Protein AF-A0A7J6YBK5-F1 (afdb_monomer_lite)

Structure (mmCIF, N/CA/C/O backbone):
data_AF-A0A7J6YBK5-F1
#
_entry.id   AF-A0A7J6YBK5-F1
#
loop_
_atom_site.group_PDB
_atom_site.id
_atom_site.type_symbol
_atom_site.label_atom_id
_atom_site.label_alt_id
_atom_site.label_comp_id
_atom_site.label_asym_id
_atom_site.label_entity_id
_atom_site.label_seq_id
_atom_site.pdbx_PDB_ins_code
_atom_site.Cartn_x
_atom_site.Cartn_y
_atom_site.Cartn_z
_atom_site.occupancy
_atom_site.B_iso_or_equiv
_atom_site.auth_seq_id
_atom_site.auth_comp_id
_atom_site.auth_asym_id
_atom_site.auth_atom_id
_atom_site.pdbx_PDB_model_num
ATOM 1 N N . MET A 1 1 ? 58.101 20.716 -105.550 1.00 54.75 1 MET A N 1
ATOM 2 C CA . MET A 1 1 ? 57.692 20.684 -104.127 1.00 54.75 1 MET A CA 1
ATOM 3 C C . MET A 1 1 ? 58.708 21.474 -103.319 1.00 54.75 1 MET A C 1
ATOM 5 O O . MET A 1 1 ? 59.896 21.310 -103.562 1.00 54.75 1 MET A O 1
ATOM 9 N N . ASN A 1 2 ? 58.259 22.388 -102.458 1.00 71.75 2 ASN A N 1
ATOM 10 C CA . ASN A 1 2 ? 59.123 23.361 -101.785 1.00 71.75 2 ASN A CA 1
ATOM 11 C C . ASN A 1 2 ? 59.472 22.876 -100.367 1.00 71.75 2 ASN A C 1
ATOM 13 O O . ASN A 1 2 ? 58.676 23.033 -99.447 1.00 71.75 2 ASN A O 1
ATOM 17 N N . LEU A 1 3 ? 60.653 22.271 -100.210 1.00 74.94 3 LEU A N 1
ATOM 18 C CA . LEU A 1 3 ? 61.148 21.676 -98.957 1.00 74.94 3 LEU A CA 1
ATOM 19 C C . LEU A 1 3 ? 61.189 22.655 -97.768 1.00 74.94 3 LEU A C 1
ATOM 21 O O . LEU A 1 3 ? 61.097 22.219 -96.626 1.00 74.94 3 LEU A O 1
ATOM 25 N N . ARG A 1 4 ? 61.292 23.969 -98.017 1.00 80.25 4 ARG A N 1
ATOM 26 C CA . ARG A 1 4 ? 61.248 24.988 -96.954 1.00 80.25 4 ARG A CA 1
ATOM 27 C C . ARG A 1 4 ? 59.876 25.094 -96.296 1.00 80.25 4 ARG A C 1
ATOM 29 O O . ARG A 1 4 ? 59.804 25.091 -95.080 1.00 80.25 4 ARG A O 1
ATOM 36 N N . ALA A 1 5 ? 58.804 25.086 -97.088 1.00 80.56 5 ALA A N 1
ATOM 37 C CA . ALA A 1 5 ? 57.444 25.184 -96.558 1.00 80.56 5 ALA A CA 1
ATOM 38 C C . ALA A 1 5 ? 57.084 23.982 -95.664 1.00 80.56 5 ALA A C 1
ATOM 40 O O . ALA A 1 5 ? 56.450 24.155 -94.633 1.00 80.56 5 ALA A O 1
ATOM 41 N N . GLN A 1 6 ? 57.552 22.779 -96.020 1.00 83.81 6 GLN A N 1
ATOM 42 C CA . GLN A 1 6 ? 57.358 21.572 -95.206 1.00 83.81 6 GLN A CA 1
ATOM 43 C C . GLN A 1 6 ? 58.169 21.597 -93.903 1.00 83.81 6 GLN A C 1
ATOM 45 O O . GLN A 1 6 ? 57.709 21.090 -92.884 1.00 83.81 6 GLN A O 1
ATOM 50 N N . LEU A 1 7 ? 59.374 22.179 -93.923 1.00 85.50 7 LEU A N 1
ATOM 51 C CA . LEU A 1 7 ? 60.187 22.343 -92.719 1.00 85.50 7 LEU A CA 1
ATOM 52 C C . LEU A 1 7 ? 59.566 23.375 -91.767 1.00 85.50 7 LEU A C 1
ATOM 54 O O . LEU A 1 7 ? 59.499 23.115 -90.569 1.00 85.50 7 LEU A O 1
ATOM 58 N N . ASP A 1 8 ? 59.080 24.499 -92.294 1.00 86.56 8 ASP A N 1
ATOM 59 C CA . ASP A 1 8 ? 58.424 25.548 -91.504 1.00 86.56 8 ASP A CA 1
ATOM 60 C C . ASP A 1 8 ? 57.122 25.034 -90.864 1.00 86.56 8 ASP A C 1
ATOM 62 O O . ASP A 1 8 ? 56.871 25.276 -89.683 1.00 86.56 8 ASP A O 1
ATOM 66 N N . GLU A 1 9 ? 56.336 24.245 -91.603 1.00 86.88 9 GLU A N 1
ATOM 67 C CA . GLU A 1 9 ? 55.127 23.590 -91.093 1.00 86.88 9 GLU A CA 1
ATOM 68 C C . GLU A 1 9 ? 55.452 22.557 -89.998 1.00 86.88 9 GLU A C 1
ATOM 70 O O . GLU A 1 9 ? 54.814 22.544 -88.945 1.00 86.88 9 GLU A O 1
ATOM 75 N N . ALA A 1 10 ? 56.497 21.743 -90.180 1.00 85.94 10 ALA A N 1
ATOM 76 C CA . ALA A 1 10 ? 56.941 20.786 -89.164 1.00 85.94 10 ALA A CA 1
ATOM 77 C C . ALA A 1 10 ? 57.484 21.471 -87.894 1.00 85.94 10 ALA A C 1
ATOM 79 O O . ALA A 1 10 ? 57.291 20.967 -86.784 1.00 85.94 10 ALA A O 1
ATOM 80 N N . VAL A 1 11 ? 58.151 22.624 -88.029 1.00 89.44 11 VAL A N 1
ATOM 81 C CA . VAL A 1 11 ? 58.607 23.435 -86.889 1.00 89.44 11 VAL A CA 1
ATOM 82 C C . VAL A 1 11 ? 57.414 24.038 -86.150 1.00 89.44 11 VAL A C 1
ATOM 84 O O . VAL A 1 11 ? 57.355 23.910 -84.928 1.00 89.44 11 VAL A O 1
ATOM 87 N N . GLN A 1 12 ? 56.430 24.596 -86.861 1.00 90.44 12 GLN A N 1
ATOM 88 C CA . GLN A 1 12 ? 55.197 25.100 -86.243 1.00 90.44 12 GLN A CA 1
ATOM 89 C C . GLN A 1 12 ? 54.432 24.004 -85.495 1.00 90.44 12 GLN A C 1
ATOM 91 O O . GLN A 1 12 ? 54.058 24.206 -84.341 1.00 90.44 12 GLN A O 1
ATOM 96 N N . GLN A 1 13 ? 54.255 22.826 -86.102 1.00 90.88 13 GLN A N 1
ATOM 97 C CA . GLN A 1 13 ? 53.596 21.685 -85.456 1.00 90.88 13 GLN A CA 1
ATOM 98 C C . GLN A 1 13 ? 54.355 21.221 -84.208 1.00 90.88 13 GLN A C 1
ATOM 100 O O . GLN A 1 13 ? 53.752 20.929 -83.177 1.00 90.88 13 GLN A O 1
ATOM 105 N N . ARG A 1 14 ? 55.691 21.193 -84.255 1.00 91.94 14 ARG A N 1
ATOM 106 C CA . ARG A 1 14 ? 56.510 20.864 -83.083 1.00 91.94 14 ARG A CA 1
ATOM 107 C C . ARG A 1 14 ? 56.352 21.900 -81.970 1.00 91.94 14 ARG A C 1
ATOM 109 O O . ARG A 1 14 ? 56.273 21.515 -80.805 1.00 91.94 14 ARG A O 1
ATOM 116 N N . GLU A 1 15 ? 56.332 23.188 -82.296 1.00 92.69 15 GLU A N 1
ATOM 117 C CA . GLU A 1 15 ? 56.127 24.263 -81.317 1.00 92.69 15 GLU A CA 1
ATOM 118 C C . GLU A 1 15 ? 54.720 24.226 -80.706 1.00 92.69 15 GLU A C 1
ATOM 120 O O . GLU A 1 15 ? 54.566 24.462 -79.507 1.00 92.69 15 GLU A O 1
ATOM 125 N N . GLU A 1 16 ? 53.704 23.883 -81.499 1.00 92.12 16 GLU A N 1
ATOM 126 C CA . GLU A 1 16 ? 52.327 23.645 -81.054 1.00 92.12 16 GLU A CA 1
ATOM 127 C C . GLU A 1 16 ? 52.249 22.502 -80.044 1.00 92.12 16 GLU A C 1
ATOM 129 O O . GLU A 1 16 ? 51.829 22.712 -78.905 1.00 92.12 16 GLU A O 1
ATOM 134 N N . VAL A 1 17 ? 52.775 21.332 -80.413 1.00 92.94 17 VAL A N 1
ATOM 135 C CA . VAL A 1 17 ? 52.824 20.155 -79.537 1.00 92.94 17 VAL A CA 1
ATOM 136 C C . VAL A 1 17 ? 53.634 20.446 -78.273 1.00 92.94 17 VAL A C 1
ATOM 138 O O . VAL A 1 17 ? 53.260 20.020 -77.184 1.00 92.94 17 VAL A O 1
ATOM 141 N N . GLN A 1 18 ? 54.727 21.210 -78.365 1.00 91.50 18 GLN A N 1
ATOM 142 C CA . GLN A 1 18 ? 55.491 21.616 -77.183 1.00 91.50 18 GLN A CA 1
ATOM 143 C C . GLN A 1 18 ? 54.711 22.563 -76.264 1.00 91.50 18 GLN A C 1
ATOM 145 O O . GLN A 1 18 ? 54.858 22.466 -75.044 1.00 91.50 18 GLN A O 1
ATOM 150 N N . ARG A 1 19 ? 53.893 23.469 -76.810 1.00 92.94 19 ARG A N 1
ATOM 151 C CA . ARG A 1 19 ? 53.012 24.339 -76.015 1.00 92.94 19 ARG A CA 1
ATOM 152 C C . ARG A 1 19 ? 51.918 23.534 -75.317 1.00 92.94 19 ARG A C 1
ATOM 154 O O . ARG A 1 19 ? 51.688 23.747 -74.129 1.00 92.94 19 ARG A O 1
ATOM 161 N N . GLU A 1 20 ? 51.284 22.598 -76.015 1.00 93.69 20 GLU A N 1
ATOM 162 C CA . GLU A 1 20 ? 50.262 21.712 -75.439 1.00 93.69 20 GLU A CA 1
ATOM 163 C C . GLU A 1 20 ? 50.844 20.772 -74.379 1.00 93.69 20 GLU A C 1
ATOM 165 O O . GLU A 1 20 ? 50.270 20.611 -73.301 1.00 93.69 20 GLU A O 1
ATOM 170 N N . LEU A 1 21 ? 52.037 20.224 -74.620 1.00 92.31 21 LEU A N 1
ATOM 171 C CA . LEU A 1 21 ? 52.736 19.403 -73.636 1.00 92.31 21 LEU A CA 1
ATOM 172 C C . LEU A 1 21 ? 53.047 20.196 -72.358 1.00 92.31 21 LEU A C 1
ATOM 174 O O . LEU A 1 21 ? 52.888 19.672 -71.262 1.00 92.31 21 LEU A O 1
ATOM 178 N N . ARG A 1 22 ? 53.442 21.473 -72.464 1.00 93.38 22 ARG A N 1
ATOM 179 C CA . ARG A 1 22 ? 53.644 22.321 -71.275 1.00 93.38 22 ARG A CA 1
ATOM 180 C C . ARG A 1 22 ? 52.343 22.554 -70.506 1.00 93.38 22 ARG A C 1
ATOM 182 O O . ARG A 1 22 ? 52.346 22.380 -69.293 1.00 93.38 22 ARG A O 1
ATOM 189 N N . ARG A 1 23 ? 51.240 22.861 -71.198 1.00 94.06 23 ARG A N 1
ATOM 190 C CA . ARG A 1 23 ? 49.922 23.052 -70.562 1.00 94.06 23 ARG A CA 1
ATOM 191 C C . ARG A 1 23 ? 49.454 21.799 -69.828 1.00 94.06 23 ARG A C 1
ATOM 193 O O . ARG A 1 23 ? 49.086 21.878 -68.666 1.00 94.06 23 ARG A O 1
ATOM 200 N N . THR A 1 24 ? 49.547 20.635 -70.469 1.00 93.38 24 THR A N 1
ATOM 201 C CA . THR A 1 24 ? 49.163 19.363 -69.834 1.00 93.38 24 THR A CA 1
ATOM 202 C C . THR A 1 24 ? 50.045 19.024 -68.630 1.00 93.38 24 THR A C 1
ATOM 204 O O . THR A 1 24 ? 49.544 18.505 -67.638 1.00 93.38 24 THR A O 1
ATOM 207 N N . ILE A 1 25 ? 51.344 19.349 -68.661 1.00 92.06 25 ILE A N 1
ATOM 208 C CA . ILE A 1 25 ? 52.233 19.188 -67.498 1.00 92.06 25 ILE A CA 1
ATOM 209 C C . ILE A 1 25 ? 51.806 20.104 -66.342 1.00 92.06 25 ILE A C 1
ATOM 211 O O . ILE A 1 25 ? 51.769 19.645 -65.201 1.00 92.06 25 ILE A O 1
ATOM 215 N N . GLU A 1 26 ? 51.475 21.366 -66.619 1.00 93.69 26 GLU A N 1
ATOM 216 C CA . GLU A 1 26 ? 51.007 22.331 -65.614 1.00 93.69 26 GLU A CA 1
ATOM 217 C C . GLU A 1 26 ? 49.652 21.919 -65.015 1.00 93.69 26 GLU A C 1
ATOM 219 O O . GLU A 1 26 ? 49.495 21.923 -63.795 1.00 93.69 26 GLU A O 1
ATOM 224 N N . GLU A 1 27 ? 48.705 21.471 -65.841 1.00 94.12 27 GLU A N 1
ATOM 225 C CA . GLU A 1 27 ? 47.408 20.945 -65.396 1.00 94.12 27 GLU A CA 1
ATOM 226 C C . GLU A 1 27 ? 47.570 19.682 -64.540 1.00 94.12 27 GLU A C 1
ATOM 228 O O . GLU A 1 27 ? 46.966 19.567 -63.473 1.00 94.12 27 GLU A O 1
ATOM 233 N N . LEU A 1 28 ? 48.435 18.747 -64.951 1.00 91.94 28 LEU A N 1
ATOM 234 C CA . LEU A 1 28 ? 48.741 17.554 -64.160 1.00 91.94 28 LEU A CA 1
ATOM 235 C C . LEU A 1 28 ? 49.438 17.900 -62.839 1.00 91.94 28 LEU A C 1
ATOM 237 O O . LEU A 1 28 ? 49.204 17.220 -61.839 1.00 91.94 28 LEU A O 1
ATOM 241 N N . ALA A 1 29 ? 50.289 18.927 -62.814 1.00 92.00 29 ALA A N 1
ATOM 242 C CA . ALA A 1 29 ? 50.911 19.409 -61.585 1.00 92.00 29 ALA A CA 1
ATOM 243 C C . ALA A 1 29 ? 49.864 20.012 -60.635 1.00 92.00 29 ALA A C 1
ATOM 245 O O . ALA A 1 29 ? 49.822 19.620 -59.469 1.00 92.00 29 ALA A O 1
ATOM 246 N N . ALA A 1 30 ? 48.968 20.862 -61.146 1.00 92.56 30 ALA A N 1
ATOM 247 C CA . ALA A 1 30 ? 47.884 21.462 -60.371 1.00 92.56 30 ALA A CA 1
ATOM 248 C C . ALA A 1 30 ? 46.912 20.407 -59.813 1.00 92.56 30 ALA A C 1
ATOM 250 O O . ALA A 1 30 ? 46.569 20.446 -58.633 1.00 92.56 30 ALA A O 1
ATOM 251 N N . LEU A 1 31 ? 46.526 19.410 -60.618 1.00 92.75 31 LEU A N 1
ATOM 252 C CA . LEU A 1 31 ? 45.661 18.310 -60.172 1.00 92.75 31 LEU A CA 1
ATOM 253 C C . LEU A 1 31 ? 46.322 17.448 -59.087 1.00 92.75 31 LEU A C 1
ATOM 255 O O . LEU A 1 31 ? 45.650 17.001 -58.158 1.00 92.75 31 LEU A O 1
ATOM 259 N N . ARG A 1 32 ? 47.637 17.212 -59.178 1.00 92.00 32 ARG A N 1
ATOM 260 C CA . ARG A 1 32 ? 48.389 16.484 -58.142 1.00 92.00 32 ARG A CA 1
ATOM 261 C C . ARG A 1 32 ? 48.481 17.275 -56.845 1.00 92.00 32 ARG A C 1
ATOM 263 O O . ARG A 1 32 ? 48.326 16.685 -55.780 1.00 92.00 32 ARG A O 1
ATOM 270 N N . GLU A 1 33 ? 48.721 18.580 -56.929 1.00 93.00 33 GLU A N 1
ATOM 271 C CA . GLU A 1 33 ? 48.757 19.460 -55.761 1.00 93.00 33 GLU A CA 1
ATOM 272 C C . GLU A 1 33 ? 47.384 19.525 -55.084 1.00 93.00 33 GLU A C 1
ATOM 274 O O . GLU A 1 33 ? 47.285 19.285 -53.881 1.00 93.00 33 GLU A O 1
ATOM 279 N N . GLN A 1 34 ? 46.315 19.716 -55.862 1.00 93.00 34 GLN A N 1
ATOM 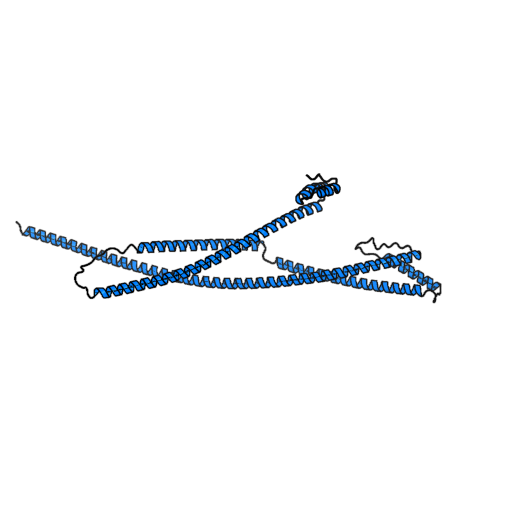280 C CA . GLN A 1 34 ? 44.942 19.718 -55.360 1.00 93.00 34 GLN A CA 1
ATOM 281 C C . GLN A 1 34 ? 44.569 18.379 -54.711 1.00 93.00 34 GLN A C 1
ATOM 283 O O . GLN A 1 34 ? 44.099 18.356 -53.578 1.00 93.00 34 GLN A O 1
ATOM 288 N N . SER A 1 35 ? 44.868 17.252 -55.367 1.00 90.75 35 SER A N 1
ATOM 289 C CA . SER A 1 35 ? 44.652 15.920 -54.789 1.00 90.75 35 SER A CA 1
ATOM 290 C C . SER A 1 35 ? 45.463 15.706 -53.500 1.00 90.75 35 SER A C 1
ATOM 292 O O . SER A 1 35 ? 44.974 15.091 -52.548 1.00 90.75 35 SER A O 1
ATOM 294 N N . GLY A 1 36 ? 46.682 16.245 -53.424 1.00 92.94 36 GLY A N 1
ATOM 295 C CA . GLY A 1 36 ? 47.496 16.245 -52.208 1.00 92.94 36 GLY A CA 1
ATOM 296 C C . GLY A 1 36 ? 46.841 17.019 -51.059 1.00 92.94 36 GLY A C 1
ATOM 297 O O . GLY A 1 36 ? 46.740 16.501 -49.948 1.00 92.94 36 GLY A O 1
ATOM 298 N N . VAL A 1 37 ? 46.334 18.222 -51.330 1.00 93.31 37 VAL A N 1
ATOM 299 C CA . VAL A 1 37 ? 45.633 19.055 -50.337 1.00 93.31 37 VAL A CA 1
ATOM 300 C C . VAL A 1 37 ? 44.322 18.403 -49.888 1.00 93.31 37 VAL A C 1
ATOM 302 O O . VAL A 1 37 ? 44.059 18.323 -48.687 1.00 93.31 37 VAL A O 1
ATOM 305 N N . ASP A 1 38 ? 43.533 17.864 -50.816 1.00 93.69 38 ASP A N 1
ATOM 306 C CA . ASP A 1 38 ? 42.263 17.198 -50.509 1.00 93.69 38 ASP A CA 1
ATOM 307 C C . ASP A 1 38 ? 42.476 15.946 -49.650 1.00 93.69 38 ASP A C 1
ATOM 309 O O . ASP A 1 38 ? 41.764 15.723 -48.668 1.00 93.69 38 ASP A O 1
ATOM 313 N N . THR A 1 39 ? 43.500 15.145 -49.962 1.00 92.62 39 THR A N 1
ATOM 314 C CA . THR A 1 39 ? 43.845 13.964 -49.155 1.00 92.62 39 THR A CA 1
ATOM 315 C C . THR A 1 39 ? 44.363 14.336 -47.766 1.00 92.62 39 THR A C 1
ATOM 317 O O . THR A 1 39 ? 44.050 13.634 -46.802 1.00 92.62 39 THR A O 1
ATOM 320 N N . MET A 1 40 ? 45.107 15.438 -47.622 1.00 93.88 40 MET A N 1
ATOM 321 C CA . MET A 1 40 ? 45.518 15.957 -46.312 1.00 93.88 40 MET A CA 1
ATOM 322 C C . MET A 1 40 ? 44.325 16.463 -45.491 1.00 93.88 40 MET A C 1
ATOM 324 O O . MET A 1 40 ? 44.214 16.114 -44.316 1.00 93.88 40 MET A O 1
ATOM 328 N N . ASN A 1 41 ? 43.399 17.202 -46.107 1.00 94.62 41 ASN A N 1
ATOM 329 C CA . ASN A 1 41 ? 42.184 17.684 -45.446 1.00 94.62 41 ASN A CA 1
ATOM 330 C C . ASN A 1 41 ? 41.285 16.530 -44.983 1.00 94.62 41 ASN A C 1
ATOM 332 O O . ASN A 1 41 ? 40.814 16.535 -43.847 1.00 94.62 41 ASN A O 1
ATOM 336 N N . LEU A 1 42 ? 41.089 15.509 -45.824 1.00 94.50 42 LEU A N 1
ATOM 337 C CA . LEU A 1 42 ? 40.321 14.314 -45.460 1.00 94.50 42 LEU A CA 1
ATOM 338 C C . LEU A 1 42 ? 40.961 13.542 -44.299 1.00 94.50 42 LEU A C 1
ATOM 340 O O . LEU A 1 42 ? 40.245 13.045 -43.432 1.00 94.50 42 LEU A O 1
ATOM 344 N N . ARG A 1 43 ? 42.298 13.456 -44.250 1.00 94.75 43 ARG A N 1
ATOM 345 C CA . ARG A 1 43 ? 43.011 12.844 -43.115 1.00 94.75 43 ARG A CA 1
ATOM 346 C C . ARG A 1 43 ? 42.803 13.634 -41.827 1.00 94.75 43 ARG A C 1
ATOM 348 O O . ARG A 1 43 ? 42.456 13.029 -40.822 1.00 94.75 43 ARG A O 1
ATOM 355 N N . ALA A 1 44 ? 42.928 14.960 -41.874 1.00 95.56 44 ALA A N 1
ATOM 356 C CA . ALA A 1 44 ? 42.689 15.810 -40.710 1.00 95.56 44 ALA A CA 1
ATOM 357 C C . ALA A 1 44 ? 41.250 15.670 -40.178 1.00 95.56 44 ALA A C 1
ATOM 359 O O . ALA A 1 44 ? 41.052 15.507 -38.977 1.00 95.56 44 ALA A O 1
ATOM 360 N N . GLN A 1 45 ? 40.251 15.644 -41.070 1.00 95.44 45 GLN A N 1
ATOM 361 C CA . GLN A 1 45 ? 38.851 15.414 -40.689 1.00 95.44 45 GLN A CA 1
ATOM 362 C C . GLN A 1 45 ? 38.627 14.021 -40.087 1.00 95.44 45 GLN A C 1
ATOM 364 O O . GLN A 1 45 ? 37.858 13.874 -39.137 1.00 95.44 45 GLN A O 1
ATOM 369 N N . LEU A 1 46 ? 39.289 12.989 -40.622 1.00 94.38 46 LEU A N 1
ATOM 370 C CA . LEU A 1 46 ? 39.208 11.635 -40.079 1.00 94.38 46 LEU A CA 1
ATOM 371 C C . LEU A 1 46 ? 39.814 11.558 -38.672 1.00 94.38 46 LEU A C 1
ATOM 373 O O . LEU A 1 46 ? 39.208 10.950 -37.790 1.00 94.38 46 LEU A O 1
ATOM 377 N N . ASP A 1 47 ? 40.973 12.180 -38.458 1.00 96.06 47 ASP A N 1
ATOM 378 C CA . ASP A 1 47 ? 41.642 12.211 -37.156 1.00 96.06 47 ASP A CA 1
ATOM 379 C C . ASP A 1 47 ? 40.788 12.947 -36.112 1.00 96.06 47 ASP A C 1
ATOM 381 O O . ASP A 1 47 ? 40.583 12.431 -35.009 1.00 96.06 47 ASP A O 1
ATOM 385 N N . GLU A 1 48 ? 40.196 14.088 -36.478 1.00 96.50 48 GLU A N 1
ATOM 386 C CA . GLU A 1 48 ? 39.274 14.829 -35.610 1.00 96.50 48 GLU A CA 1
ATOM 387 C C . GLU A 1 48 ? 38.022 14.002 -35.269 1.00 96.50 48 GLU A C 1
ATOM 389 O O . GLU A 1 48 ? 37.647 13.879 -34.100 1.00 96.50 48 GLU A O 1
ATOM 394 N N . ALA A 1 49 ? 37.405 13.353 -36.261 1.00 94.31 49 ALA A N 1
ATOM 395 C CA . ALA A 1 49 ? 36.242 12.495 -36.038 1.00 94.31 49 ALA A CA 1
ATOM 396 C C . ALA A 1 49 ? 36.571 11.282 -35.146 1.00 94.31 49 ALA A C 1
ATOM 398 O O . ALA A 1 49 ? 35.751 10.865 -34.319 1.00 94.31 49 ALA A O 1
ATOM 399 N N . LEU A 1 50 ? 37.769 10.704 -35.282 1.00 94.44 50 LEU A N 1
ATOM 400 C CA . LEU A 1 50 ? 38.237 9.615 -34.422 1.00 94.44 50 LEU A CA 1
ATOM 401 C C . LEU A 1 50 ? 38.462 10.085 -32.985 1.00 94.44 50 LEU A C 1
ATOM 403 O O . LEU A 1 50 ? 38.070 9.367 -32.059 1.00 94.44 50 LEU A O 1
ATOM 407 N N . GLN A 1 51 ? 39.032 11.276 -32.802 1.00 96.19 51 GLN A N 1
ATOM 408 C CA . GLN A 1 51 ? 39.214 11.881 -31.487 1.00 96.19 51 GLN A CA 1
ATOM 409 C C . GLN A 1 51 ? 37.862 12.135 -30.807 1.00 96.19 51 GLN A C 1
ATOM 411 O O . GLN A 1 51 ? 37.636 11.638 -29.702 1.00 96.19 51 GLN A O 1
ATOM 416 N N . GLN A 1 52 ? 36.923 12.796 -31.492 1.00 93.94 52 GLN A N 1
ATOM 417 C CA . GLN A 1 52 ? 35.572 13.046 -30.972 1.00 93.94 52 GLN A CA 1
ATOM 418 C C . GLN A 1 52 ? 34.852 11.741 -30.600 1.00 93.94 52 GLN A C 1
ATOM 420 O O . GLN A 1 52 ? 34.176 11.653 -29.571 1.00 93.94 52 GLN A O 1
ATOM 425 N N . ARG A 1 53 ? 35.022 10.682 -31.405 1.00 93.19 53 ARG A N 1
ATOM 426 C CA . ARG A 1 53 ? 34.447 9.363 -31.111 1.00 93.19 53 ARG A CA 1
ATOM 427 C C . ARG A 1 53 ? 35.032 8.746 -29.841 1.00 93.19 53 ARG A C 1
ATOM 429 O O . ARG A 1 53 ? 34.288 8.111 -29.091 1.00 93.19 53 ARG A O 1
ATOM 436 N N . GLU A 1 54 ? 36.335 8.874 -29.606 1.00 95.56 54 GLU A N 1
ATOM 437 C CA . GLU A 1 54 ? 36.964 8.332 -28.396 1.00 95.56 54 GLU A CA 1
ATOM 438 C C . GLU A 1 54 ? 36.580 9.140 -27.150 1.00 95.56 54 GLU A C 1
ATOM 440 O O . GLU A 1 54 ? 36.254 8.548 -26.121 1.00 95.56 54 GLU A O 1
ATOM 445 N N . GLU A 1 55 ? 36.497 10.467 -27.256 1.00 95.44 55 GLU A N 1
ATOM 446 C CA . GLU A 1 55 ? 35.992 11.337 -26.186 1.00 95.44 55 GLU A CA 1
ATOM 447 C C . GLU A 1 55 ? 34.543 10.986 -25.814 1.00 95.44 55 GLU A C 1
ATOM 449 O O . GLU A 1 55 ? 34.225 10.796 -24.636 1.00 95.44 55 GLU A O 1
ATOM 454 N N . ALA A 1 56 ? 33.672 10.792 -26.810 1.00 91.25 56 ALA A N 1
ATOM 455 C CA . ALA A 1 56 ? 32.293 10.359 -26.592 1.00 91.25 56 ALA A CA 1
ATOM 456 C C . ALA A 1 56 ? 32.219 8.967 -25.939 1.00 91.25 56 ALA A C 1
ATOM 458 O O . ALA A 1 56 ? 31.430 8.754 -25.014 1.00 91.25 56 ALA A O 1
ATOM 459 N N . ARG A 1 57 ? 33.068 8.020 -26.362 1.00 92.62 57 ARG A N 1
ATOM 460 C CA . ARG A 1 57 ? 33.174 6.694 -25.725 1.00 92.62 57 ARG A CA 1
ATOM 461 C C . ARG A 1 57 ? 33.630 6.793 -24.278 1.00 92.62 57 ARG A C 1
ATOM 463 O O . ARG A 1 57 ? 33.080 6.095 -23.426 1.00 92.62 57 ARG A O 1
ATOM 470 N N . GLN A 1 58 ? 34.607 7.645 -23.983 1.00 94.75 58 GLN A N 1
ATOM 471 C CA . GLN A 1 58 ? 35.080 7.848 -22.620 1.00 94.75 58 GLN A CA 1
ATOM 472 C C . GLN A 1 58 ? 34.003 8.488 -21.741 1.00 94.75 58 GLN A C 1
ATOM 474 O O . GLN A 1 58 ? 33.775 8.023 -20.625 1.00 94.75 58 GLN A O 1
ATOM 479 N N . SER A 1 59 ? 33.296 9.492 -22.260 1.00 94.19 59 SER A N 1
ATOM 480 C CA . SER A 1 59 ? 32.151 10.107 -21.584 1.00 94.19 59 SER A CA 1
ATOM 481 C C . SER A 1 59 ? 31.066 9.073 -21.271 1.00 94.19 59 SER A C 1
ATOM 483 O O . SER A 1 59 ? 30.629 8.964 -20.126 1.00 94.19 59 SER A O 1
ATOM 485 N N . PHE A 1 60 ? 30.712 8.223 -22.241 1.00 89.81 60 PHE A N 1
ATOM 486 C CA . PHE A 1 60 ? 29.743 7.145 -22.036 1.00 89.81 60 PHE A CA 1
ATOM 487 C C . PHE A 1 60 ? 30.199 6.144 -20.965 1.00 89.81 60 PHE A C 1
ATOM 489 O O . PHE A 1 60 ? 29.410 5.784 -20.093 1.00 89.81 60 PHE A O 1
ATOM 496 N N . ARG A 1 61 ? 31.479 5.737 -20.973 1.00 95.75 61 ARG A N 1
ATOM 497 C CA . ARG A 1 61 ? 32.054 4.876 -19.921 1.00 95.75 61 ARG A CA 1
ATOM 498 C C . ARG A 1 61 ? 31.927 5.519 -18.538 1.00 95.75 61 ARG A C 1
ATOM 500 O O . ARG A 1 61 ? 31.485 4.858 -17.603 1.00 95.75 61 ARG A O 1
ATOM 507 N N . ASN A 1 62 ? 32.259 6.802 -18.416 1.00 94.00 62 ASN A N 1
ATOM 508 C CA . ASN A 1 62 ? 32.166 7.531 -17.151 1.00 94.00 62 ASN A CA 1
ATOM 509 C C . ASN A 1 62 ? 30.713 7.645 -16.660 1.00 94.00 62 ASN A C 1
ATOM 511 O O . ASN A 1 62 ? 30.447 7.437 -15.477 1.00 94.00 62 ASN A O 1
ATOM 515 N N . ILE A 1 63 ? 29.768 7.941 -17.558 1.00 91.81 63 ILE A N 1
ATOM 516 C CA . ILE A 1 63 ? 28.337 7.997 -17.231 1.00 91.81 63 ILE A CA 1
ATOM 517 C C . ILE A 1 63 ? 27.840 6.624 -16.775 1.00 91.81 63 ILE A C 1
ATOM 519 O O . ILE A 1 63 ? 27.152 6.545 -15.763 1.00 91.81 63 ILE A O 1
ATOM 523 N N . GLN A 1 64 ? 28.228 5.544 -17.457 1.00 90.62 64 GLN A N 1
ATOM 524 C CA . GLN A 1 64 ? 27.839 4.187 -17.072 1.00 90.62 64 GLN A CA 1
ATOM 525 C C . GLN A 1 64 ? 28.337 3.821 -15.668 1.00 90.62 64 GLN A C 1
ATOM 527 O O . GLN A 1 64 ? 27.584 3.249 -14.887 1.00 90.62 64 GLN A O 1
ATOM 532 N N . ILE A 1 65 ? 29.581 4.177 -15.325 1.00 94.38 65 ILE A N 1
ATOM 533 C CA . ILE A 1 65 ? 30.125 3.953 -13.976 1.00 94.38 65 ILE A CA 1
ATOM 534 C C . ILE A 1 65 ? 29.304 4.724 -12.936 1.00 94.38 65 ILE A C 1
ATOM 536 O O . ILE A 1 65 ? 28.905 4.148 -11.930 1.00 94.38 65 ILE A O 1
ATOM 540 N N . ARG A 1 66 ? 28.996 6.002 -13.196 1.00 94.50 66 ARG A N 1
ATOM 541 C CA . ARG A 1 66 ? 28.182 6.822 -12.284 1.00 94.50 66 ARG A CA 1
ATOM 542 C C . ARG A 1 66 ? 26.763 6.285 -12.117 1.00 94.50 66 ARG A C 1
ATOM 544 O O . ARG A 1 66 ? 26.246 6.319 -11.010 1.00 94.50 66 ARG A O 1
ATOM 551 N N . LEU A 1 67 ? 26.141 5.800 -13.191 1.00 87.94 67 LEU A N 1
ATOM 552 C CA . LEU A 1 67 ? 24.814 5.187 -13.125 1.00 87.94 67 LEU A CA 1
ATOM 553 C C . LEU A 1 67 ? 24.828 3.923 -12.266 1.00 87.94 67 LEU A C 1
ATOM 555 O O . LEU A 1 67 ? 23.963 3.779 -11.412 1.00 87.94 67 LEU A O 1
ATOM 559 N N . ASN A 1 68 ? 25.832 3.062 -12.443 1.00 91.38 68 ASN A N 1
ATOM 560 C CA . ASN A 1 68 ? 25.974 1.851 -11.636 1.00 91.38 68 ASN A CA 1
ATOM 561 C C . ASN A 1 68 ? 26.208 2.170 -10.146 1.00 91.38 68 ASN A C 1
ATOM 563 O O . ASN A 1 68 ? 25.730 1.436 -9.285 1.00 91.38 68 ASN A O 1
ATOM 567 N N . GLU A 1 69 ? 26.942 3.244 -9.835 1.00 94.69 69 GLU A N 1
ATOM 568 C CA . GLU A 1 69 ? 27.164 3.674 -8.448 1.00 94.69 69 GLU A CA 1
ATOM 569 C C . GLU A 1 69 ? 25.873 4.196 -7.813 1.00 94.69 69 GLU A C 1
ATOM 571 O O . GLU A 1 69 ? 25.485 3.737 -6.743 1.00 94.69 69 GLU A O 1
ATOM 576 N N . ILE A 1 70 ? 25.149 5.075 -8.515 1.00 90.81 70 ILE A N 1
ATOM 577 C CA . ILE A 1 70 ? 23.855 5.595 -8.050 1.00 90.81 70 ILE A CA 1
ATOM 578 C C . ILE A 1 70 ? 22.850 4.452 -7.864 1.00 90.81 70 ILE A C 1
ATOM 580 O O . ILE A 1 70 ? 22.119 4.431 -6.880 1.00 90.81 70 ILE A O 1
ATOM 584 N N . GLU A 1 71 ? 22.819 3.477 -8.776 1.00 90.00 71 GLU A N 1
ATOM 585 C CA . GLU A 1 71 ? 21.956 2.299 -8.653 1.00 90.00 71 GLU A CA 1
ATOM 586 C C . GLU A 1 71 ? 22.270 1.498 -7.380 1.00 90.00 71 GLU A C 1
ATOM 588 O O . GLU A 1 71 ? 21.348 1.137 -6.647 1.00 90.00 71 GLU A O 1
ATOM 593 N N . ARG A 1 72 ? 23.557 1.296 -7.057 1.00 94.00 72 ARG A N 1
ATOM 594 C CA . ARG A 1 72 ? 23.969 0.659 -5.795 1.00 94.00 72 ARG A CA 1
ATOM 595 C C . ARG A 1 72 ? 23.570 1.473 -4.570 1.00 94.00 72 ARG A C 1
ATOM 597 O O . ARG A 1 72 ? 23.055 0.897 -3.615 1.00 94.00 72 ARG A O 1
ATOM 604 N N . GLU A 1 73 ? 23.808 2.782 -4.578 1.00 92.38 73 GLU A N 1
ATOM 605 C CA . GLU A 1 73 ? 23.430 3.673 -3.473 1.00 92.38 73 GLU A CA 1
ATOM 606 C C . GLU A 1 73 ? 21.915 3.634 -3.228 1.00 92.38 73 GLU A C 1
ATOM 608 O O . GLU A 1 73 ? 21.471 3.490 -2.086 1.00 92.38 73 GLU A O 1
ATOM 613 N N . CYS A 1 74 ? 21.114 3.678 -4.297 1.00 87.00 74 CYS A N 1
ATOM 614 C CA . CYS A 1 74 ? 19.664 3.533 -4.221 1.00 87.00 74 CYS A CA 1
ATOM 615 C C . CYS A 1 74 ? 19.252 2.163 -3.671 1.00 87.00 74 CYS A C 1
ATOM 617 O O . CYS A 1 74 ? 18.382 2.101 -2.805 1.00 87.00 74 CYS A O 1
ATOM 619 N N . GLU A 1 75 ? 19.876 1.072 -4.122 1.00 92.31 75 GLU A N 1
ATOM 620 C CA . GLU A 1 75 ? 19.572 -0.278 -3.634 1.00 92.31 75 GLU A CA 1
ATOM 621 C C . GLU A 1 75 ? 19.848 -0.413 -2.126 1.00 92.31 75 GLU A C 1
ATOM 623 O O . GLU A 1 75 ? 19.044 -0.991 -1.390 1.00 92.31 75 GLU A O 1
ATOM 628 N N . VAL A 1 76 ? 20.961 0.151 -1.644 1.00 94.50 76 VAL A N 1
ATOM 629 C CA . VAL A 1 76 ? 21.295 0.176 -0.211 1.00 94.50 76 VAL A CA 1
ATOM 630 C C . VAL A 1 76 ? 20.276 1.008 0.566 1.00 94.50 76 VAL A C 1
ATOM 632 O O . VAL A 1 76 ? 19.720 0.517 1.549 1.00 94.50 76 VAL A O 1
ATOM 635 N N . ALA A 1 77 ? 19.966 2.222 0.103 1.00 89.75 77 ALA A N 1
ATOM 636 C CA . ALA A 1 77 ? 19.002 3.099 0.763 1.00 89.75 77 ALA A CA 1
ATOM 637 C C . ALA A 1 77 ? 17.600 2.467 0.841 1.00 89.75 77 ALA A C 1
ATOM 639 O O . ALA A 1 77 ? 16.941 2.550 1.879 1.00 89.75 77 ALA A O 1
ATOM 640 N N . VAL A 1 78 ? 17.151 1.792 -0.222 1.00 88.12 78 VAL A N 1
ATOM 641 C CA . VAL A 1 78 ? 15.876 1.059 -0.233 1.00 88.12 78 VAL A CA 1
ATOM 642 C C . VAL A 1 78 ? 15.893 -0.058 0.809 1.00 88.12 78 VAL A C 1
ATOM 644 O O . VAL A 1 78 ? 14.991 -0.110 1.644 1.00 88.12 78 VAL A O 1
ATOM 647 N N . LYS A 1 79 ? 16.944 -0.889 0.853 1.00 93.25 79 LYS A N 1
ATOM 648 C CA . LYS A 1 79 ? 17.066 -1.971 1.849 1.00 93.25 79 LYS A CA 1
ATOM 649 C C . LYS A 1 79 ? 17.069 -1.453 3.288 1.00 93.25 79 LYS A C 1
ATOM 651 O O . LYS A 1 79 ? 16.447 -2.061 4.163 1.00 93.25 79 LYS A O 1
ATOM 656 N N . GLU A 1 80 ? 17.737 -0.330 3.547 1.00 92.19 80 GLU A N 1
ATOM 657 C CA . GLU A 1 80 ? 17.719 0.322 4.859 1.00 92.19 80 GLU A CA 1
ATOM 658 C C . GLU A 1 80 ? 16.303 0.767 5.236 1.00 92.19 80 GLU A C 1
ATOM 660 O O . GLU A 1 80 ? 15.828 0.447 6.330 1.00 92.19 80 GLU A O 1
ATOM 665 N N . LYS A 1 81 ? 15.582 1.433 4.325 1.00 89.44 81 LYS A N 1
ATOM 666 C CA . LYS A 1 81 ? 14.195 1.855 4.569 1.00 89.44 81 LYS A CA 1
ATOM 667 C C . LYS A 1 81 ? 13.256 0.667 4.772 1.00 89.44 81 LYS A C 1
ATOM 669 O O . LYS A 1 81 ? 12.479 0.685 5.723 1.00 89.44 81 LYS A O 1
ATOM 674 N N . GLU A 1 82 ? 13.375 -0.388 3.971 1.00 89.38 82 GLU A N 1
ATOM 675 C CA . GLU A 1 82 ? 12.611 -1.632 4.136 1.00 89.38 82 GLU A CA 1
ATOM 676 C C . GLU A 1 82 ? 12.885 -2.309 5.485 1.00 89.38 82 GLU A C 1
ATOM 678 O O . GLU A 1 82 ? 11.971 -2.821 6.133 1.00 89.38 82 GLU A O 1
ATOM 683 N N . SER A 1 83 ? 14.141 -2.321 5.943 1.00 91.25 83 SER A N 1
ATOM 684 C CA . SER A 1 83 ? 14.481 -2.837 7.273 1.00 91.25 83 SER A CA 1
ATOM 685 C C . SER A 1 83 ? 13.863 -1.993 8.396 1.00 91.25 83 SER A C 1
ATOM 687 O O . SER A 1 83 ? 13.338 -2.550 9.362 1.00 91.25 83 SER A O 1
ATOM 689 N N . GLY A 1 84 ? 13.840 -0.665 8.237 1.00 90.69 84 GLY A N 1
ATOM 690 C CA . GLY A 1 84 ? 13.202 0.257 9.175 1.00 90.69 84 GLY A CA 1
ATOM 691 C C . GLY A 1 84 ? 11.684 0.081 9.240 1.00 90.69 84 GLY A C 1
ATOM 692 O O . GLY A 1 84 ? 11.127 0.043 10.335 1.00 90.69 84 GLY A O 1
ATOM 693 N N . ILE A 1 85 ? 11.026 -0.088 8.088 1.00 88.56 85 ILE A N 1
ATOM 694 C CA . ILE A 1 85 ? 9.583 -0.362 8.008 1.00 88.56 85 ILE A CA 1
ATOM 695 C C . ILE A 1 85 ? 9.257 -1.673 8.727 1.00 88.56 85 ILE A C 1
ATOM 697 O O . ILE A 1 85 ? 8.422 -1.665 9.629 1.00 88.56 85 ILE A O 1
ATOM 701 N N . ARG A 1 86 ? 9.980 -2.762 8.428 1.00 93.69 86 ARG A N 1
ATOM 702 C CA . ARG A 1 86 ? 9.776 -4.061 9.096 1.00 93.69 86 ARG A CA 1
ATOM 703 C C . ARG A 1 86 ? 9.907 -3.972 10.617 1.00 93.69 86 ARG A C 1
ATOM 705 O O . ARG A 1 86 ? 9.090 -4.538 11.337 1.00 93.69 86 ARG A O 1
ATOM 712 N N . LEU A 1 87 ? 10.891 -3.222 11.115 1.00 94.38 87 LEU A N 1
ATOM 713 C CA . LEU A 1 87 ? 11.069 -3.011 12.555 1.00 94.38 87 LEU A CA 1
ATOM 714 C C . LEU A 1 87 ? 9.884 -2.259 13.186 1.00 94.38 87 LEU A C 1
ATOM 716 O O . LEU A 1 87 ? 9.489 -2.549 14.317 1.00 94.38 87 LEU A O 1
ATOM 720 N N . VAL A 1 88 ? 9.330 -1.264 12.489 1.00 91.25 88 VAL A N 1
ATOM 721 C CA . VAL A 1 88 ? 8.154 -0.519 12.965 1.00 91.25 88 VAL A CA 1
ATOM 722 C C . VAL A 1 88 ? 6.907 -1.401 12.943 1.00 91.25 88 VAL A C 1
ATOM 724 O O . VAL A 1 88 ? 6.144 -1.377 13.907 1.00 91.25 88 VAL A O 1
ATOM 727 N N . GLU A 1 89 ? 6.719 -2.211 11.902 1.00 92.00 89 GLU A N 1
ATOM 728 C CA . GLU A 1 89 ? 5.618 -3.175 11.809 1.00 92.00 89 GLU A CA 1
ATOM 729 C C . GLU A 1 89 ? 5.664 -4.198 12.951 1.00 92.00 89 GLU A C 1
ATOM 731 O O . GLU A 1 89 ? 4.649 -4.427 13.609 1.00 92.00 89 GLU A O 1
ATOM 736 N N . GLU A 1 90 ? 6.843 -4.742 13.262 1.00 94.38 90 GLU A N 1
ATOM 737 C CA . GLU A 1 90 ? 7.036 -5.657 14.392 1.00 94.38 90 GLU A CA 1
ATOM 738 C C . GLU A 1 90 ? 6.677 -4.986 15.728 1.00 94.38 90 GLU A C 1
ATOM 740 O O . GLU A 1 90 ? 5.899 -5.523 16.524 1.00 94.38 90 GLU A O 1
ATOM 745 N N . LYS A 1 91 ? 7.167 -3.761 15.961 1.00 94.12 91 LYS A N 1
ATOM 746 C CA . LYS A 1 91 ? 6.821 -2.983 17.162 1.00 94.12 91 LYS A CA 1
ATOM 747 C C . LYS A 1 91 ? 5.327 -2.677 17.246 1.00 94.12 91 LYS A C 1
ATOM 749 O O . LYS A 1 91 ? 4.774 -2.685 18.347 1.00 94.12 91 LYS A O 1
ATOM 754 N N . LEU A 1 92 ? 4.674 -2.415 16.116 1.00 92.00 92 LEU A N 1
ATOM 755 C CA . LEU A 1 92 ? 3.239 -2.154 16.054 1.00 92.00 92 LEU A CA 1
ATOM 756 C C . LEU A 1 92 ? 2.431 -3.399 16.432 1.00 92.00 92 LEU A C 1
ATOM 758 O O . LEU A 1 92 ? 1.452 -3.277 17.167 1.00 92.00 92 LEU A O 1
ATOM 762 N N . VAL A 1 93 ? 2.835 -4.584 15.967 1.00 94.31 93 VAL A N 1
ATOM 763 C CA . VAL A 1 93 ? 2.203 -5.857 16.353 1.00 94.31 93 VAL A CA 1
ATOM 764 C C . VAL A 1 93 ? 2.350 -6.089 17.855 1.00 94.31 93 VAL A C 1
ATOM 766 O O . VAL A 1 93 ? 1.342 -6.268 18.537 1.00 94.31 93 VAL A O 1
ATOM 769 N N . LEU A 1 94 ? 3.566 -5.959 18.395 1.00 94.94 94 LEU A N 1
ATOM 770 C CA . LEU A 1 94 ? 3.810 -6.093 19.837 1.00 94.94 94 LEU A CA 1
ATOM 771 C C . LEU A 1 94 ? 2.997 -5.088 20.663 1.00 94.94 94 LEU A C 1
ATOM 773 O O . LEU A 1 94 ? 2.513 -5.404 21.750 1.00 94.94 94 LEU A O 1
ATOM 777 N N . TRP A 1 95 ? 2.845 -3.857 20.173 1.00 96.31 95 TRP A N 1
ATOM 778 C CA . TRP A 1 95 ? 2.023 -2.854 20.842 1.00 96.31 95 TRP A CA 1
ATOM 779 C C . TRP A 1 95 ? 0.535 -3.215 20.803 1.00 96.31 95 TRP A C 1
ATOM 781 O O . TRP A 1 95 ? -0.122 -3.147 21.840 1.00 96.31 95 TRP A O 1
ATOM 791 N N . LYS A 1 96 ? 0.013 -3.674 19.658 1.00 94.12 96 LYS A N 1
ATOM 792 C CA . LYS A 1 96 ? -1.371 -4.164 19.543 1.00 94.12 96 LYS A CA 1
ATOM 793 C C . LYS A 1 96 ? -1.644 -5.307 20.518 1.00 94.12 96 LYS A C 1
ATOM 795 O O . LYS A 1 96 ? -2.652 -5.271 21.216 1.00 94.12 96 LYS A O 1
ATOM 800 N N . GLU A 1 97 ? -0.736 -6.274 20.619 1.00 95.94 97 GLU A N 1
ATOM 801 C CA . GLU A 1 97 ? -0.848 -7.382 21.576 1.00 95.94 97 GLU A CA 1
ATOM 802 C C . GLU A 1 97 ? -0.874 -6.882 23.026 1.00 95.94 97 GLU A C 1
ATOM 804 O O . GLU A 1 97 ? -1.733 -7.294 23.806 1.00 95.94 97 GLU A O 1
ATOM 809 N N . LYS A 1 98 ? 0.004 -5.933 23.381 1.00 95.19 98 LYS A N 1
ATOM 810 C CA . LYS A 1 98 ? 0.009 -5.306 24.715 1.00 95.19 98 LYS A CA 1
ATOM 811 C C . LYS A 1 98 ? -1.294 -4.571 25.020 1.00 95.19 98 LYS A C 1
ATOM 813 O O . LYS A 1 98 ? -1.786 -4.678 26.140 1.00 95.19 98 LYS A O 1
ATOM 818 N N . VAL A 1 99 ? -1.851 -3.844 24.052 1.00 93.75 99 VAL A N 1
ATOM 819 C CA . VAL A 1 99 ? -3.123 -3.121 24.210 1.00 93.75 99 VAL A CA 1
ATOM 820 C C . VAL A 1 99 ? -4.282 -4.098 24.389 1.00 93.75 99 VAL A C 1
ATOM 822 O O . VAL A 1 99 ? -5.086 -3.915 25.298 1.00 93.75 99 VAL A O 1
ATOM 825 N N . VAL A 1 100 ? -4.347 -5.167 23.591 1.00 95.06 100 VAL A N 1
ATOM 826 C CA . VAL A 1 100 ? -5.375 -6.211 23.737 1.00 95.06 100 VAL A CA 1
ATOM 827 C C . VAL A 1 100 ? -5.276 -6.884 25.108 1.00 95.06 100 VAL A C 1
ATOM 829 O O . VAL A 1 100 ? -6.291 -7.054 25.780 1.00 95.06 100 VAL A O 1
ATOM 832 N N . ALA A 1 101 ? -4.064 -7.212 25.561 1.00 94.62 101 ALA A N 1
ATOM 833 C CA . ALA A 1 101 ? -3.845 -7.807 26.877 1.00 94.62 101 ALA A CA 1
ATOM 834 C C . ALA A 1 101 ? -4.172 -6.843 28.033 1.00 94.62 101 ALA A C 1
ATOM 836 O O . ALA A 1 101 ? -4.669 -7.274 29.072 1.00 94.62 101 ALA A O 1
ATOM 837 N N . ALA A 1 102 ? -3.893 -5.545 27.884 1.00 91.56 102 ALA A N 1
ATOM 838 C CA . ALA A 1 102 ? -4.296 -4.532 28.857 1.00 91.56 102 ALA A CA 1
ATOM 839 C C . ALA A 1 102 ? -5.822 -4.419 28.924 1.00 91.56 102 ALA A C 1
ATOM 841 O O . ALA A 1 102 ? -6.383 -4.616 29.994 1.00 91.56 102 ALA A O 1
ATOM 842 N N . LYS A 1 103 ? -6.483 -4.264 27.773 1.00 94.62 103 LYS A N 1
ATOM 843 C CA . LYS A 1 103 ? -7.942 -4.195 27.686 1.00 94.62 103 LYS A CA 1
ATOM 844 C C . LYS A 1 103 ? -8.617 -5.416 28.311 1.00 94.62 103 LYS A C 1
ATOM 846 O O . LYS A 1 103 ? -9.525 -5.255 29.108 1.00 94.62 103 LYS A O 1
ATOM 851 N N . ALA A 1 104 ? -8.142 -6.627 28.020 1.00 94.44 104 ALA A N 1
ATOM 852 C CA . ALA A 1 104 ? -8.708 -7.841 28.609 1.00 94.44 104 ALA A CA 1
ATOM 853 C C . ALA A 1 104 ? -8.581 -7.878 30.146 1.00 94.44 104 ALA A C 1
ATOM 855 O O . ALA A 1 104 ? -9.467 -8.393 30.825 1.00 94.44 104 ALA A O 1
ATOM 856 N N . ARG A 1 105 ? -7.490 -7.332 30.705 1.00 94.75 105 ARG A N 1
ATOM 857 C CA . ARG A 1 105 ? -7.325 -7.196 32.162 1.00 94.75 105 ARG A CA 1
ATOM 858 C C . ARG A 1 105 ? -8.268 -6.147 32.740 1.00 94.75 105 ARG A C 1
ATOM 860 O O . ARG A 1 105 ? -8.842 -6.392 33.798 1.00 94.75 105 ARG A O 1
ATOM 867 N N . ASP A 1 106 ? -8.432 -5.022 32.055 1.00 93.25 106 ASP A N 1
ATOM 868 C CA . ASP A 1 106 ? -9.321 -3.946 32.489 1.00 93.25 106 ASP A CA 1
ATOM 869 C C . ASP A 1 106 ? -10.789 -4.389 32.423 1.00 93.25 106 ASP A C 1
ATOM 871 O O . ASP A 1 106 ? -11.503 -4.239 33.410 1.00 93.25 106 ASP A O 1
ATOM 875 N N . ASP A 1 107 ? -11.209 -5.054 31.343 1.00 93.62 107 ASP A N 1
ATOM 876 C CA . ASP A 1 107 ? -12.546 -5.644 31.196 1.00 93.62 107 ASP A CA 1
ATOM 877 C C . ASP A 1 107 ? -12.825 -6.666 32.319 1.00 93.62 107 ASP A C 1
ATOM 879 O O . ASP A 1 107 ? -13.898 -6.664 32.925 1.00 93.62 107 ASP A O 1
ATOM 883 N N . ALA A 1 108 ? -11.842 -7.508 32.665 1.00 94.31 108 ALA A N 1
ATOM 884 C CA . ALA A 1 108 ? -11.966 -8.452 33.779 1.00 94.31 108 ALA A CA 1
ATOM 885 C C . ALA A 1 108 ? -12.068 -7.748 35.145 1.00 94.31 108 ALA A C 1
ATOM 887 O O . ALA A 1 108 ? -12.843 -8.172 36.007 1.00 94.31 108 ALA A O 1
ATOM 888 N N . ARG A 1 109 ? -11.304 -6.666 35.352 1.00 94.88 109 ARG A N 1
ATOM 889 C CA . ARG A 1 109 ? -11.368 -5.849 36.573 1.00 94.88 109 ARG A CA 1
ATOM 890 C C . ARG A 1 109 ? -12.726 -5.161 36.700 1.00 94.88 109 ARG A C 1
ATOM 892 O O . ARG A 1 109 ? -13.307 -5.207 37.781 1.00 94.88 109 ARG A O 1
ATOM 899 N N . ILE A 1 110 ? -13.233 -4.575 35.616 1.00 90.06 110 ILE A N 1
ATOM 900 C CA . ILE A 1 110 ? -14.555 -3.939 35.562 1.00 90.06 110 ILE A CA 1
ATOM 901 C C . ILE A 1 110 ? -15.633 -4.964 35.912 1.00 90.06 110 ILE A C 1
ATOM 903 O O . ILE A 1 110 ? -16.377 -4.736 36.860 1.00 90.06 110 ILE A O 1
ATOM 907 N N . GLY A 1 111 ? -15.638 -6.136 35.269 1.00 91.81 111 GLY A N 1
ATOM 908 C CA . GLY A 1 111 ? -16.612 -7.187 35.582 1.00 91.81 111 GLY A CA 1
ATOM 909 C C . GLY A 1 111 ? -16.568 -7.637 37.051 1.00 91.81 111 GLY A C 1
ATOM 910 O O . GLY A 1 111 ? -17.607 -7.832 37.678 1.00 91.81 111 GLY A O 1
ATOM 911 N N . SER A 1 112 ? -15.377 -7.744 37.652 1.00 93.50 112 SER A N 1
ATOM 912 C CA . SER A 1 112 ? -15.247 -8.046 39.088 1.00 93.50 112 SER A CA 1
ATOM 913 C C . SER A 1 112 ? -15.823 -6.941 39.980 1.00 93.50 112 SER A C 1
ATOM 915 O O . SER A 1 112 ? -16.423 -7.235 41.019 1.00 93.50 112 SER A O 1
ATOM 917 N N . LEU A 1 113 ? -15.618 -5.675 39.612 1.00 89.25 113 LEU A N 1
ATOM 918 C CA . LEU A 1 113 ? -16.147 -4.529 40.350 1.00 89.25 113 LEU A CA 1
ATOM 919 C C . LEU A 1 113 ? -17.668 -4.440 40.215 1.00 89.25 113 LEU A C 1
ATOM 921 O O . LEU A 1 113 ? -18.339 -4.258 41.224 1.00 89.25 113 LEU A O 1
ATOM 925 N N . GLU A 1 114 ? -18.220 -4.663 39.023 1.00 90.31 114 GLU A N 1
ATOM 926 C CA . GLU A 1 114 ? -19.667 -4.699 38.778 1.00 90.31 114 GLU A CA 1
ATOM 927 C C . GLU A 1 114 ? -20.362 -5.771 39.627 1.00 90.31 114 GLU A C 1
ATOM 929 O O . GLU A 1 114 ? -21.368 -5.488 40.278 1.00 90.31 114 GLU A O 1
ATOM 934 N N . ILE A 1 115 ? -19.788 -6.980 39.709 1.00 90.69 115 ILE A N 1
ATOM 935 C CA . ILE A 1 115 ? -20.296 -8.051 40.585 1.00 90.69 115 ILE A CA 1
ATOM 936 C C . ILE A 1 115 ? -20.273 -7.609 42.056 1.00 90.69 115 ILE A C 1
ATOM 938 O O . ILE A 1 115 ? -21.233 -7.837 42.796 1.00 90.69 115 ILE A O 1
ATOM 942 N N . THR A 1 116 ? -19.185 -6.966 42.488 1.00 89.88 116 THR A N 1
ATOM 943 C CA . THR A 1 116 ? -19.021 -6.510 43.877 1.00 89.88 116 THR A CA 1
ATOM 944 C C . THR A 1 116 ? -20.024 -5.410 44.223 1.00 89.88 116 THR A C 1
ATOM 946 O O . THR A 1 116 ? -20.685 -5.486 45.259 1.00 89.88 116 THR A O 1
ATOM 949 N N . VAL A 1 117 ? -20.192 -4.422 43.341 1.00 83.44 117 VAL A N 1
ATOM 950 C CA . VAL A 1 117 ? -21.173 -3.338 43.487 1.00 83.44 117 VAL A CA 1
ATOM 951 C C . VAL A 1 117 ? -22.593 -3.897 43.503 1.00 83.44 117 VAL A C 1
ATOM 953 O O . VAL A 1 117 ? -23.370 -3.529 44.383 1.00 83.44 117 VAL A O 1
ATOM 956 N N . GLY A 1 118 ? -22.918 -4.837 42.611 1.00 81.06 118 GLY A N 1
ATOM 957 C CA . GLY A 1 118 ? -24.209 -5.528 42.610 1.00 81.06 118 GLY A CA 1
ATOM 958 C C . GLY A 1 118 ? -24.489 -6.223 43.945 1.00 81.06 118 GLY A C 1
ATOM 959 O O . GLY A 1 118 ? -25.532 -5.998 44.557 1.00 81.06 118 GLY A O 1
ATOM 960 N N . SER A 1 119 ? -23.520 -6.982 44.469 1.00 84.31 119 SER A N 1
ATOM 961 C CA . SER A 1 119 ? -23.658 -7.631 45.778 1.00 84.31 119 SER A CA 1
ATOM 962 C C . SER A 1 119 ? -23.805 -6.630 46.928 1.00 84.31 119 SER A C 1
ATOM 964 O O . SER A 1 119 ? -24.564 -6.893 47.863 1.00 84.31 119 SER A O 1
ATOM 966 N N . LEU A 1 120 ? -23.070 -5.515 46.907 1.00 83.31 120 LEU A N 1
ATOM 967 C CA . LEU A 1 120 ? -23.177 -4.474 47.930 1.00 83.31 120 LEU A CA 1
ATOM 968 C C . LEU A 1 120 ? -24.543 -3.787 47.878 1.00 83.31 120 LEU A C 1
ATOM 970 O O . LEU A 1 120 ? -25.147 -3.584 48.930 1.00 83.31 120 LEU A O 1
ATOM 974 N N . ARG A 1 121 ? -25.062 -3.505 46.678 1.00 82.31 121 ARG A N 1
ATOM 975 C CA . ARG A 1 121 ? -26.396 -2.926 46.476 1.00 82.31 121 ARG A CA 1
ATOM 976 C C . ARG A 1 121 ? -27.496 -3.853 46.993 1.00 82.31 121 ARG A C 1
ATOM 978 O O . ARG A 1 121 ? -28.380 -3.396 47.714 1.00 82.31 121 ARG A O 1
ATOM 985 N N . ASP A 1 122 ? -27.403 -5.152 46.715 1.00 81.81 122 ASP A N 1
ATOM 986 C CA . ASP A 1 122 ? -28.338 -6.155 47.241 1.00 81.81 122 ASP A CA 1
ATOM 987 C C . ASP A 1 122 ? -28.299 -6.233 48.772 1.00 81.81 122 ASP A C 1
ATOM 989 O O . ASP A 1 122 ? -29.338 -6.309 49.433 1.00 81.81 122 ASP A O 1
ATOM 993 N N . ASN A 1 123 ? -27.099 -6.214 49.357 1.00 82.75 123 ASN A N 1
ATOM 994 C CA . ASN A 1 123 ? -26.927 -6.228 50.808 1.00 82.75 123 ASN A CA 1
ATOM 995 C C . ASN A 1 123 ? -27.471 -4.950 51.457 1.00 82.75 123 ASN A C 1
ATOM 997 O O . ASN A 1 123 ? -28.136 -5.032 52.492 1.00 82.75 123 ASN A O 1
ATOM 1001 N N . LEU A 1 124 ? -27.236 -3.790 50.840 1.00 81.06 124 LEU A N 1
ATOM 1002 C CA . LEU A 1 124 ? -27.770 -2.510 51.292 1.00 81.06 124 LEU A CA 1
ATOM 1003 C C . LEU A 1 124 ? -29.300 -2.501 51.227 1.00 81.06 124 LEU A C 1
ATOM 1005 O O . LEU A 1 124 ? -29.941 -2.149 52.211 1.00 81.06 124 LEU A O 1
ATOM 1009 N N . SER A 1 125 ? -29.890 -2.966 50.124 1.00 80.75 125 SER A N 1
ATOM 1010 C CA . SER A 1 125 ? -31.345 -3.082 49.982 1.00 80.75 125 SER A CA 1
ATOM 1011 C C . SER A 1 125 ? -31.953 -3.978 51.069 1.00 80.75 125 SER A C 1
ATOM 1013 O O . SER A 1 125 ? -32.916 -3.590 51.732 1.00 80.75 125 SER A O 1
ATOM 1015 N N . LYS A 1 126 ? -31.341 -5.140 51.348 1.00 82.50 126 LYS A N 1
ATOM 1016 C CA . LYS A 1 126 ? -31.756 -6.018 52.459 1.00 82.50 126 LYS A CA 1
ATOM 1017 C C . LYS A 1 126 ? -31.661 -5.317 53.816 1.00 82.50 126 LYS A C 1
ATOM 1019 O O . LYS A 1 126 ? -32.582 -5.442 54.620 1.00 82.50 126 LYS A O 1
ATOM 1024 N N . LEU A 1 127 ? -30.574 -4.587 54.077 1.00 80.00 127 LEU A N 1
ATOM 1025 C CA . LEU A 1 127 ? -30.379 -3.853 55.329 1.00 80.00 127 LEU A CA 1
ATOM 1026 C C . LEU A 1 127 ? -31.426 -2.746 55.507 1.00 80.00 127 LEU A C 1
ATOM 1028 O O . LEU A 1 127 ? -32.036 -2.663 56.572 1.00 80.00 127 LEU A O 1
ATOM 1032 N N . VAL A 1 128 ? -31.661 -1.938 54.470 1.00 79.69 128 VAL A N 1
ATOM 1033 C CA . VAL A 1 128 ? -32.677 -0.876 54.481 1.00 79.69 128 VAL A CA 1
ATOM 1034 C C . VAL A 1 128 ? -34.062 -1.469 54.735 1.00 79.69 128 VAL A C 1
ATOM 1036 O O . VAL A 1 128 ? -34.758 -1.001 55.631 1.00 79.69 128 VAL A O 1
ATOM 1039 N N . ASN A 1 129 ? -34.426 -2.556 54.049 1.00 81.25 129 ASN A N 1
ATOM 1040 C CA . ASN A 1 129 ? -35.699 -3.247 54.276 1.00 81.25 129 ASN A CA 1
ATOM 1041 C C . ASN A 1 129 ? -35.841 -3.754 55.721 1.00 81.25 129 ASN A C 1
ATOM 1043 O O . ASN A 1 129 ? -36.898 -3.600 56.332 1.00 81.25 129 ASN A O 1
ATOM 1047 N N . CYS A 1 130 ? -34.782 -4.331 56.300 1.00 81.00 130 CYS A N 1
ATOM 1048 C CA . CYS A 1 130 ? -34.780 -4.742 57.706 1.00 81.00 130 CYS A CA 1
ATOM 1049 C C . CYS A 1 130 ? -34.987 -3.554 58.658 1.00 81.00 130 CYS A C 1
ATOM 1051 O O . CYS A 1 130 ? -35.792 -3.657 59.585 1.00 81.00 130 CYS A O 1
ATOM 1053 N N . LEU A 1 131 ? -34.295 -2.434 58.428 1.00 76.44 131 LEU A N 1
ATOM 1054 C CA . LEU A 1 131 ? -34.406 -1.223 59.247 1.00 76.44 131 LEU A CA 1
ATOM 1055 C C . LEU A 1 131 ? -35.797 -0.590 59.156 1.00 76.44 131 LEU A C 1
ATOM 1057 O O . LEU A 1 131 ? -36.389 -0.284 60.188 1.00 76.44 131 LEU A O 1
ATOM 1061 N N . VAL A 1 132 ? -36.343 -0.453 57.947 1.00 79.56 132 VAL A N 1
ATOM 1062 C CA . VAL A 1 132 ? -37.699 0.066 57.717 1.00 79.56 132 VAL A CA 1
ATOM 1063 C C . VAL A 1 132 ? -38.737 -0.808 58.421 1.00 79.56 132 VAL A C 1
ATOM 1065 O O . VAL A 1 132 ? -39.586 -0.292 59.145 1.00 79.56 132 VAL A O 1
ATOM 1068 N N . ASN A 1 133 ? -38.645 -2.136 58.287 1.00 78.81 133 ASN A N 1
ATOM 1069 C CA . ASN A 1 133 ? -39.550 -3.058 58.978 1.00 78.81 133 ASN A CA 1
ATOM 1070 C C . ASN A 1 133 ? -39.457 -2.929 60.504 1.00 78.81 133 ASN A C 1
ATOM 1072 O O . ASN A 1 133 ? -40.484 -2.914 61.180 1.00 78.81 133 ASN A O 1
ATOM 1076 N N . PHE A 1 134 ? -38.245 -2.809 61.050 1.00 74.25 134 PHE A N 1
ATOM 1077 C CA . PHE A 1 134 ? -38.030 -2.640 62.485 1.00 74.25 134 PHE A CA 1
ATOM 1078 C C . PHE A 1 134 ? -38.634 -1.326 63.003 1.00 74.25 134 PHE A C 1
ATOM 1080 O O . PHE A 1 134 ? -39.387 -1.341 63.977 1.00 74.25 134 PHE A O 1
ATOM 1087 N N . LEU A 1 135 ? -38.373 -0.209 62.318 1.00 74.38 135 LEU A N 1
ATOM 1088 C CA . LEU A 1 135 ? -38.928 1.106 62.656 1.00 74.38 135 LEU A CA 1
ATOM 1089 C C . LEU A 1 135 ? -40.463 1.119 62.574 1.00 74.38 135 LEU A C 1
ATOM 1091 O O . LEU A 1 135 ? -41.118 1.590 63.506 1.00 74.38 135 LEU A O 1
ATOM 1095 N N . ASN A 1 136 ? -41.043 0.499 61.541 1.00 76.44 136 ASN A N 1
ATOM 1096 C CA . ASN A 1 136 ? -42.494 0.382 61.387 1.00 76.44 136 ASN A CA 1
ATOM 1097 C C . ASN A 1 136 ? -43.147 -0.400 62.542 1.00 76.44 136 ASN A C 1
ATOM 1099 O O . ASN A 1 136 ? -44.188 0.017 63.049 1.00 76.44 136 ASN A O 1
ATOM 1103 N N . VAL A 1 137 ? -42.536 -1.502 63.002 1.00 73.88 137 VAL A N 1
ATOM 1104 C CA . VAL A 1 137 ? -43.018 -2.270 64.174 1.00 73.88 137 VAL A CA 1
ATOM 1105 C C . VAL A 1 137 ? -43.008 -1.421 65.449 1.00 73.88 137 VAL A C 1
ATOM 1107 O O . VAL A 1 137 ? -43.860 -1.591 66.319 1.00 73.88 137 VAL A O 1
ATOM 1110 N N . LEU A 1 138 ? -42.071 -0.481 65.549 1.00 69.00 138 LEU A N 1
ATOM 1111 C CA . LEU A 1 138 ? -41.926 0.440 66.677 1.00 69.00 138 LEU A CA 1
ATOM 1112 C C . LEU A 1 138 ? -42.792 1.706 66.548 1.00 69.00 138 LEU A C 1
ATOM 1114 O O . LEU A 1 138 ? -42.717 2.585 67.407 1.00 69.00 138 LEU A O 1
ATOM 1118 N N . GLY A 1 139 ? -43.627 1.794 65.507 1.00 69.94 139 GLY A N 1
ATOM 1119 C CA . GLY A 1 139 ? -44.538 2.913 65.265 1.00 69.94 139 GLY A CA 1
ATOM 1120 C C . GLY A 1 139 ? -43.896 4.123 64.580 1.00 69.94 139 GLY A C 1
ATOM 1121 O O . GLY A 1 139 ? -44.546 5.159 64.463 1.00 69.94 139 GLY A O 1
ATOM 1122 N N . GLU A 1 140 ? -42.649 4.009 64.113 1.00 68.44 140 GLU A N 1
ATOM 1123 C CA . GLU A 1 140 ? -42.015 5.002 63.246 1.00 68.44 140 GLU A CA 1
ATOM 1124 C C . GLU A 1 140 ? -42.282 4.653 61.782 1.00 68.44 140 GLU A C 1
ATOM 1126 O O . GLU A 1 140 ? -41.634 3.783 61.206 1.00 68.44 140 GLU A O 1
ATOM 1131 N N . THR A 1 141 ? -43.248 5.329 61.163 1.00 63.53 141 THR A N 1
ATOM 1132 C CA . THR A 1 141 ? -43.521 5.162 59.732 1.00 63.53 141 THR A CA 1
ATOM 1133 C C . THR A 1 141 ? -42.446 5.849 58.902 1.00 63.53 141 THR A C 1
ATOM 1135 O O . THR A 1 141 ? -42.435 7.077 58.801 1.00 63.53 141 THR A O 1
ATOM 1138 N N . VAL A 1 142 ? -41.581 5.054 58.276 1.00 65.00 142 VAL A N 1
ATOM 1139 C CA . VAL A 1 142 ? -40.586 5.520 57.301 1.00 65.00 142 VAL A CA 1
ATOM 1140 C C . VAL A 1 142 ? -40.836 4.811 55.975 1.00 65.00 142 VAL A C 1
ATOM 1142 O O . VAL A 1 142 ? -40.791 3.586 55.903 1.00 65.00 142 VAL A O 1
ATOM 1145 N N . ALA A 1 143 ? -41.100 5.580 54.920 1.00 62.62 143 ALA A N 1
ATOM 1146 C CA . ALA A 1 143 ? -41.143 5.075 53.553 1.00 62.62 143 ALA A CA 1
ATOM 1147 C C . ALA A 1 143 ? -39.785 5.355 52.900 1.00 62.62 143 ALA A C 1
ATOM 1149 O O . ALA A 1 143 ? -39.417 6.512 52.710 1.00 62.62 143 ALA A O 1
ATOM 1150 N N . CYS A 1 144 ? -39.022 4.304 52.610 1.00 63.75 144 CYS A N 1
ATOM 1151 C CA . CYS A 1 144 ? -37.739 4.400 51.924 1.00 63.75 144 CYS A CA 1
ATOM 1152 C C . CYS A 1 144 ? -37.688 3.260 50.906 1.00 63.75 144 CYS A C 1
ATOM 1154 O O . CYS A 1 144 ? -37.635 2.096 51.305 1.00 63.75 144 CYS A O 1
ATOM 1156 N N . ASP A 1 145 ? -37.792 3.585 49.616 1.00 57.72 145 ASP A N 1
ATOM 1157 C CA . ASP A 1 145 ? -37.823 2.591 48.544 1.00 57.72 145 ASP A CA 1
ATOM 1158 C C . ASP A 1 145 ? -36.485 2.578 47.797 1.00 57.72 145 ASP A C 1
ATOM 1160 O O . ASP A 1 145 ? -36.109 3.536 47.124 1.00 57.72 145 ASP A O 1
ATOM 1164 N N . VAL A 1 146 ? -35.731 1.489 47.956 1.00 57.00 146 VAL A N 1
ATOM 1165 C CA . VAL A 1 146 ? -34.377 1.333 47.392 1.00 57.00 146 VAL A CA 1
ATOM 1166 C C . VAL A 1 146 ? -34.422 0.900 45.920 1.00 57.00 146 VAL A C 1
ATOM 1168 O O . VAL A 1 146 ? -33.395 0.903 45.238 1.00 57.00 146 VAL A O 1
ATOM 1171 N N . HIS A 1 147 ? -35.595 0.510 45.409 1.00 54.09 147 HIS A N 1
ATOM 1172 C CA . HIS A 1 147 ? -35.735 -0.020 44.052 1.00 54.09 147 HIS A CA 1
ATOM 1173 C C . HIS A 1 147 ? -36.095 1.020 42.984 1.00 54.09 147 HIS A C 1
ATOM 1175 O O . HIS A 1 147 ? -35.865 0.741 41.809 1.00 54.09 147 HIS A O 1
ATOM 1181 N N . GLU A 1 148 ? -36.589 2.208 43.347 1.00 47.59 148 GLU A N 1
ATOM 1182 C CA . GLU A 1 148 ? -37.054 3.190 42.350 1.00 47.59 148 GLU A CA 1
ATOM 1183 C C . GLU A 1 148 ? -35.960 4.117 41.797 1.00 47.59 148 GLU A C 1
ATOM 1185 O O . GLU A 1 148 ? -36.146 4.699 40.733 1.00 47.59 148 GLU A O 1
ATOM 1190 N N . HIS A 1 149 ? -34.811 4.244 42.466 1.00 47.25 149 HIS A N 1
ATOM 1191 C CA . HIS A 1 149 ? -33.736 5.138 42.020 1.00 47.25 149 HIS A CA 1
ATOM 1192 C C . HIS A 1 149 ? -32.641 4.315 41.324 1.00 47.25 149 HIS A C 1
ATOM 1194 O O . HIS A 1 149 ? -31.835 3.617 41.946 1.00 47.25 149 HIS A O 1
ATOM 1200 N N . GLY A 1 150 ? -32.683 4.300 39.991 1.00 49.22 150 GLY A N 1
ATOM 1201 C CA . GLY A 1 150 ? -31.565 3.845 39.164 1.00 49.22 150 GLY A CA 1
ATOM 1202 C C . GLY A 1 150 ? -30.479 4.915 39.136 1.00 49.22 150 GLY A C 1
ATOM 1203 O O . GLY A 1 150 ? -30.844 6.068 38.994 1.00 49.22 150 GLY A O 1
ATOM 1204 N N . ASP A 1 151 ? -29.207 4.512 39.273 1.00 49.75 151 ASP A N 1
ATOM 1205 C CA . ASP A 1 151 ? -27.937 5.282 39.215 1.00 49.75 151 ASP A CA 1
ATOM 1206 C C . ASP A 1 151 ? -27.816 6.635 39.949 1.00 49.75 151 ASP A C 1
ATOM 1208 O O . ASP A 1 151 ? -26.697 7.096 40.166 1.00 49.75 151 ASP A O 1
ATOM 1212 N N . ASP A 1 152 ? -28.911 7.235 40.397 1.00 51.09 152 ASP A N 1
ATOM 1213 C CA . ASP A 1 152 ? -28.953 8.474 41.150 1.00 51.09 152 ASP A CA 1
ATOM 1214 C C . ASP A 1 152 ? -28.746 8.199 42.644 1.00 51.09 152 ASP A C 1
ATOM 1216 O O . ASP A 1 152 ? -29.235 7.204 43.193 1.00 51.09 152 ASP A O 1
ATOM 1220 N N . ASP A 1 153 ? -27.997 9.106 43.279 1.00 54.25 153 ASP A N 1
ATOM 1221 C CA . ASP A 1 153 ? -27.631 9.116 44.697 1.00 54.25 153 ASP A CA 1
ATOM 1222 C C . ASP A 1 153 ? -28.796 8.655 45.587 1.00 54.25 153 ASP A C 1
ATOM 1224 O O . ASP A 1 153 ? -29.796 9.353 45.774 1.00 54.25 153 ASP A O 1
ATOM 1228 N N . LEU A 1 154 ? -28.655 7.457 46.158 1.00 62.56 154 LEU A N 1
ATOM 1229 C CA . LEU A 1 154 ? -29.594 6.924 47.134 1.00 62.56 154 LEU A CA 1
ATOM 1230 C C . LEU A 1 154 ? -29.488 7.768 48.415 1.00 62.56 154 LEU A C 1
ATOM 1232 O O . LEU A 1 154 ? -28.615 7.528 49.253 1.00 62.56 154 LEU A O 1
ATOM 1236 N N . ASP A 1 155 ? -30.354 8.770 48.572 1.00 65.31 155 ASP A N 1
ATOM 1237 C CA . ASP A 1 155 ? -30.333 9.653 49.741 1.00 65.31 155 ASP A CA 1
ATOM 1238 C C . ASP A 1 155 ? -30.887 8.944 50.989 1.00 65.31 155 ASP A C 1
ATOM 1240 O O . ASP A 1 155 ? -32.082 8.947 51.293 1.00 65.31 155 ASP A O 1
ATOM 1244 N N . LEU A 1 156 ? -29.979 8.317 51.739 1.00 71.88 156 LEU A N 1
ATOM 1245 C CA . LEU A 1 156 ? -30.269 7.619 52.994 1.00 71.88 156 LEU A CA 1
ATOM 1246 C C . LEU A 1 156 ? -30.386 8.563 54.205 1.00 71.88 156 LEU A C 1
ATOM 1248 O O . LEU A 1 156 ? -30.594 8.093 55.327 1.00 71.88 156 LEU A O 1
ATOM 1252 N N . SER A 1 157 ? -30.272 9.883 54.018 1.00 74.50 157 SER A N 1
ATOM 1253 C CA . SER A 1 157 ? -30.217 10.856 55.121 1.00 74.50 157 SER A CA 1
ATOM 1254 C C . SER A 1 157 ? -31.461 10.818 56.012 1.00 74.50 157 SER A C 1
ATOM 1256 O O . SER A 1 157 ? -31.356 10.895 57.238 1.00 74.50 157 SER A O 1
ATOM 1258 N N . LEU A 1 158 ? -32.647 10.644 55.416 1.00 71.75 158 LEU A N 1
ATOM 1259 C CA . LEU A 1 158 ? -33.912 10.536 56.153 1.00 71.75 158 LEU A CA 1
ATOM 1260 C C . LEU A 1 158 ? -33.999 9.241 56.971 1.00 71.75 158 LEU A C 1
ATOM 1262 O O . LEU A 1 158 ? -34.421 9.276 58.128 1.00 71.75 158 LEU A O 1
ATOM 1266 N N . LEU A 1 159 ? -33.557 8.114 56.402 1.00 74.31 159 LEU A N 1
ATOM 1267 C CA . LEU A 1 159 ? -33.538 6.825 57.095 1.00 74.31 159 LEU A CA 1
ATOM 1268 C C . LEU A 1 159 ? -32.586 6.871 58.296 1.00 74.31 159 LEU A C 1
ATOM 1270 O O . LEU A 1 159 ? -32.981 6.501 59.401 1.00 74.31 159 LEU A O 1
ATOM 1274 N N . PHE A 1 160 ? -31.365 7.380 58.104 1.00 74.38 160 PHE A N 1
ATOM 1275 C CA . PHE A 1 160 ? -30.394 7.522 59.189 1.00 74.38 160 PHE A CA 1
ATOM 1276 C C . PHE A 1 160 ? -30.877 8.483 60.279 1.00 74.38 160 PHE A C 1
ATOM 1278 O O . PHE A 1 160 ? -30.749 8.170 61.460 1.00 74.38 160 PHE A O 1
ATOM 1285 N N . SER A 1 161 ? -31.520 9.597 59.913 1.00 78.12 161 SER A N 1
ATOM 1286 C CA . SER A 1 161 ? -32.105 10.523 60.892 1.00 78.12 161 SER A CA 1
ATOM 1287 C C . SER A 1 161 ? -33.183 9.856 61.757 1.00 78.12 161 SER A C 1
ATOM 1289 O O . SER A 1 161 ? -33.229 10.075 62.971 1.00 78.12 161 SER A O 1
ATOM 1291 N N . CYS A 1 162 ? -34.028 9.010 61.161 1.00 73.44 162 CYS A N 1
ATOM 1292 C CA . CYS A 1 162 ? -35.042 8.252 61.894 1.00 73.44 162 CYS A CA 1
ATOM 1293 C C . CYS A 1 162 ? -34.421 7.215 62.837 1.00 73.44 162 CYS A C 1
ATOM 1295 O O . CYS A 1 162 ? -34.781 7.169 64.015 1.00 73.44 162 CYS A O 1
ATOM 1297 N N . VAL A 1 163 ? -33.423 6.459 62.368 1.00 74.06 163 VAL A N 1
ATOM 1298 C CA . VAL A 1 163 ? -32.672 5.511 63.210 1.00 74.06 163 VAL A CA 1
ATOM 1299 C C . VAL A 1 163 ? -32.022 6.224 64.404 1.00 74.06 163 VAL A C 1
ATOM 1301 O O . VAL A 1 163 ? -32.189 5.776 65.539 1.00 74.06 163 VAL A O 1
ATOM 1304 N N . ASP A 1 164 ? -31.374 7.372 64.187 1.00 76.44 164 ASP A N 1
ATOM 1305 C CA . ASP A 1 164 ? -30.758 8.178 65.251 1.00 76.44 164 ASP A CA 1
ATOM 1306 C C . ASP A 1 164 ? -31.783 8.710 66.261 1.00 76.44 164 ASP A C 1
ATOM 1308 O O . ASP A 1 164 ? -31.539 8.739 67.473 1.00 76.44 164 ASP A O 1
ATOM 1312 N N . ASN A 1 165 ? -32.944 9.164 65.779 1.00 75.19 165 ASN A N 1
ATOM 1313 C CA . ASN A 1 165 ? -34.022 9.646 66.639 1.00 75.19 165 ASN A CA 1
ATOM 1314 C C . ASN A 1 165 ? -34.606 8.507 67.484 1.00 75.19 165 ASN A C 1
ATOM 1316 O O . ASN A 1 165 ? -34.825 8.692 68.686 1.00 75.19 165 ASN A O 1
ATOM 1320 N N . PHE A 1 166 ? -34.808 7.328 66.891 1.00 70.75 166 PHE A N 1
ATOM 1321 C CA . PHE A 1 166 ? -35.230 6.137 67.616 1.00 70.75 166 PHE A CA 1
ATOM 1322 C C . PHE A 1 166 ? -34.199 5.722 68.668 1.00 70.75 166 PHE A C 1
ATOM 1324 O O . PHE A 1 166 ? -34.569 5.539 69.829 1.00 70.75 166 PHE A O 1
ATOM 1331 N N . GLN A 1 167 ? -32.915 5.651 68.306 1.00 73.00 167 GLN A N 1
ATOM 1332 C CA . GLN A 1 167 ? -31.839 5.306 69.235 1.00 73.00 167 GLN A CA 1
ATOM 1333 C C . GLN A 1 167 ? -31.802 6.264 70.432 1.00 73.00 167 GLN A C 1
ATOM 1335 O O . GLN A 1 167 ? -31.776 5.812 71.578 1.00 73.00 167 GLN A O 1
ATOM 1340 N N . ARG A 1 168 ? -31.886 7.582 70.196 1.00 76.06 168 ARG A N 1
ATOM 1341 C CA . ARG A 1 168 ? -31.928 8.583 71.277 1.00 76.06 168 ARG A CA 1
ATOM 1342 C C . ARG A 1 168 ? -33.122 8.385 72.209 1.00 76.06 168 ARG A C 1
ATOM 1344 O O . ARG A 1 168 ? -32.959 8.480 73.426 1.00 76.06 168 ARG A O 1
ATOM 1351 N N . ARG A 1 169 ? -34.311 8.090 71.671 1.00 70.75 169 ARG A N 1
ATOM 1352 C CA . ARG A 1 169 ? -35.491 7.798 72.503 1.00 70.75 169 ARG A CA 1
ATOM 1353 C C . ARG A 1 169 ? -35.325 6.497 73.277 1.00 70.75 169 ARG A C 1
ATOM 1355 O O . ARG A 1 169 ? -35.641 6.468 74.464 1.00 70.75 169 ARG A O 1
ATOM 1362 N N . LEU A 1 170 ? -34.797 5.446 72.656 1.00 67.06 170 LEU A N 1
ATOM 1363 C CA . LEU A 1 170 ? -34.542 4.170 73.319 1.00 67.06 170 LEU A CA 1
ATOM 1364 C C . LEU A 1 170 ? -33.563 4.347 74.489 1.00 67.06 170 LEU A C 1
ATOM 1366 O O . LEU A 1 170 ? -33.886 3.951 75.604 1.00 67.06 170 LEU A O 1
ATOM 1370 N N . GLU A 1 171 ? -32.431 5.023 74.278 1.00 68.75 171 GLU A N 1
ATOM 1371 C CA . GLU A 1 171 ? -31.452 5.319 75.334 1.00 68.75 171 GLU A CA 1
ATOM 1372 C C . GLU A 1 171 ? -32.058 6.121 76.492 1.00 68.75 171 GLU A C 1
ATOM 1374 O O . GLU A 1 171 ? -31.780 5.834 77.657 1.00 68.75 171 GLU A O 1
ATOM 1379 N N . GLN A 1 172 ? -32.898 7.118 76.197 1.00 70.44 172 GLN A N 1
ATOM 1380 C CA . GLN A 1 172 ? -33.608 7.891 77.223 1.00 70.44 172 GLN A CA 1
ATOM 1381 C C . GLN A 1 172 ? -34.592 7.021 78.012 1.00 70.44 172 GLN A C 1
ATOM 1383 O O . GLN A 1 172 ? -34.655 7.123 79.236 1.00 70.44 172 GLN A O 1
ATOM 1388 N N . THR A 1 173 ? -35.318 6.134 77.330 1.00 63.66 173 THR A N 1
ATOM 1389 C CA . THR A 1 173 ? -36.291 5.230 77.960 1.00 63.66 173 THR A CA 1
ATOM 1390 C C . THR A 1 173 ? -35.586 4.175 78.819 1.00 63.66 173 THR A C 1
ATOM 1392 O O . THR A 1 173 ? -36.012 3.906 79.937 1.00 63.66 173 THR A O 1
ATOM 1395 N N . MET A 1 174 ? -34.457 3.633 78.352 1.00 61.69 174 MET A N 1
ATOM 1396 C CA . MET A 1 174 ? -33.632 2.679 79.102 1.00 61.69 174 MET A CA 1
ATOM 1397 C C . MET A 1 174 ? -32.992 3.314 80.340 1.00 61.69 174 MET A C 1
ATOM 1399 O O . MET A 1 174 ? -33.008 2.706 81.408 1.00 61.69 174 MET A O 1
ATOM 1403 N N . LYS A 1 175 ? -32.500 4.557 80.231 1.00 65.06 175 LYS A N 1
ATOM 1404 C CA . LYS A 1 175 ? -32.019 5.340 81.385 1.00 65.06 175 LYS A CA 1
ATOM 1405 C C . LYS A 1 175 ? -33.130 5.620 82.401 1.00 65.06 175 LYS A C 1
ATOM 1407 O O . LYS A 1 175 ? -32.850 5.670 83.591 1.00 65.06 175 LYS A O 1
ATOM 1412 N N . ALA A 1 176 ? -34.370 5.801 81.945 1.00 60.53 176 ALA A N 1
ATOM 1413 C CA . ALA A 1 176 ? -35.521 6.040 82.815 1.00 60.53 176 ALA A CA 1
ATOM 1414 C C . ALA A 1 176 ? -36.039 4.771 83.516 1.00 60.53 176 ALA A C 1
ATOM 1416 O O . ALA A 1 176 ? -36.669 4.878 84.564 1.00 60.53 176 ALA A O 1
ATOM 1417 N N . LEU A 1 177 ? -35.794 3.587 82.946 1.00 57.62 177 LEU A N 1
ATOM 1418 C CA . LEU A 1 177 ? -36.277 2.311 83.481 1.00 57.62 177 LEU A CA 1
ATOM 1419 C C . LEU A 1 177 ? -35.294 1.633 84.463 1.00 57.62 177 LEU A C 1
ATOM 1421 O O . LEU A 1 177 ? -35.685 0.653 85.086 1.00 57.62 177 LEU A O 1
ATOM 1425 N N . ASP A 1 178 ? -34.058 2.131 84.618 1.00 56.03 178 ASP A N 1
ATOM 1426 C CA . ASP A 1 178 ? -32.984 1.540 85.454 1.00 56.03 178 ASP A CA 1
ATOM 1427 C C . ASP A 1 178 ? -32.801 0.021 85.233 1.00 56.03 178 ASP A C 1
ATOM 1429 O O . ASP A 1 178 ? -32.598 -0.774 86.149 1.00 56.03 178 ASP A O 1
ATOM 1433 N N . VAL A 1 179 ? -32.934 -0.413 83.976 1.00 52.09 179 VAL A N 1
ATOM 1434 C CA . VAL A 1 179 ? -32.862 -1.827 83.589 1.00 52.09 179 VAL A CA 1
ATOM 1435 C C . VAL A 1 179 ? -31.423 -2.149 83.210 1.00 52.09 179 VAL A C 1
ATOM 1437 O O . VAL A 1 179 ? -31.044 -2.081 82.043 1.00 52.09 179 VAL A O 1
ATOM 1440 N N . SER A 1 180 ? -30.609 -2.500 84.203 1.00 50.94 180 SER A N 1
ATOM 1441 C CA . SER A 1 180 ? -29.243 -2.988 83.982 1.00 50.94 180 SER A CA 1
ATOM 1442 C C . SER A 1 180 ? -29.183 -4.440 83.483 1.00 50.94 180 SER A C 1
ATOM 1444 O O . SER A 1 180 ? -28.128 -4.857 83.013 1.00 50.94 180 SER A O 1
ATOM 1446 N N . GLU A 1 181 ? -30.283 -5.211 83.521 1.00 49.25 181 GLU A N 1
ATOM 1447 C CA . GLU A 1 181 ? -30.209 -6.670 83.296 1.00 49.25 181 GLU A CA 1
ATOM 1448 C C . GLU A 1 181 ? -31.196 -7.293 82.283 1.00 49.25 181 GLU A C 1
ATOM 1450 O O . GLU A 1 181 ? -31.020 -8.459 81.940 1.00 49.25 181 GLU A O 1
ATOM 1455 N N . ALA A 1 182 ? -32.186 -6.582 81.718 1.00 46.97 182 ALA A N 1
ATOM 1456 C CA . ALA A 1 182 ? -33.225 -7.234 80.886 1.00 46.97 182 ALA A CA 1
ATOM 1457 C C . ALA A 1 182 ? -33.160 -7.000 79.358 1.00 46.97 182 ALA A C 1
ATOM 1459 O O . ALA A 1 182 ? -34.055 -7.441 78.639 1.00 46.97 182 ALA A O 1
ATOM 1460 N N . THR A 1 183 ? -32.120 -6.357 78.816 1.00 52.50 183 THR A N 1
ATOM 1461 C CA . THR A 1 183 ? -32.056 -6.009 77.374 1.00 52.50 183 THR A CA 1
ATOM 1462 C C . THR A 1 183 ? -30.735 -6.363 76.684 1.00 52.50 183 THR A C 1
ATOM 1464 O O . THR A 1 183 ? -30.403 -5.761 75.664 1.00 52.50 183 THR A O 1
ATOM 1467 N N . MET A 1 184 ? -29.984 -7.348 77.189 1.00 53.66 184 MET A N 1
ATOM 1468 C CA . MET A 1 184 ? -28.744 -7.810 76.537 1.00 53.66 184 MET A CA 1
ATOM 1469 C C . MET A 1 184 ? -28.911 -8.151 75.040 1.00 53.66 184 MET A C 1
ATOM 1471 O O . MET A 1 184 ? -28.106 -7.664 74.251 1.00 53.66 184 MET A O 1
ATOM 1475 N N . PRO A 1 185 ? -29.978 -8.847 74.591 1.00 61.97 185 PRO A N 1
ATOM 1476 C CA . PRO A 1 185 ? -30.115 -9.207 73.176 1.00 61.97 185 PRO A CA 1
ATOM 1477 C C . PRO A 1 185 ? -30.342 -8.007 72.246 1.00 61.97 185 PRO A C 1
ATOM 1479 O O . PRO A 1 185 ? -29.884 -8.011 71.108 1.00 61.97 185 PRO A O 1
ATOM 1482 N N . LEU A 1 186 ? -31.051 -6.970 72.710 1.00 59.69 186 LEU A N 1
ATOM 1483 C CA . LEU A 1 186 ? -31.367 -5.793 71.891 1.00 59.69 186 LEU A CA 1
ATOM 1484 C C . LEU A 1 186 ? -30.177 -4.824 71.825 1.00 59.69 186 LEU A C 1
ATOM 1486 O O . LEU A 1 186 ? -29.906 -4.258 70.768 1.00 59.69 186 LEU A O 1
ATOM 1490 N N . ILE A 1 187 ? -29.440 -4.681 72.935 1.00 65.81 187 ILE A N 1
ATOM 1491 C CA . ILE A 1 187 ? -28.178 -3.930 72.975 1.00 65.81 187 ILE A CA 1
ATOM 1492 C C . ILE A 1 187 ? -27.140 -4.611 72.074 1.00 65.81 187 ILE A C 1
ATOM 1494 O O . ILE A 1 187 ? -26.521 -3.933 71.259 1.00 65.81 187 ILE A O 1
ATOM 1498 N N . GLU A 1 188 ? -26.975 -5.936 72.157 1.00 68.94 188 GLU A N 1
ATOM 1499 C CA . GLU A 1 188 ? -26.057 -6.682 71.282 1.00 68.94 188 GLU A CA 1
ATOM 1500 C C . GLU A 1 188 ? -26.425 -6.534 69.800 1.00 68.94 188 GLU A C 1
ATOM 1502 O O . GLU A 1 188 ? -25.540 -6.342 68.962 1.00 68.94 188 GLU A O 1
ATOM 1507 N N . LEU A 1 189 ? -27.721 -6.553 69.470 1.00 66.19 189 LEU A N 1
ATOM 1508 C CA . LEU A 1 189 ? -28.188 -6.377 68.096 1.00 66.19 189 LEU A CA 1
ATOM 1509 C C . LEU A 1 189 ? -27.915 -4.958 67.578 1.00 66.19 189 LEU A C 1
ATOM 1511 O O . LEU A 1 189 ? -27.426 -4.821 66.460 1.00 66.19 189 LEU A O 1
ATOM 1515 N N . LEU A 1 190 ? -28.137 -3.917 68.391 1.00 69.38 190 LEU A N 1
ATOM 1516 C CA . LEU A 1 190 ? -27.810 -2.525 68.047 1.00 69.38 190 LEU A CA 1
ATOM 1517 C C . LEU A 1 190 ? -26.301 -2.288 67.918 1.00 69.38 190 LEU A C 1
ATOM 1519 O O . LEU A 1 190 ? -25.865 -1.622 66.982 1.00 69.38 190 LEU A O 1
ATOM 1523 N N . VAL A 1 191 ? -25.489 -2.868 68.807 1.00 72.44 191 VAL A N 1
ATOM 1524 C CA . VAL A 1 191 ? -24.020 -2.806 68.721 1.00 72.44 191 VAL A CA 1
ATOM 1525 C C . VAL A 1 191 ? -23.523 -3.509 67.454 1.00 72.44 191 VAL A C 1
ATOM 1527 O O . VAL A 1 191 ? -22.663 -2.973 66.754 1.00 72.44 191 VAL A O 1
ATOM 1530 N N . SER A 1 192 ? -24.097 -4.667 67.108 1.00 70.62 192 SER A N 1
ATOM 1531 C CA . SER A 1 192 ? -23.784 -5.386 65.868 1.00 70.62 192 SER A CA 1
ATOM 1532 C C . SER A 1 192 ? -24.170 -4.582 64.621 1.00 70.62 192 SER A C 1
ATOM 1534 O O . SER A 1 192 ? -23.376 -4.475 63.684 1.00 70.62 192 SER A O 1
ATOM 1536 N N . LEU A 1 193 ? -25.352 -3.956 64.626 1.00 66.50 193 LEU A N 1
ATOM 1537 C CA . LEU A 1 193 ? -25.831 -3.103 63.536 1.00 66.50 193 LEU A CA 1
ATOM 1538 C C . LEU A 1 193 ? -24.948 -1.864 63.356 1.00 66.50 193 LEU A C 1
ATOM 1540 O O . LEU A 1 193 ? -24.558 -1.556 62.234 1.00 66.50 193 LEU A O 1
ATOM 1544 N N . ASN A 1 194 ? -24.557 -1.207 64.448 1.00 69.44 194 ASN A N 1
ATOM 1545 C CA . ASN A 1 194 ? -23.640 -0.070 64.408 1.00 69.44 194 ASN A CA 1
ATOM 1546 C C . ASN A 1 194 ? -22.249 -0.471 63.880 1.00 69.44 194 ASN A C 1
ATOM 1548 O O . ASN A 1 194 ? -21.643 0.260 63.098 1.00 69.44 194 ASN A O 1
ATOM 1552 N N . GLY A 1 195 ? -21.767 -1.668 64.237 1.00 73.25 195 GLY A N 1
ATOM 1553 C CA . GLY A 1 195 ? -20.548 -2.246 63.663 1.00 73.25 195 GLY A CA 1
ATOM 1554 C C . GLY A 1 195 ? -20.647 -2.423 62.144 1.00 73.25 195 GLY A C 1
ATOM 1555 O O . GLY A 1 195 ? -19.779 -1.950 61.413 1.00 73.25 195 GLY A O 1
ATOM 1556 N N . LYS A 1 196 ? -21.746 -3.014 61.659 1.00 69.81 196 LYS A N 1
ATOM 1557 C CA . LYS A 1 196 ? -22.026 -3.206 60.222 1.00 69.81 196 LYS A CA 1
ATOM 1558 C C . LYS A 1 196 ? -22.148 -1.883 59.459 1.00 69.81 196 LYS A C 1
ATOM 1560 O O . LYS A 1 196 ? -21.637 -1.774 58.348 1.00 69.81 196 LYS A O 1
ATOM 1565 N N . VAL A 1 197 ? -22.803 -0.879 60.047 1.00 68.62 197 VAL A N 1
ATOM 1566 C CA . VAL A 1 197 ? -22.920 0.468 59.463 1.00 68.62 197 VAL A CA 1
ATOM 1567 C C . VAL A 1 197 ? -21.548 1.139 59.389 1.00 68.62 197 VAL A C 1
ATOM 1569 O O . VAL A 1 197 ? -21.201 1.696 58.352 1.00 68.62 197 VAL A O 1
ATOM 1572 N N . SER A 1 198 ? -20.721 1.024 60.432 1.00 71.69 198 SER A N 1
ATOM 1573 C CA . SER A 1 198 ? -19.355 1.563 60.430 1.00 71.69 198 SER A CA 1
ATOM 1574 C C . SER A 1 198 ? -18.450 0.882 59.391 1.00 71.69 198 SER A C 1
ATOM 1576 O O . SER A 1 198 ? -17.672 1.557 58.714 1.00 71.69 198 SER A O 1
ATOM 1578 N N . GLU A 1 199 ? -18.573 -0.437 59.215 1.00 73.38 199 GLU A N 1
ATOM 1579 C CA . GLU A 1 199 ? -17.892 -1.187 58.149 1.00 73.38 199 GLU A CA 1
ATOM 1580 C C . GLU A 1 199 ? -18.349 -0.736 56.756 1.00 73.38 199 GLU A C 1
ATOM 1582 O O . GLU A 1 199 ? -17.510 -0.475 55.893 1.00 73.38 199 GLU A O 1
ATOM 1587 N N . GLY A 1 200 ? -19.660 -0.572 56.552 1.00 69.25 200 GLY A N 1
ATOM 1588 C CA . GLY A 1 200 ? -20.222 -0.045 55.307 1.00 69.25 200 GLY A CA 1
ATOM 1589 C C . GLY A 1 200 ? -19.734 1.372 54.994 1.00 69.25 200 GLY A C 1
ATOM 1590 O O . GLY A 1 200 ? -19.334 1.647 53.865 1.00 69.25 200 GLY A O 1
ATOM 1591 N N . GLN A 1 201 ? -19.673 2.246 56.003 1.00 70.00 201 GLN A N 1
ATOM 1592 C CA . GLN A 1 201 ? -19.151 3.608 55.869 1.00 70.00 201 GLN A CA 1
ATOM 1593 C C . GLN A 1 201 ? -17.676 3.605 55.439 1.00 70.00 201 GLN A C 1
ATOM 1595 O O . GLN A 1 201 ? -17.285 4.374 54.562 1.00 70.00 201 GLN A O 1
ATOM 1600 N N . LYS A 1 202 ? -16.848 2.728 56.025 1.00 80.38 202 LYS A N 1
ATOM 1601 C CA . LYS A 1 202 ? -15.439 2.574 55.624 1.00 80.38 202 LYS A CA 1
ATOM 1602 C C . LYS A 1 202 ? -15.309 2.078 54.186 1.00 80.38 202 LYS A C 1
ATOM 1604 O O . LYS A 1 202 ? -14.558 2.675 53.421 1.00 80.38 202 LYS A O 1
ATOM 1609 N N . ALA A 1 203 ? -16.073 1.051 53.812 1.00 78.69 203 ALA A N 1
ATOM 1610 C CA . ALA A 1 203 ? -16.074 0.525 52.450 1.00 78.69 203 ALA A CA 1
ATOM 1611 C C . ALA A 1 203 ? -16.509 1.591 51.428 1.00 78.69 203 ALA A C 1
ATOM 1613 O O . ALA A 1 203 ? -15.902 1.713 50.367 1.00 78.69 203 ALA A O 1
ATOM 1614 N N . PHE A 1 204 ? -17.507 2.415 51.762 1.00 74.69 204 PHE A N 1
ATOM 1615 C CA . PHE A 1 204 ? -17.948 3.523 50.913 1.00 74.69 204 PHE A CA 1
ATOM 1616 C C . PHE A 1 204 ? -16.848 4.573 50.697 1.00 74.69 204 PHE A C 1
ATOM 1618 O O . PHE A 1 204 ? -16.632 5.023 49.569 1.00 74.69 204 PHE A O 1
ATOM 1625 N N . VAL A 1 205 ? -16.117 4.940 51.756 1.00 85.81 205 VAL A N 1
ATOM 1626 C CA . VAL A 1 205 ? -14.988 5.881 51.663 1.00 85.81 205 VAL A CA 1
ATOM 1627 C C . VAL A 1 205 ? -13.855 5.306 50.809 1.00 85.81 205 VAL A C 1
ATOM 1629 O O . VAL A 1 205 ? -13.310 6.018 49.966 1.00 85.81 205 VAL A O 1
ATOM 1632 N N . GLU A 1 206 ? -13.521 4.025 50.978 1.00 85.50 206 GLU A N 1
ATOM 1633 C CA . GLU A 1 206 ? -12.494 3.351 50.172 1.00 85.50 206 GLU A CA 1
ATOM 1634 C C . GLU A 1 206 ? -12.874 3.295 48.688 1.00 85.50 206 GLU A C 1
ATOM 1636 O O . GLU A 1 206 ? -12.073 3.691 47.838 1.00 85.50 206 GLU A O 1
ATOM 1641 N N . ILE A 1 207 ? -14.109 2.894 48.370 1.00 80.88 207 ILE A N 1
ATOM 1642 C CA . ILE A 1 207 ? -14.616 2.851 46.989 1.00 80.88 207 ILE A CA 1
ATOM 1643 C C . ILE A 1 207 ? -14.628 4.255 46.372 1.00 80.88 207 ILE A C 1
ATOM 1645 O O . ILE A 1 207 ? -14.201 4.424 45.230 1.00 80.88 207 ILE A O 1
ATOM 1649 N N . SER A 1 208 ? -15.038 5.276 47.128 1.00 79.56 208 SER A N 1
ATOM 1650 C CA . SER A 1 208 ? -15.027 6.670 46.663 1.00 79.56 208 SER A CA 1
ATOM 1651 C C . SER A 1 208 ? -13.607 7.162 46.344 1.00 79.56 208 SER A C 1
ATOM 1653 O O . SER A 1 208 ? -13.388 7.833 45.334 1.00 79.56 208 SER A O 1
ATOM 1655 N N . ALA A 1 209 ? -12.616 6.791 47.160 1.00 88.06 209 ALA A N 1
ATOM 1656 C CA . ALA A 1 209 ? -11.212 7.119 46.914 1.00 88.06 209 ALA A CA 1
ATOM 1657 C C . ALA A 1 209 ? -10.615 6.342 45.722 1.00 88.06 209 ALA A C 1
ATOM 1659 O O . ALA A 1 209 ? -9.736 6.844 45.016 1.00 88.06 209 ALA A O 1
ATOM 1660 N N . GLU A 1 210 ? -11.057 5.106 45.486 1.00 86.38 210 GLU A N 1
ATOM 1661 C CA . GLU A 1 210 ? -10.695 4.319 44.299 1.00 86.38 210 GLU A CA 1
ATOM 1662 C C . GLU A 1 210 ? -11.282 4.946 43.021 1.00 86.38 210 GLU A C 1
ATOM 1664 O O . GLU A 1 210 ? -10.566 5.113 42.032 1.00 86.38 210 GLU A O 1
ATOM 1669 N N . LEU A 1 211 ? -12.547 5.385 43.067 1.00 83.56 211 LEU A N 1
ATOM 1670 C CA . LEU A 1 211 ? -13.223 6.063 41.958 1.00 83.56 211 LEU A CA 1
ATOM 1671 C C . LEU A 1 211 ? -12.501 7.357 41.560 1.00 83.56 211 LEU A C 1
ATOM 1673 O O . LEU A 1 211 ? -12.234 7.569 40.377 1.00 83.56 211 LEU A O 1
ATOM 1677 N N . GLN A 1 212 ? -12.117 8.188 42.534 1.00 88.94 212 GLN A N 1
ATOM 1678 C CA . GLN A 1 212 ? -11.342 9.407 42.268 1.00 88.94 212 GLN A CA 1
ATOM 1679 C C . GLN A 1 212 ? -9.982 9.112 41.621 1.00 88.94 212 GLN A C 1
ATOM 1681 O O . GLN A 1 212 ? -9.563 9.831 40.712 1.00 88.94 212 GLN A O 1
ATOM 1686 N N . ARG A 1 213 ? -9.295 8.040 42.039 1.00 91.69 213 ARG A N 1
ATOM 1687 C CA . ARG A 1 213 ? -8.033 7.618 41.406 1.00 91.69 213 ARG A CA 1
ATOM 1688 C C . ARG A 1 213 ? -8.241 7.193 39.955 1.00 91.69 213 ARG A C 1
ATOM 1690 O O . ARG A 1 213 ? -7.510 7.662 39.088 1.00 91.69 213 ARG A O 1
ATOM 1697 N N . CYS A 1 214 ? -9.267 6.389 39.675 1.00 82.75 214 CYS A N 1
ATOM 1698 C CA . CYS A 1 214 ? -9.610 5.991 38.306 1.00 82.75 214 CYS A CA 1
ATOM 1699 C C . CYS A 1 214 ? -9.957 7.199 37.419 1.00 82.75 214 CYS A C 1
ATOM 1701 O O . CYS A 1 214 ? -9.529 7.260 36.267 1.00 82.75 214 CYS A O 1
ATOM 1703 N N . GLN A 1 215 ? -10.681 8.189 37.950 1.00 88.38 215 GLN A N 1
ATOM 1704 C CA . GLN A 1 215 ? -10.977 9.431 37.227 1.00 88.38 215 GLN A CA 1
ATOM 1705 C C . GLN A 1 215 ? -9.703 10.211 36.875 1.00 88.38 215 GLN A C 1
ATOM 1707 O O . GLN A 1 215 ? -9.565 10.681 35.744 1.00 88.38 215 GLN A O 1
ATOM 1712 N N . HIS A 1 216 ? -8.752 10.307 37.807 1.00 91.94 216 HIS A N 1
ATOM 1713 C CA . HIS A 1 216 ? -7.469 10.963 37.558 1.00 91.94 216 HIS A CA 1
ATOM 1714 C C . HIS A 1 216 ? -6.640 10.223 36.493 1.00 91.94 216 HIS A C 1
ATOM 1716 O O . HIS A 1 216 ? -6.107 10.850 35.577 1.00 91.94 216 HIS A O 1
ATOM 1722 N N . GLU A 1 217 ? -6.555 8.893 36.571 1.00 90.81 217 GLU A N 1
ATOM 1723 C CA . GLU A 1 217 ? -5.849 8.067 35.580 1.00 90.81 217 GLU A CA 1
ATOM 1724 C C . GLU A 1 217 ? -6.451 8.212 34.173 1.00 90.81 217 GLU A C 1
ATOM 1726 O O . GLU A 1 217 ? -5.714 8.354 33.195 1.00 90.81 217 GLU A O 1
ATOM 1731 N N . LEU A 1 218 ? -7.784 8.246 34.063 1.00 86.56 218 LEU A N 1
ATOM 1732 C CA . LEU A 1 218 ? -8.481 8.478 32.795 1.00 86.56 218 LEU A CA 1
ATOM 1733 C C . LEU A 1 218 ? -8.147 9.859 32.213 1.00 86.56 218 LEU A C 1
ATOM 1735 O O . LEU A 1 218 ? -7.902 9.993 31.013 1.00 86.56 218 LEU A O 1
ATOM 1739 N N . GLN A 1 219 ? -8.122 10.889 33.059 1.00 91.69 219 GLN A N 1
ATOM 1740 C CA . GLN A 1 219 ? -7.795 12.248 32.640 1.00 91.69 219 GLN A CA 1
ATOM 1741 C C . GLN A 1 219 ? -6.348 12.351 32.131 1.00 91.69 219 GLN A C 1
ATOM 1743 O O . GLN A 1 219 ? -6.100 12.993 31.109 1.00 91.69 219 GLN A O 1
ATOM 1748 N N . GLU A 1 220 ? -5.407 11.670 32.787 1.00 92.88 220 GLU A N 1
ATOM 1749 C CA . GLU A 1 220 ? -4.010 11.592 32.352 1.00 92.88 220 GLU A CA 1
ATOM 1750 C C . GLU A 1 220 ? -3.839 10.779 31.055 1.00 92.88 220 GLU A C 1
ATOM 1752 O O . GLU A 1 220 ? -3.049 11.138 30.180 1.00 92.88 220 GLU A O 1
ATOM 1757 N N . ALA A 1 221 ? -4.594 9.694 30.877 1.00 85.38 221 ALA A N 1
ATOM 1758 C CA . ALA A 1 221 ? -4.586 8.939 29.627 1.00 85.38 221 ALA A CA 1
ATOM 1759 C C . ALA A 1 221 ? -5.112 9.784 28.453 1.00 85.38 221 ALA A C 1
ATOM 1761 O O . ALA A 1 221 ? -4.512 9.785 27.375 1.00 85.38 221 ALA A O 1
ATOM 1762 N N . ASN A 1 222 ? -6.182 10.552 28.675 1.00 84.31 222 ASN A N 1
ATOM 1763 C CA . ASN A 1 222 ? -6.752 11.450 27.670 1.00 84.31 222 ASN A CA 1
ATOM 1764 C C . ASN A 1 222 ? -5.801 12.593 27.291 1.00 84.31 222 ASN A C 1
ATOM 1766 O O . ASN A 1 222 ? -5.705 12.931 26.110 1.00 84.31 222 ASN A O 1
ATOM 1770 N N . SER A 1 223 ? -5.060 13.165 28.246 1.00 89.50 223 SER A N 1
ATOM 1771 C CA . SER A 1 223 ? -4.062 14.194 27.924 1.00 89.50 223 SER A CA 1
ATOM 1772 C C . SER A 1 223 ? -2.928 13.626 27.067 1.00 89.50 223 SER A C 1
ATOM 1774 O O . SER A 1 223 ? -2.579 14.211 26.041 1.00 89.50 223 SER A O 1
ATOM 1776 N N . ARG A 1 224 ? -2.421 12.432 27.404 1.00 89.69 224 ARG A N 1
ATOM 1777 C CA . ARG A 1 224 ? -1.398 11.729 26.608 1.00 89.69 224 ARG A CA 1
ATOM 1778 C C . ARG A 1 224 ? -1.889 11.365 25.206 1.00 89.69 224 ARG A C 1
ATOM 1780 O O . ARG A 1 224 ? -1.107 11.438 24.258 1.00 89.69 224 ARG A O 1
ATOM 1787 N N . LEU A 1 225 ? -3.158 10.979 25.064 1.00 83.44 225 LEU A N 1
ATOM 1788 C CA . LEU A 1 225 ? -3.767 10.712 23.760 1.00 83.44 225 LEU A CA 1
ATOM 1789 C C . LEU A 1 225 ? -3.803 11.988 22.909 1.00 83.44 225 LEU A C 1
ATOM 1791 O O . LEU A 1 225 ? -3.338 11.969 21.774 1.00 83.44 225 LEU A O 1
ATOM 1795 N N . SER A 1 226 ? -4.243 13.109 23.484 1.00 84.94 226 SER A N 1
ATOM 1796 C CA . SER A 1 226 ? -4.274 14.405 22.790 1.00 84.94 226 SER A CA 1
ATOM 1797 C C . SER A 1 226 ? -2.873 14.878 22.362 1.00 84.94 226 SER A C 1
ATOM 1799 O O . SER A 1 226 ? -2.671 15.360 21.242 1.00 84.94 226 SER A O 1
ATOM 1801 N N . GLU A 1 227 ? -1.856 14.676 23.206 1.00 87.62 227 GLU A N 1
ATOM 1802 C CA . GLU A 1 227 ? -0.458 14.945 22.846 1.00 87.62 227 GLU A CA 1
ATOM 1803 C C . GLU A 1 227 ? 0.053 14.048 21.706 1.00 87.62 227 GLU A C 1
ATOM 1805 O O . GLU A 1 227 ? 0.887 14.465 20.897 1.00 87.62 227 GLU A O 1
ATOM 1810 N N . ALA A 1 228 ? -0.408 12.799 21.630 1.00 78.88 228 ALA A N 1
ATOM 1811 C CA . ALA A 1 228 ? -0.050 11.896 20.542 1.00 78.88 228 ALA A CA 1
ATOM 1812 C C . ALA A 1 228 ? -0.743 12.296 19.228 1.00 78.88 228 ALA A C 1
ATOM 1814 O O . ALA A 1 228 ? -0.097 12.323 18.180 1.00 78.88 228 ALA A O 1
ATOM 1815 N N . GLU A 1 229 ? -2.021 12.670 19.281 1.00 79.88 229 GLU A N 1
ATOM 1816 C CA . GLU A 1 229 ? -2.799 13.138 18.127 1.00 79.88 229 GLU A CA 1
ATOM 1817 C C . GLU A 1 229 ? -2.229 14.433 17.536 1.00 79.88 229 GLU A C 1
ATOM 1819 O O . GLU A 1 229 ? -2.066 14.549 16.320 1.00 79.88 229 GLU A O 1
ATOM 1824 N N . THR A 1 230 ? -1.828 15.384 18.383 1.00 79.88 230 THR A N 1
ATOM 1825 C CA . THR A 1 230 ? -1.170 16.626 17.939 1.00 79.88 230 THR A CA 1
ATOM 1826 C C . THR A 1 230 ? 0.186 16.371 17.275 1.00 79.88 230 THR A C 1
ATOM 1828 O O . THR A 1 230 ? 0.502 17.007 16.268 1.00 79.88 230 THR A O 1
ATOM 1831 N N . LYS A 1 231 ? 0.969 15.396 17.758 1.00 78.75 231 LYS A N 1
ATOM 1832 C CA . LYS A 1 231 ? 2.213 14.962 17.091 1.00 78.75 231 LYS A CA 1
ATOM 1833 C C . LYS A 1 231 ? 1.941 14.336 15.722 1.00 78.75 231 LYS A C 1
ATOM 1835 O O . LYS A 1 231 ? 2.681 14.617 14.783 1.00 78.75 231 LYS A O 1
ATOM 1840 N N . VAL A 1 232 ? 0.876 13.550 15.573 1.00 70.25 232 VAL A N 1
ATOM 1841 C CA . VAL A 1 232 ? 0.460 13.001 14.268 1.00 70.25 232 VAL A CA 1
ATOM 1842 C C . VAL A 1 232 ? -0.000 14.114 13.319 1.00 70.25 232 VAL A C 1
ATOM 1844 O O . VAL A 1 232 ? 0.333 14.077 12.139 1.00 70.25 232 VAL A O 1
ATOM 1847 N N . GLY A 1 233 ? -0.658 15.157 13.830 1.00 62.97 233 GLY A N 1
ATOM 1848 C CA . GLY A 1 233 ? -1.030 16.346 13.051 1.00 62.97 233 GLY A CA 1
ATOM 1849 C C . GLY A 1 233 ? 0.150 17.179 12.526 1.00 62.97 233 GLY A C 1
ATOM 1850 O O . GLY A 1 233 ? -0.045 18.007 11.642 1.00 62.97 233 GLY A O 1
ATOM 1851 N N . SER A 1 234 ? 1.371 16.959 13.033 1.00 67.00 234 SER A N 1
ATOM 1852 C CA . SER A 1 234 ? 2.599 17.613 12.544 1.00 67.00 234 SER A CA 1
ATOM 1853 C C . SER A 1 234 ? 3.255 16.911 11.344 1.00 67.00 234 SER A C 1
ATOM 1855 O O . SER A 1 234 ? 4.244 17.408 10.802 1.00 67.00 234 SER A O 1
ATOM 1857 N N . LEU A 1 235 ? 2.718 15.761 10.915 1.00 66.50 235 LEU A N 1
ATOM 1858 C CA . LEU A 1 235 ? 3.125 15.092 9.678 1.00 66.50 235 LEU A CA 1
ATOM 1859 C C . LEU A 1 235 ? 2.716 15.931 8.450 1.00 66.50 235 LEU A C 1
ATOM 1861 O O . LEU A 1 235 ? 1.763 16.708 8.526 1.00 66.50 235 LEU A O 1
ATOM 1865 N N . PRO A 1 236 ? 3.434 15.813 7.314 1.00 68.62 236 PRO A N 1
ATOM 1866 C CA . PRO A 1 236 ? 3.119 16.574 6.109 1.00 68.62 236 PRO A CA 1
ATOM 1867 C C . PRO A 1 236 ? 1.659 16.366 5.691 1.00 68.62 236 PRO A C 1
ATOM 1869 O O . PRO A 1 236 ? 1.163 15.240 5.709 1.00 68.62 236 PRO A O 1
ATOM 1872 N N . SER A 1 237 ? 0.992 17.469 5.324 1.00 76.94 237 SER A N 1
ATOM 1873 C CA . SER A 1 237 ? -0.419 17.483 4.917 1.00 76.94 237 SER A CA 1
ATOM 1874 C C . SER A 1 237 ? -0.715 16.361 3.910 1.00 76.94 237 SER A C 1
ATOM 1876 O O . SER A 1 237 ? 0.080 16.171 2.984 1.00 76.94 237 SER A O 1
ATOM 1878 N N . PRO A 1 238 ? -1.859 15.662 4.026 1.00 75.81 238 PRO A N 1
ATOM 1879 C CA . PRO A 1 238 ? -2.304 14.680 3.038 1.00 75.81 238 PRO A CA 1
ATOM 1880 C C . PRO A 1 238 ? -2.280 15.214 1.597 1.00 75.81 238 PRO A C 1
ATOM 1882 O O . PRO A 1 238 ? -1.983 14.464 0.674 1.00 75.81 238 PRO A O 1
ATOM 1885 N N . GLU A 1 239 ? -2.515 16.517 1.400 1.00 80.81 239 GLU A N 1
ATOM 1886 C CA . GLU A 1 239 ? -2.402 17.167 0.086 1.00 80.81 239 GLU A CA 1
ATOM 1887 C C . GLU A 1 239 ? -0.964 17.196 -0.437 1.00 80.81 239 GLU A C 1
ATOM 1889 O O . GLU A 1 239 ? -0.741 16.942 -1.616 1.00 80.81 239 GLU A O 1
ATOM 1894 N N . LEU A 1 240 ? 0.022 17.456 0.429 1.00 83.06 240 LEU A N 1
ATOM 1895 C CA . LEU A 1 240 ? 1.435 17.454 0.043 1.00 83.06 240 LEU A CA 1
ATOM 1896 C C . LEU A 1 240 ? 1.906 16.035 -0.299 1.00 83.06 240 LEU A C 1
ATOM 1898 O O . LEU A 1 240 ? 2.682 15.856 -1.235 1.00 83.06 240 LEU A O 1
ATOM 1902 N N . VAL A 1 241 ? 1.421 15.027 0.433 1.00 81.81 241 VAL A N 1
ATOM 1903 C CA . VAL A 1 241 ? 1.692 13.613 0.129 1.00 81.81 241 VAL A CA 1
ATOM 1904 C C . VAL A 1 241 ? 1.080 13.232 -1.220 1.00 81.81 241 VAL A C 1
ATOM 1906 O O . VAL A 1 241 ? 1.796 12.712 -2.072 1.00 81.81 241 VAL A O 1
ATOM 1909 N N . ALA A 1 242 ? -0.184 13.583 -1.468 1.00 86.69 242 ALA A N 1
ATOM 1910 C CA . ALA A 1 242 ? -0.846 13.337 -2.748 1.00 86.69 242 ALA A CA 1
ATOM 1911 C C . ALA A 1 242 ? -0.159 14.068 -3.920 1.00 86.69 242 ALA A C 1
ATOM 1913 O O . ALA A 1 242 ? -0.011 13.509 -5.007 1.00 86.69 242 ALA A O 1
ATOM 1914 N N . GLU A 1 243 ? 0.311 15.303 -3.712 1.00 89.62 243 GLU A N 1
ATOM 1915 C CA . GLU A 1 243 ? 1.053 16.056 -4.729 1.00 89.62 243 GLU A CA 1
ATOM 1916 C C . GLU A 1 243 ? 2.412 15.404 -5.039 1.00 89.62 243 GLU A C 1
ATOM 1918 O O . GLU A 1 243 ? 2.824 15.334 -6.201 1.00 89.62 243 GLU A O 1
ATOM 1923 N N . LEU A 1 244 ? 3.108 14.894 -4.017 1.00 85.62 244 LEU A N 1
ATOM 1924 C CA . LEU A 1 244 ? 4.362 14.161 -4.186 1.00 85.62 244 LEU A CA 1
ATOM 1925 C C . LEU A 1 244 ? 4.146 12.815 -4.888 1.00 85.62 244 LEU A C 1
ATOM 1927 O O . LEU A 1 244 ? 4.909 12.496 -5.796 1.00 85.62 244 LEU A O 1
ATOM 1931 N N . GLU A 1 245 ? 3.098 12.064 -4.548 1.00 89.06 245 GLU A N 1
ATOM 1932 C CA . GLU A 1 245 ? 2.724 10.814 -5.228 1.00 89.06 245 GLU A CA 1
ATOM 1933 C C . GLU A 1 245 ? 2.366 11.047 -6.703 1.00 89.06 245 GLU A C 1
ATOM 1935 O O . GLU A 1 245 ? 2.814 10.303 -7.583 1.00 89.06 245 GLU A O 1
ATOM 1940 N N . ALA A 1 246 ? 1.635 12.125 -6.999 1.00 91.81 246 ALA A N 1
ATOM 1941 C CA . ALA A 1 246 ? 1.318 12.522 -8.367 1.00 91.81 246 ALA A CA 1
ATOM 1942 C C . ALA A 1 246 ? 2.581 12.902 -9.158 1.00 91.81 246 ALA A C 1
ATOM 1944 O O . ALA A 1 246 ? 2.756 12.464 -10.298 1.00 91.81 246 ALA A O 1
ATOM 1945 N N . LYS A 1 247 ? 3.499 13.673 -8.554 1.00 90.94 247 LYS A N 1
ATOM 1946 C CA . LYS A 1 247 ? 4.797 14.001 -9.171 1.00 90.94 247 LYS A CA 1
ATOM 1947 C C . LYS A 1 247 ? 5.650 12.756 -9.401 1.00 90.94 247 LYS A C 1
ATOM 1949 O O . LYS A 1 247 ? 6.295 12.662 -10.444 1.00 90.94 247 LYS A O 1
ATOM 1954 N N . ASN A 1 248 ? 5.639 11.806 -8.469 1.00 90.50 248 ASN A N 1
ATOM 1955 C CA . ASN A 1 248 ? 6.398 10.567 -8.597 1.00 90.50 248 ASN A CA 1
ATOM 1956 C C . ASN A 1 248 ? 5.846 9.694 -9.735 1.00 90.50 248 ASN A C 1
ATOM 1958 O O . ASN A 1 248 ? 6.604 9.265 -10.599 1.00 90.50 248 ASN A O 1
ATOM 1962 N N . SER A 1 249 ? 4.518 9.569 -9.829 1.00 92.25 249 SER A N 1
ATOM 1963 C CA . SER A 1 249 ? 3.846 8.866 -10.934 1.00 92.25 249 SER A CA 1
ATOM 1964 C C . SER A 1 249 ? 4.176 9.488 -12.299 1.00 92.25 249 SER A C 1
ATOM 1966 O O . SER A 1 249 ? 4.475 8.784 -13.262 1.00 92.25 249 SER A O 1
ATOM 1968 N N . GLN A 1 250 ? 4.198 10.825 -12.391 1.00 93.31 250 GLN A N 1
ATOM 1969 C CA . GLN A 1 250 ? 4.603 11.524 -13.618 1.00 93.31 250 GLN A CA 1
ATOM 1970 C C . GLN A 1 250 ? 6.079 11.295 -13.978 1.00 93.31 250 GLN A C 1
ATOM 1972 O O . GLN A 1 250 ? 6.436 11.276 -15.159 1.00 93.31 250 GLN A O 1
ATOM 1977 N N . LEU A 1 251 ? 6.961 11.177 -12.982 1.00 92.75 251 LEU A N 1
ATOM 1978 C CA . LEU A 1 251 ? 8.375 10.880 -13.209 1.00 92.75 251 LEU A CA 1
ATOM 1979 C C . LEU A 1 251 ? 8.577 9.437 -13.675 1.00 92.75 251 LEU A C 1
ATOM 1981 O O . LEU A 1 251 ? 9.360 9.219 -14.598 1.00 92.75 251 LEU A O 1
ATOM 1985 N N . GLU A 1 252 ? 7.852 8.477 -13.106 1.00 90.25 252 GLU A N 1
ATOM 1986 C CA . GLU A 1 252 ? 7.859 7.082 -13.558 1.00 90.25 252 GLU A CA 1
ATOM 1987 C C . GLU A 1 252 ? 7.410 6.962 -15.018 1.00 90.25 252 GLU A C 1
ATOM 1989 O O . GLU A 1 252 ? 8.116 6.358 -15.828 1.00 90.25 252 GLU A O 1
ATOM 1994 N N . GLU A 1 253 ? 6.322 7.637 -15.403 1.00 93.69 253 GLU A N 1
ATOM 1995 C CA . GLU A 1 253 ? 5.852 7.649 -16.794 1.00 93.69 253 GLU A CA 1
ATOM 1996 C C . GLU A 1 253 ? 6.905 8.238 -17.751 1.00 93.69 253 GLU A C 1
ATOM 1998 O O . GLU A 1 253 ? 7.184 7.678 -18.818 1.00 93.69 253 GLU A O 1
ATOM 2003 N N . LYS A 1 254 ? 7.565 9.338 -17.358 1.00 93.62 254 LYS A N 1
ATOM 2004 C CA . LYS A 1 254 ? 8.672 9.926 -18.136 1.00 93.62 254 LYS A CA 1
ATOM 2005 C C . LYS A 1 254 ? 9.860 8.970 -18.260 1.00 93.62 254 LYS A C 1
ATOM 2007 O O . LYS A 1 254 ? 10.442 8.863 -19.343 1.00 93.62 254 LYS A O 1
ATOM 2012 N N . CYS A 1 255 ? 10.216 8.270 -17.186 1.00 88.56 255 CYS A N 1
ATOM 2013 C CA . CYS A 1 255 ? 11.269 7.256 -17.193 1.00 88.56 255 CYS A CA 1
ATOM 2014 C C . CYS A 1 255 ? 10.928 6.097 -18.138 1.00 88.56 255 CYS A C 1
ATOM 2016 O O . CYS A 1 255 ? 11.790 5.660 -18.905 1.00 88.56 255 CYS A O 1
ATOM 2018 N N . ASP A 1 256 ? 9.679 5.640 -18.152 1.00 92.94 256 ASP A N 1
ATOM 2019 C CA . ASP A 1 256 ? 9.220 4.580 -19.050 1.00 92.94 256 ASP A CA 1
ATOM 2020 C C . ASP A 1 256 ? 9.244 5.000 -20.520 1.00 92.94 256 ASP A C 1
ATOM 2022 O O . ASP A 1 256 ? 9.664 4.222 -21.386 1.00 92.94 256 ASP A O 1
ATOM 2026 N N . LEU A 1 257 ? 8.851 6.239 -20.824 1.00 94.19 257 LEU A N 1
ATOM 2027 C CA . LEU A 1 257 ? 8.967 6.797 -22.173 1.00 94.19 257 LEU A CA 1
ATOM 2028 C C . LEU A 1 257 ? 10.431 6.876 -22.624 1.00 94.19 257 LEU A C 1
ATOM 2030 O O . LEU A 1 257 ? 10.745 6.467 -23.744 1.00 94.19 257 LEU A O 1
ATOM 2034 N N . LEU A 1 258 ? 11.340 7.314 -21.748 1.00 91.69 258 LEU A N 1
ATOM 2035 C CA . LEU A 1 258 ? 12.778 7.326 -22.032 1.00 91.69 258 LEU A CA 1
ATOM 2036 C C . LEU A 1 258 ? 13.327 5.915 -22.272 1.00 91.69 258 LEU A C 1
ATOM 2038 O O . LEU A 1 258 ? 14.075 5.705 -23.227 1.00 91.69 258 LEU A O 1
ATOM 2042 N N . ARG A 1 259 ? 12.925 4.924 -21.467 1.00 92.62 259 ARG A N 1
ATOM 2043 C CA . ARG A 1 259 ? 13.313 3.516 -21.672 1.00 92.62 259 ARG A CA 1
ATOM 2044 C C . ARG A 1 259 ? 12.829 2.990 -23.026 1.00 92.62 259 ARG A C 1
ATOM 2046 O O . ARG A 1 259 ? 13.602 2.343 -23.737 1.00 92.62 259 ARG A O 1
ATOM 2053 N N . LYS A 1 260 ? 11.581 3.289 -23.409 1.00 92.94 260 LYS A N 1
ATOM 2054 C CA . LYS A 1 260 ? 11.012 2.921 -24.721 1.00 92.94 260 LYS A CA 1
ATOM 2055 C C . LYS A 1 260 ? 11.769 3.585 -25.873 1.00 92.94 260 LYS A C 1
ATOM 2057 O O . LYS A 1 260 ? 12.094 2.906 -26.846 1.00 92.94 260 LYS A O 1
ATOM 2062 N N . GLU A 1 261 ? 12.107 4.866 -25.753 1.00 89.69 261 GLU A N 1
ATOM 2063 C CA . GLU A 1 261 ? 12.859 5.592 -26.781 1.00 89.69 261 GLU A CA 1
ATOM 2064 C C . GLU A 1 261 ? 14.300 5.077 -26.913 1.00 89.69 261 GLU A C 1
ATOM 2066 O O . GLU A 1 261 ? 14.760 4.830 -28.027 1.00 89.69 261 GLU A O 1
ATOM 2071 N N . ILE A 1 262 ? 14.990 4.798 -25.802 1.00 89.25 262 ILE A N 1
ATOM 2072 C CA . ILE A 1 262 ? 16.320 4.167 -25.820 1.00 89.25 262 ILE A CA 1
ATOM 2073 C C . ILE A 1 262 ? 16.258 2.802 -26.514 1.00 89.25 262 ILE A C 1
ATOM 2075 O O . ILE A 1 262 ? 17.127 2.479 -27.327 1.00 89.25 262 ILE A O 1
ATOM 2079 N N . LYS A 1 263 ? 15.228 1.993 -26.230 1.00 90.38 263 LYS A N 1
ATOM 2080 C CA . LYS A 1 263 ? 15.024 0.704 -26.904 1.00 90.38 263 LYS A CA 1
ATOM 2081 C C . LYS A 1 263 ? 14.825 0.891 -28.411 1.00 90.38 263 LYS A C 1
ATOM 2083 O O . LYS A 1 263 ? 15.517 0.239 -29.191 1.00 90.38 263 LYS A O 1
ATOM 2088 N N . ARG A 1 264 ? 13.971 1.834 -28.821 1.00 93.12 264 ARG A N 1
ATOM 2089 C CA . ARG A 1 264 ? 13.738 2.175 -30.234 1.00 93.12 264 ARG A CA 1
ATOM 2090 C C . ARG A 1 264 ? 15.026 2.609 -30.937 1.00 93.12 264 ARG A C 1
ATOM 2092 O O . ARG A 1 264 ? 15.291 2.165 -32.053 1.00 93.12 264 ARG A O 1
ATOM 2099 N N . GLN A 1 265 ? 15.843 3.440 -30.289 1.00 87.00 265 GLN A N 1
ATOM 2100 C CA . GLN A 1 265 ? 17.134 3.885 -30.823 1.00 87.00 265 GLN A CA 1
ATOM 2101 C C . GLN A 1 265 ? 18.129 2.728 -30.962 1.00 87.00 265 GLN A C 1
ATOM 2103 O O . GLN A 1 265 ? 18.795 2.623 -31.989 1.00 87.00 265 GLN A O 1
ATOM 2108 N N . ARG A 1 266 ? 18.197 1.817 -29.981 1.00 85.56 266 ARG A N 1
ATOM 2109 C CA . ARG A 1 266 ? 19.030 0.604 -30.068 1.00 85.56 266 ARG A CA 1
ATOM 2110 C C . ARG A 1 266 ? 18.601 -0.298 -31.225 1.00 85.56 266 ARG A C 1
ATOM 2112 O O . ARG A 1 266 ? 19.457 -0.769 -31.967 1.00 85.56 266 ARG A O 1
ATOM 2119 N N . GLU A 1 267 ? 17.299 -0.509 -31.407 1.00 89.69 267 GLU A N 1
ATOM 2120 C CA . GLU A 1 267 ? 16.754 -1.301 -32.518 1.00 89.69 267 GLU A CA 1
ATOM 2121 C C . GLU A 1 267 ? 17.009 -0.639 -33.879 1.00 89.69 267 GLU A C 1
ATOM 2123 O O . GLU A 1 267 ? 17.359 -1.323 -34.840 1.00 89.69 267 GLU A O 1
ATOM 2128 N N . ALA A 1 268 ? 16.873 0.688 -33.974 1.00 83.06 268 ALA A N 1
ATOM 2129 C CA . ALA A 1 268 ? 17.212 1.442 -35.181 1.00 83.06 268 ALA A CA 1
ATOM 2130 C C . ALA A 1 268 ? 18.702 1.317 -35.521 1.00 83.06 268 ALA A C 1
ATOM 2132 O O . ALA A 1 268 ? 19.046 0.950 -36.640 1.00 83.06 268 ALA A O 1
ATOM 2133 N N . PHE A 1 269 ? 19.573 1.498 -34.529 1.00 84.62 269 PHE A N 1
ATOM 2134 C CA . PHE A 1 269 ? 21.015 1.342 -34.692 1.00 84.62 269 PHE A CA 1
ATOM 2135 C C . PHE A 1 269 ? 21.410 -0.083 -35.115 1.00 84.62 269 PHE A C 1
ATOM 2137 O O . PHE A 1 269 ? 22.279 -0.268 -35.966 1.00 84.62 269 PHE A O 1
ATOM 2144 N N . GLN A 1 270 ? 20.764 -1.112 -34.556 1.00 84.06 270 GLN A N 1
ATOM 2145 C CA . GLN A 1 270 ? 20.990 -2.501 -34.967 1.00 84.06 270 GLN A CA 1
ATOM 2146 C C . GLN A 1 270 ? 20.524 -2.769 -36.403 1.00 84.06 270 GLN A C 1
ATOM 2148 O O . GLN A 1 270 ? 21.231 -3.458 -37.140 1.00 84.06 270 GLN A O 1
ATOM 2153 N N . ARG A 1 271 ? 19.383 -2.205 -36.823 1.00 82.50 271 ARG A N 1
ATOM 2154 C CA . ARG A 1 271 ? 18.900 -2.294 -38.212 1.00 82.50 271 ARG A CA 1
ATOM 2155 C C . ARG A 1 271 ? 19.855 -1.613 -39.191 1.00 82.50 271 ARG A C 1
ATOM 2157 O O . ARG A 1 271 ? 20.208 -2.223 -40.196 1.00 82.50 271 ARG A O 1
ATOM 2164 N N . ASP A 1 272 ? 20.343 -0.420 -38.868 1.00 77.69 272 ASP A N 1
ATOM 2165 C CA . ASP A 1 272 ? 21.307 0.302 -39.709 1.00 77.69 272 ASP A CA 1
ATOM 2166 C C . ASP A 1 272 ? 22.637 -0.455 -39.821 1.00 77.69 272 ASP A C 1
ATOM 2168 O O . ASP A 1 272 ? 23.201 -0.588 -40.909 1.00 77.69 272 ASP A O 1
ATOM 2172 N N . ARG A 1 273 ? 23.106 -1.053 -38.717 1.00 76.75 273 ARG A N 1
ATOM 2173 C CA . ARG A 1 273 ? 24.290 -1.923 -38.719 1.00 76.75 273 ARG A CA 1
ATOM 2174 C C . ARG A 1 273 ? 24.090 -3.179 -39.573 1.00 76.75 273 ARG A C 1
ATOM 2176 O O . ARG A 1 273 ? 25.023 -3.595 -40.258 1.00 76.75 273 ARG A O 1
ATOM 2183 N N . ALA A 1 274 ? 22.904 -3.786 -39.545 1.00 74.31 274 ALA A N 1
ATOM 2184 C CA . ALA A 1 274 ? 22.583 -4.943 -40.381 1.00 74.31 274 ALA A CA 1
ATOM 2185 C C . ALA A 1 274 ? 22.557 -4.578 -41.877 1.00 74.31 274 ALA A C 1
ATOM 2187 O O . ALA A 1 274 ? 23.084 -5.326 -42.699 1.00 74.31 274 ALA A O 1
ATOM 2188 N N . LEU A 1 275 ? 22.030 -3.400 -42.227 1.00 71.81 275 LEU A N 1
ATOM 2189 C CA . LEU A 1 275 ? 22.035 -2.886 -43.601 1.00 71.81 275 LEU A CA 1
ATOM 2190 C C . LEU A 1 275 ? 23.456 -2.567 -44.100 1.00 71.81 275 LEU A C 1
ATOM 2192 O O . LEU A 1 275 ? 23.800 -2.912 -45.231 1.00 71.81 275 LEU A O 1
ATOM 2196 N N . GLN A 1 276 ? 24.320 -2.000 -43.251 1.00 62.84 276 GLN A N 1
ATOM 2197 C CA . GLN A 1 276 ? 25.741 -1.795 -43.575 1.00 62.84 276 GLN A CA 1
ATOM 2198 C C . GLN A 1 276 ? 26.518 -3.117 -43.717 1.00 62.84 276 GLN A C 1
ATOM 2200 O O . GLN A 1 276 ? 27.397 -3.233 -44.574 1.00 62.84 276 GLN A O 1
ATOM 2205 N N . GLY A 1 277 ? 26.169 -4.137 -42.925 1.00 55.12 277 GLY A N 1
ATOM 2206 C CA . GLY A 1 277 ? 26.733 -5.486 -43.040 1.00 55.12 277 GLY A CA 1
ATOM 2207 C C . GLY A 1 277 ? 26.409 -6.169 -44.374 1.00 55.12 277 GLY A C 1
ATOM 2208 O O . GLY A 1 277 ? 27.277 -6.816 -44.953 1.00 55.12 277 GLY A O 1
ATOM 2209 N N . LEU A 1 278 ? 25.202 -5.963 -44.908 1.00 54.88 278 LEU A N 1
ATOM 2210 C CA . LEU A 1 278 ? 24.788 -6.496 -46.212 1.00 54.88 278 LEU A CA 1
ATOM 2211 C C . LEU A 1 278 ? 25.433 -5.739 -47.384 1.00 54.88 278 LEU A C 1
ATOM 2213 O O . LEU A 1 278 ? 25.871 -6.363 -48.350 1.00 54.88 278 LEU A O 1
ATOM 2217 N N . SER A 1 279 ? 25.607 -4.418 -47.265 1.00 47.12 279 SER A N 1
ATOM 2218 C CA . SER A 1 279 ? 26.287 -3.602 -48.287 1.00 47.12 279 SER A CA 1
ATOM 2219 C C . SER A 1 279 ? 27.792 -3.892 -48.410 1.00 47.12 279 SER A C 1
ATOM 2221 O O . SER A 1 279 ? 28.410 -3.517 -49.403 1.00 47.12 279 SER A O 1
ATOM 2223 N N . SER A 1 280 ? 28.383 -4.581 -47.427 1.00 45.53 280 SER A N 1
ATOM 2224 C CA . SER A 1 280 ? 29.798 -4.992 -47.432 1.00 45.53 280 SER A CA 1
ATOM 2225 C C . SER A 1 280 ? 30.032 -6.357 -48.100 1.00 45.53 280 SER A C 1
ATOM 2227 O O . SER A 1 280 ? 31.176 -6.755 -48.298 1.00 45.53 280 SER A O 1
ATOM 2229 N N . THR A 1 281 ? 28.966 -7.086 -48.457 1.00 41.44 281 THR A N 1
ATOM 2230 C CA . THR A 1 281 ? 29.059 -8.434 -49.057 1.00 41.44 281 THR A CA 1
ATOM 2231 C C . THR A 1 281 ? 28.909 -8.471 -50.581 1.00 41.44 281 THR A C 1
ATOM 2233 O O . THR A 1 281 ? 29.043 -9.535 -51.176 1.00 41.44 281 THR A O 1
ATOM 2236 N N . SER A 1 282 ? 28.709 -7.326 -51.242 1.00 37.09 282 SER A N 1
ATOM 2237 C CA . SER A 1 282 ? 28.556 -7.231 -52.704 1.00 37.09 282 SER A CA 1
ATOM 2238 C C . SER A 1 282 ? 29.806 -6.747 -53.456 1.00 37.09 282 SER A C 1
ATOM 2240 O O . SER A 1 282 ? 29.725 -6.475 -54.648 1.00 37.09 282 SER A O 1
ATOM 2242 N N . ALA A 1 283 ? 30.963 -6.642 -52.795 1.00 39.28 283 ALA A N 1
ATOM 2243 C CA . ALA A 1 283 ? 32.214 -6.176 -53.403 1.00 39.28 283 ALA A CA 1
ATOM 2244 C C . ALA A 1 283 ? 33.306 -7.260 -53.381 1.00 39.28 283 ALA A C 1
ATOM 2246 O O . ALA A 1 283 ? 34.367 -7.074 -52.798 1.00 39.28 283 ALA A O 1
ATOM 2247 N N . THR A 1 284 ? 33.047 -8.419 -53.990 1.00 41.84 284 THR A N 1
ATOM 2248 C CA . THR A 1 284 ? 34.113 -9.352 -54.406 1.00 41.84 284 THR A CA 1
ATOM 2249 C C . THR A 1 284 ? 33.734 -10.023 -55.723 1.00 41.84 284 THR A C 1
ATOM 2251 O O . THR A 1 284 ? 33.366 -11.192 -55.764 1.00 41.84 284 THR A O 1
ATOM 2254 N N . GLN A 1 285 ? 33.824 -9.283 -56.826 1.00 45.28 285 GLN A N 1
ATOM 2255 C CA . GLN A 1 285 ? 33.985 -9.913 -58.130 1.00 45.28 285 GLN A CA 1
ATOM 2256 C C . GLN A 1 285 ? 34.746 -8.992 -59.085 1.00 45.28 285 GLN A C 1
ATOM 2258 O O . GLN A 1 285 ? 34.475 -7.798 -59.129 1.00 45.28 285 GLN A O 1
ATOM 2263 N N . GLU A 1 286 ? 35.659 -9.625 -59.826 1.00 41.62 286 GLU A N 1
ATOM 2264 C CA . GLU A 1 286 ? 36.483 -9.122 -60.938 1.00 41.62 286 GLU A CA 1
ATOM 2265 C C . GLU A 1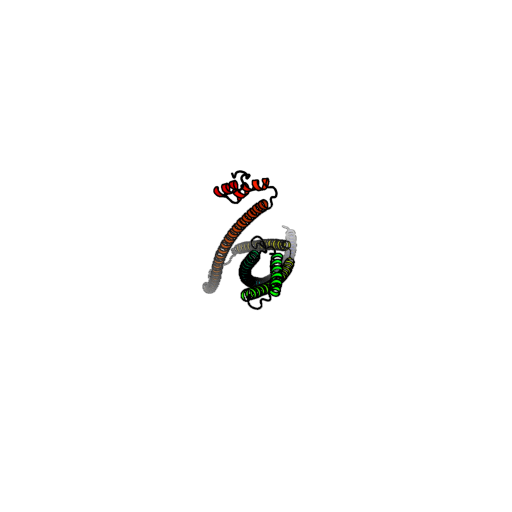 286 ? 37.818 -8.453 -60.575 1.00 41.62 286 GLU A C 1
ATOM 2267 O O . GLU A 1 286 ? 37.869 -7.297 -60.176 1.00 41.62 286 GLU A O 1
ATOM 2272 N N . ASP A 1 287 ? 38.908 -9.227 -60.692 1.00 33.56 287 ASP A N 1
ATOM 2273 C CA . ASP A 1 287 ? 39.981 -9.077 -61.706 1.00 33.56 287 ASP A CA 1
ATOM 2274 C C . ASP A 1 287 ? 41.019 -10.199 -61.423 1.00 33.56 287 ASP A C 1
ATOM 2276 O O . ASP A 1 287 ? 41.450 -10.375 -60.287 1.00 33.56 287 ASP A O 1
ATOM 2280 N N . GLY A 1 288 ? 41.299 -11.178 -62.287 1.00 38.19 288 GLY A N 1
ATOM 2281 C CA . GLY A 1 288 ? 42.032 -11.043 -63.543 1.00 38.19 288 GLY A CA 1
ATOM 2282 C C . GLY A 1 288 ? 43.472 -11.555 -63.356 1.00 38.19 288 GLY A C 1
ATOM 2283 O O . GLY A 1 288 ? 44.266 -10.914 -62.676 1.00 38.19 288 GLY A O 1
ATOM 2284 N N . GLY A 1 289 ? 43.841 -12.702 -63.953 1.00 36.53 289 GLY A N 1
ATOM 2285 C CA . GLY A 1 289 ? 45.265 -13.008 -64.161 1.00 36.53 289 GLY A CA 1
ATOM 2286 C C . GLY A 1 289 ? 45.741 -14.468 -64.220 1.00 36.53 289 GLY A C 1
ATOM 2287 O O . GLY A 1 289 ? 45.987 -15.093 -63.200 1.00 36.53 289 GLY A O 1
ATOM 2288 N N . VAL A 1 290 ? 46.086 -14.877 -65.448 1.00 41.59 290 VAL A N 1
ATOM 2289 C CA . VAL A 1 290 ? 47.331 -15.588 -65.818 1.00 41.59 290 VAL A CA 1
ATOM 2290 C C . VAL A 1 290 ? 47.403 -17.126 -65.677 1.00 41.59 290 VAL A C 1
ATOM 2292 O O . VAL A 1 290 ? 47.562 -17.693 -64.606 1.00 41.59 290 VAL A O 1
ATOM 2295 N N . ASN A 1 291 ? 47.408 -17.766 -66.857 1.00 46.09 291 ASN A N 1
ATOM 2296 C CA . ASN A 1 291 ? 48.136 -18.977 -67.272 1.00 46.09 291 ASN A CA 1
ATOM 2297 C C . ASN A 1 291 ? 48.560 -19.995 -66.196 1.00 46.09 291 ASN A C 1
ATOM 2299 O O . ASN A 1 291 ? 49.588 -19.839 -65.542 1.00 46.09 291 ASN A O 1
ATOM 2303 N N . LEU A 1 292 ? 47.898 -21.156 -66.194 1.00 40.16 292 LEU A N 1
ATOM 2304 C CA . LEU A 1 292 ? 48.391 -22.374 -65.547 1.00 40.16 292 LEU A CA 1
ATOM 2305 C C . LEU A 1 292 ? 48.778 -23.428 -66.592 1.00 40.16 292 LEU A C 1
ATOM 2307 O O . LEU A 1 292 ? 48.010 -24.324 -66.940 1.00 40.16 292 LEU A O 1
ATOM 2311 N N . ARG A 1 293 ? 50.027 -23.352 -67.053 1.00 46.00 293 ARG A N 1
ATOM 2312 C CA . ARG A 1 293 ? 50.800 -24.540 -67.433 1.00 46.00 293 ARG A CA 1
ATOM 2313 C C . ARG A 1 293 ? 52.178 -24.437 -66.785 1.00 46.00 293 ARG A C 1
ATOM 2315 O O . ARG A 1 293 ? 52.883 -23.461 -67.003 1.00 46.00 293 ARG A O 1
ATOM 2322 N N . SER A 1 294 ? 52.516 -25.483 -66.027 1.00 47.91 294 SER A N 1
ATOM 2323 C CA . SER A 1 294 ? 53.833 -25.789 -65.439 1.00 47.91 294 SER A CA 1
ATOM 2324 C C . SER A 1 294 ? 54.190 -25.139 -64.091 1.00 47.91 294 SER A C 1
ATOM 2326 O O . SER A 1 294 ? 55.039 -24.262 -64.040 1.00 47.91 294 SER A O 1
ATOM 2328 N N . ALA A 1 295 ? 53.626 -25.660 -62.988 1.00 43.16 295 ALA A N 1
ATOM 2329 C CA . ALA A 1 295 ? 54.251 -25.667 -61.648 1.00 43.16 295 ALA A CA 1
ATOM 2330 C C . ALA A 1 295 ? 53.497 -26.607 -60.671 1.00 43.16 295 ALA A C 1
ATOM 2332 O O . ALA A 1 295 ? 52.948 -26.175 -59.664 1.00 43.16 295 ALA A O 1
ATOM 2333 N N . ALA A 1 296 ? 53.425 -27.910 -60.962 1.00 44.53 296 ALA A N 1
ATOM 2334 C CA . ALA A 1 296 ? 52.579 -28.848 -60.204 1.00 44.53 296 ALA A CA 1
ATOM 2335 C C . ALA A 1 296 ? 53.155 -29.338 -58.849 1.00 44.53 296 ALA A C 1
ATOM 2337 O O . ALA A 1 296 ? 52.531 -30.172 -58.206 1.00 44.53 296 ALA A O 1
ATOM 2338 N N . GLY A 1 297 ? 54.323 -28.856 -58.402 1.00 47.53 297 GLY A N 1
ATOM 2339 C CA . GLY A 1 297 ? 54.995 -29.383 -57.199 1.00 47.53 297 GLY A CA 1
ATOM 2340 C C . GLY A 1 297 ? 54.890 -28.533 -55.926 1.00 47.53 297 GLY A C 1
ATOM 2341 O O . GLY A 1 297 ? 54.868 -29.087 -54.838 1.00 47.53 297 GLY A O 1
ATOM 2342 N N . VAL A 1 298 ? 54.813 -27.201 -56.038 1.00 49.44 298 VAL A N 1
ATOM 2343 C CA . VAL A 1 298 ? 54.941 -26.275 -54.881 1.00 49.44 298 VAL A CA 1
ATOM 2344 C C . VAL A 1 298 ? 53.615 -25.576 -54.533 1.00 49.44 298 VAL A C 1
ATOM 2346 O O . VAL A 1 298 ? 53.438 -25.056 -53.435 1.00 49.44 298 VAL A O 1
ATOM 2349 N N . VAL A 1 299 ? 52.643 -25.595 -55.449 1.00 51.97 299 VAL A N 1
ATOM 2350 C CA . VAL A 1 299 ? 51.328 -24.951 -55.272 1.00 51.97 299 VAL A CA 1
ATOM 2351 C C . VAL A 1 299 ? 50.403 -25.785 -54.370 1.00 51.97 299 VAL A C 1
ATOM 2353 O O . VAL A 1 299 ? 49.680 -25.228 -53.550 1.00 51.97 299 VAL A O 1
ATOM 2356 N N . PHE A 1 300 ? 50.509 -27.119 -54.413 1.00 53.91 300 PHE A N 1
ATOM 2357 C CA . PHE A 1 300 ? 49.666 -28.023 -53.619 1.00 53.91 300 PHE A CA 1
ATOM 2358 C C . PHE A 1 300 ? 49.851 -27.889 -52.098 1.00 53.91 300 PHE A C 1
ATOM 2360 O O . PHE A 1 300 ? 48.869 -27.961 -51.363 1.00 53.91 300 PHE A O 1
ATOM 2367 N N . GLU A 1 301 ? 51.074 -27.675 -51.603 1.00 55.78 301 GLU A N 1
ATOM 2368 C CA . GLU A 1 301 ? 51.321 -27.524 -50.158 1.00 55.78 301 GLU A CA 1
ATOM 2369 C C . GLU A 1 301 ? 50.811 -26.184 -49.618 1.00 55.78 301 GLU A C 1
ATOM 2371 O O . GLU A 1 301 ? 50.219 -26.132 -48.539 1.00 55.78 301 GLU A O 1
ATOM 2376 N N . ARG A 1 302 ? 50.984 -25.100 -50.383 1.00 61.38 302 ARG A N 1
ATOM 2377 C CA . ARG A 1 302 ? 50.489 -23.769 -50.006 1.00 61.38 302 ARG A CA 1
ATOM 2378 C C . ARG A 1 302 ? 48.961 -23.718 -50.004 1.00 61.38 302 ARG A C 1
ATOM 2380 O O . ARG A 1 302 ? 48.378 -23.146 -49.081 1.00 61.38 302 ARG A O 1
ATOM 2387 N N . ASP A 1 303 ? 48.326 -24.366 -50.977 1.00 66.00 303 ASP A N 1
ATOM 2388 C CA . ASP A 1 303 ? 46.868 -24.459 -51.061 1.00 66.00 303 ASP A CA 1
ATOM 2389 C C . ASP A 1 303 ? 46.288 -25.383 -49.981 1.00 66.00 303 ASP A C 1
ATOM 2391 O O . ASP A 1 303 ? 45.278 -25.036 -49.368 1.00 66.00 303 ASP A O 1
ATOM 2395 N N . MET A 1 304 ? 46.956 -26.497 -49.645 1.00 72.06 304 MET A N 1
ATOM 2396 C CA . MET A 1 304 ? 46.559 -27.341 -48.506 1.00 72.06 304 MET A CA 1
ATOM 2397 C C . MET A 1 304 ? 46.664 -26.609 -47.165 1.00 72.06 304 MET A C 1
ATOM 2399 O O . MET A 1 304 ? 45.754 -26.716 -46.343 1.00 72.06 304 MET A O 1
ATOM 2403 N N . LEU A 1 305 ? 47.741 -25.852 -46.931 1.00 76.38 305 LEU A N 1
ATOM 2404 C CA . LEU A 1 305 ? 47.900 -25.070 -45.700 1.00 76.38 305 LEU A CA 1
ATOM 2405 C C . LEU A 1 305 ? 46.856 -23.952 -45.599 1.00 76.38 305 LEU A C 1
ATOM 2407 O O . LEU A 1 305 ? 46.313 -23.717 -44.519 1.00 76.38 305 LEU A O 1
ATOM 2411 N N . SER A 1 306 ? 46.530 -23.297 -46.716 1.00 79.00 306 SER A N 1
ATOM 2412 C CA . SER A 1 306 ? 45.464 -22.290 -46.771 1.00 79.00 306 SER A CA 1
ATOM 2413 C C . SER A 1 306 ? 44.091 -22.908 -46.475 1.00 79.00 306 SER A C 1
ATOM 2415 O O . SER A 1 306 ? 43.342 -22.385 -45.646 1.00 79.00 306 SER A O 1
ATOM 2417 N N . LEU A 1 307 ? 43.796 -24.079 -47.052 1.00 80.62 307 LEU A N 1
ATOM 2418 C CA . LEU A 1 307 ? 42.558 -24.821 -46.804 1.00 80.62 307 LEU A CA 1
ATOM 2419 C C . LEU A 1 307 ? 42.447 -25.282 -45.341 1.00 80.62 307 LEU A C 1
ATOM 2421 O O . LEU A 1 307 ? 41.392 -25.124 -44.728 1.00 80.62 307 LEU A O 1
ATOM 2425 N N . ALA A 1 308 ? 43.532 -25.794 -44.753 1.00 81.19 308 ALA A N 1
ATOM 2426 C CA . ALA A 1 308 ? 43.571 -26.201 -43.348 1.00 81.19 308 ALA A CA 1
ATOM 2427 C C . ALA A 1 308 ? 43.357 -25.010 -42.399 1.00 81.19 308 ALA A C 1
ATOM 2429 O O . ALA A 1 308 ? 42.634 -25.123 -41.405 1.00 81.19 308 ALA A O 1
ATOM 2430 N N . ASN A 1 309 ? 43.929 -23.847 -42.722 1.00 83.50 309 ASN A N 1
ATOM 2431 C CA . ASN A 1 309 ? 43.739 -22.635 -41.931 1.00 83.50 309 ASN A CA 1
ATOM 2432 C C . ASN A 1 309 ? 42.299 -22.105 -42.052 1.00 83.50 309 ASN A C 1
ATOM 2434 O O . ASN A 1 309 ? 41.686 -21.742 -41.049 1.00 83.50 309 ASN A O 1
ATOM 2438 N N . GLN A 1 310 ? 41.716 -22.146 -43.255 1.00 88.25 310 GLN A N 1
ATOM 2439 C CA . GLN A 1 310 ? 40.315 -21.784 -43.482 1.00 88.25 310 GLN A CA 1
ATOM 2440 C C . GLN A 1 310 ? 39.354 -22.744 -42.761 1.00 88.25 310 GLN A C 1
ATOM 2442 O O . GLN A 1 310 ? 38.365 -22.304 -42.174 1.00 88.25 310 GLN A O 1
ATOM 2447 N N . GLN A 1 311 ? 39.655 -24.046 -42.749 1.00 86.00 311 GLN A N 1
ATOM 2448 C CA . GLN A 1 311 ? 38.877 -25.045 -42.016 1.00 86.00 311 GLN A CA 1
ATOM 2449 C C . GLN A 1 311 ? 38.951 -24.809 -40.501 1.00 86.00 311 GLN A C 1
ATOM 2451 O O . GLN A 1 311 ? 37.920 -24.781 -39.835 1.00 86.00 311 GLN A O 1
ATOM 2456 N N . SER A 1 312 ? 40.143 -24.528 -39.967 1.00 89.06 312 SER A N 1
ATOM 2457 C CA . SER A 1 312 ? 40.338 -24.179 -38.553 1.00 89.06 312 SER A CA 1
ATOM 2458 C C . SER A 1 312 ? 39.572 -22.911 -38.152 1.00 89.06 312 SER A C 1
ATOM 2460 O O . SER A 1 312 ? 38.947 -22.861 -37.090 1.00 89.06 312 SER A O 1
ATOM 2462 N N . GLN A 1 313 ? 39.561 -21.886 -39.009 1.00 90.62 313 GLN A N 1
ATOM 2463 C CA . GLN A 1 313 ? 38.784 -20.665 -38.780 1.00 90.62 313 GLN A CA 1
ATOM 2464 C C . GLN A 1 313 ? 37.279 -20.950 -38.730 1.00 90.62 313 GLN A C 1
ATOM 2466 O O . GLN A 1 313 ? 36.626 -20.541 -37.768 1.00 90.62 313 GLN A O 1
ATOM 2471 N N . ARG A 1 314 ? 36.751 -21.719 -39.692 1.00 90.00 314 ARG A N 1
ATOM 2472 C CA . ARG A 1 314 ? 35.342 -22.148 -39.698 1.00 90.00 314 ARG A CA 1
ATOM 2473 C C . ARG A 1 314 ? 34.991 -22.966 -38.457 1.00 90.00 314 ARG A C 1
ATOM 2475 O O . ARG A 1 314 ? 33.975 -22.702 -37.823 1.00 90.00 314 ARG A O 1
ATOM 2482 N N . ASP A 1 315 ? 35.843 -23.904 -38.054 1.00 91.56 315 ASP A N 1
ATOM 2483 C CA . ASP A 1 315 ? 35.602 -24.744 -36.875 1.00 91.56 315 ASP A CA 1
ATOM 2484 C C . ASP A 1 315 ? 35.635 -23.942 -35.563 1.00 91.56 315 ASP A C 1
ATOM 2486 O O . ASP A 1 315 ? 34.917 -24.261 -34.609 1.00 91.56 315 ASP A O 1
ATOM 2490 N N . ASN A 1 316 ? 36.453 -22.889 -35.494 1.00 93.00 316 ASN A N 1
ATOM 2491 C CA . ASN A 1 316 ? 36.475 -21.964 -34.361 1.00 93.00 316 ASN A CA 1
ATOM 2492 C C . ASN A 1 316 ? 35.233 -21.067 -34.330 1.00 93.00 316 ASN A C 1
ATOM 2494 O O . ASN A 1 316 ? 34.680 -20.824 -33.255 1.00 93.00 316 ASN A O 1
ATOM 2498 N N . GLU A 1 317 ? 34.766 -20.605 -35.487 1.00 93.69 317 GLU A N 1
ATOM 2499 C CA . GLU A 1 317 ? 33.539 -19.818 -35.607 1.00 93.69 317 GLU A CA 1
ATOM 2500 C C . GLU A 1 317 ? 32.302 -20.647 -35.245 1.00 93.69 317 GLU A C 1
ATOM 2502 O O . GLU A 1 317 ? 31.510 -20.228 -34.401 1.00 93.69 317 GLU A O 1
ATOM 2507 N N . ILE A 1 318 ? 32.198 -21.879 -35.754 1.00 93.94 318 ILE A N 1
ATOM 2508 C CA . ILE A 1 318 ? 31.139 -22.831 -35.391 1.00 93.94 318 ILE A CA 1
ATOM 2509 C C . ILE A 1 318 ? 31.136 -23.087 -33.880 1.00 93.94 318 ILE A C 1
ATOM 2511 O O . ILE A 1 318 ? 30.072 -23.105 -33.259 1.00 93.94 318 ILE A O 1
ATOM 2515 N N . ARG A 1 319 ? 32.310 -23.254 -33.254 1.00 94.00 319 ARG A N 1
ATOM 2516 C CA . ARG A 1 319 ? 32.406 -23.412 -31.794 1.00 94.00 319 ARG A CA 1
ATOM 2517 C C . ARG A 1 319 ? 31.906 -22.178 -31.044 1.00 94.00 319 ARG A C 1
ATOM 2519 O O . ARG A 1 319 ? 31.135 -22.335 -30.101 1.00 94.00 319 ARG A O 1
ATOM 2526 N N . ARG A 1 320 ? 32.284 -20.966 -31.467 1.00 95.00 320 ARG A N 1
ATOM 2527 C CA . ARG A 1 320 ? 31.790 -19.719 -30.851 1.00 95.00 320 ARG A CA 1
ATOM 2528 C C . ARG A 1 320 ? 30.277 -19.570 -30.995 1.00 95.00 320 ARG A C 1
ATOM 2530 O O . ARG A 1 320 ? 29.613 -19.269 -30.007 1.00 95.00 320 ARG A O 1
ATOM 2537 N N . LEU A 1 321 ? 29.737 -19.833 -32.185 1.00 93.94 321 LEU A N 1
ATOM 2538 C CA . LEU A 1 321 ? 28.299 -19.760 -32.447 1.00 93.94 321 LEU A CA 1
ATOM 2539 C C . LEU A 1 321 ? 27.516 -20.779 -31.612 1.00 93.94 321 LEU A C 1
ATOM 2541 O O . LEU A 1 321 ? 26.470 -20.440 -31.071 1.00 93.94 321 LEU A O 1
ATOM 2545 N N . ARG A 1 322 ? 28.038 -21.999 -31.423 1.00 94.31 322 ARG A N 1
ATOM 2546 C CA . ARG A 1 322 ? 27.414 -23.006 -30.544 1.00 94.31 322 ARG A CA 1
ATOM 2547 C C . ARG A 1 322 ? 27.363 -22.562 -29.082 1.00 94.31 322 ARG A C 1
ATOM 2549 O O . ARG A 1 322 ? 26.342 -22.758 -28.433 1.00 94.31 322 ARG A O 1
ATOM 2556 N N . VAL A 1 323 ? 28.431 -21.946 -28.574 1.00 95.50 323 VAL A N 1
ATOM 2557 C CA . VAL A 1 323 ? 28.453 -21.407 -27.202 1.00 95.50 323 VAL A CA 1
ATOM 2558 C C . VAL A 1 323 ? 27.461 -20.249 -27.053 1.00 95.50 323 VAL A C 1
ATOM 2560 O O . VAL A 1 323 ? 26.732 -20.191 -26.066 1.00 95.50 323 VAL A O 1
ATOM 2563 N N . GLN A 1 324 ? 27.384 -19.354 -28.043 1.00 94.88 324 GLN A N 1
ATOM 2564 C CA . GLN A 1 324 ? 26.395 -18.271 -28.048 1.00 94.88 324 GLN A CA 1
ATOM 2565 C C . GLN A 1 324 ? 24.959 -18.800 -28.103 1.00 94.88 324 GLN A C 1
ATOM 2567 O O . GLN A 1 324 ? 24.116 -18.313 -27.355 1.00 94.88 324 GLN A O 1
ATOM 2572 N N . LEU A 1 325 ? 24.692 -19.819 -28.924 1.00 93.75 325 LEU A N 1
ATOM 2573 C CA . LEU A 1 325 ? 23.384 -20.469 -29.004 1.00 93.75 325 LEU A CA 1
ATOM 2574 C C . LEU A 1 325 ? 22.967 -21.031 -27.639 1.00 93.75 325 LEU A C 1
ATOM 2576 O O . LEU A 1 325 ? 21.888 -20.709 -27.160 1.00 93.75 325 LEU A O 1
ATOM 2580 N N . GLN A 1 326 ? 23.850 -21.781 -26.972 1.00 94.75 326 GLN A N 1
ATOM 2581 C CA . GLN A 1 326 ? 23.576 -22.331 -25.639 1.00 94.75 326 GLN A CA 1
ATOM 2582 C C . GLN A 1 326 ? 23.342 -21.239 -24.587 1.00 94.75 326 GLN A C 1
ATOM 2584 O O . GLN A 1 326 ? 22.482 -21.385 -23.718 1.00 94.75 326 GLN A O 1
ATOM 2589 N N . SER A 1 327 ? 24.088 -20.133 -24.660 1.00 94.44 327 SER A N 1
ATOM 2590 C CA . SER A 1 327 ? 23.882 -18.984 -23.772 1.00 94.44 327 SER A CA 1
ATOM 2591 C C . SER A 1 327 ? 22.500 -18.362 -23.974 1.00 94.44 327 SER A C 1
ATOM 2593 O O . SER A 1 327 ? 21.793 -18.122 -22.999 1.00 94.44 327 SER A O 1
ATOM 2595 N N . LEU A 1 328 ? 22.103 -18.141 -25.230 1.00 92.75 328 LEU A N 1
ATOM 2596 C CA . LEU A 1 328 ? 20.797 -17.577 -25.573 1.00 92.75 328 LEU A CA 1
ATOM 2597 C C . LEU A 1 328 ? 19.651 -18.533 -25.227 1.00 92.75 328 LEU A C 1
ATOM 2599 O O . LEU A 1 328 ? 18.612 -18.088 -24.755 1.00 92.75 328 LEU A O 1
ATOM 2603 N N . GLU A 1 329 ? 19.823 -19.842 -25.412 1.00 93.75 329 GLU A N 1
ATOM 2604 C CA . GLU A 1 329 ? 18.839 -20.850 -25.000 1.00 93.75 329 GLU A CA 1
ATOM 2605 C C . GLU A 1 329 ? 18.622 -20.837 -23.483 1.00 93.75 329 GLU A C 1
ATOM 2607 O O . GLU A 1 329 ? 17.479 -20.890 -23.021 1.00 93.75 329 GLU A O 1
ATOM 2612 N N . LYS A 1 330 ? 19.704 -20.704 -22.704 1.00 95.69 330 LYS A N 1
ATOM 2613 C CA . LYS A 1 330 ? 19.631 -20.581 -21.244 1.00 95.69 330 LYS A CA 1
ATOM 2614 C C . LYS A 1 330 ? 18.904 -19.302 -20.821 1.00 95.69 330 LYS A C 1
ATOM 2616 O O . LYS A 1 330 ? 18.011 -19.375 -19.980 1.00 95.69 330 LYS A O 1
ATOM 2621 N N . GLU A 1 331 ? 19.254 -18.164 -21.416 1.00 94.19 331 GLU A N 1
ATOM 2622 C CA . GLU A 1 331 ? 18.609 -16.873 -21.144 1.00 94.19 331 GLU A CA 1
ATOM 2623 C C . GLU A 1 331 ? 17.120 -16.900 -21.521 1.00 94.19 331 GLU A C 1
ATOM 2625 O O . GLU A 1 331 ? 16.268 -16.453 -20.762 1.00 94.19 331 GLU A O 1
ATOM 2630 N N . ASN A 1 332 ? 16.763 -17.522 -22.645 1.00 92.00 332 ASN A N 1
ATOM 2631 C CA . ASN A 1 332 ? 15.370 -17.651 -23.072 1.00 92.00 332 ASN A CA 1
ATOM 2632 C C . ASN A 1 332 ? 14.560 -18.554 -22.120 1.00 92.00 332 ASN A C 1
ATOM 2634 O O . ASN A 1 332 ? 13.407 -18.260 -21.803 1.00 92.00 332 ASN A O 1
ATOM 2638 N N . ALA A 1 333 ? 15.163 -19.630 -21.606 1.00 94.88 333 ALA A N 1
ATOM 2639 C CA . ALA A 1 333 ? 14.540 -20.465 -20.579 1.00 94.88 333 ALA A CA 1
ATOM 2640 C C . ALA A 1 333 ? 14.348 -19.716 -19.247 1.00 94.88 333 ALA A C 1
ATOM 2642 O O . ALA A 1 333 ? 13.360 -19.945 -18.551 1.00 94.88 333 ALA A O 1
ATOM 2643 N N . GLU A 1 334 ? 15.272 -18.825 -18.889 1.00 93.75 334 GLU A N 1
ATOM 2644 C CA . GLU A 1 334 ? 15.165 -17.937 -17.726 1.00 93.75 334 GLU A CA 1
ATOM 2645 C C . GLU A 1 334 ? 14.036 -16.922 -17.886 1.00 93.75 334 GLU A C 1
ATOM 2647 O O . GLU A 1 334 ? 13.125 -16.883 -17.061 1.00 93.75 334 GLU A O 1
ATOM 2652 N N . MET A 1 335 ? 14.014 -16.214 -19.014 1.00 94.06 335 MET A N 1
ATOM 2653 C CA . MET A 1 335 ? 12.964 -15.255 -19.357 1.00 94.06 335 MET A CA 1
ATOM 2654 C C . MET A 1 335 ? 11.570 -15.891 -19.365 1.00 94.06 335 MET A C 1
ATOM 2656 O O . MET A 1 335 ? 10.600 -15.265 -18.938 1.00 94.06 335 MET A O 1
ATOM 2660 N N . LYS A 1 336 ? 11.439 -17.144 -19.821 1.00 93.88 336 LYS A N 1
ATOM 2661 C CA . LYS A 1 336 ? 10.164 -17.877 -19.752 1.00 93.88 336 LYS A CA 1
ATOM 2662 C C . LYS A 1 336 ? 9.724 -18.137 -18.313 1.00 93.88 336 LYS A C 1
ATOM 2664 O O . LYS A 1 336 ? 8.568 -17.872 -17.996 1.00 93.88 336 LYS A O 1
ATOM 2669 N N . ARG A 1 337 ? 10.638 -18.587 -17.445 1.00 94.81 337 ARG A N 1
ATOM 2670 C CA . ARG A 1 337 ? 10.355 -18.795 -16.013 1.00 94.81 337 ARG A CA 1
ATOM 2671 C C . ARG A 1 337 ? 9.931 -17.494 -15.331 1.00 94.81 337 ARG A C 1
ATOM 2673 O O . ARG A 1 337 ? 8.963 -17.488 -14.575 1.00 94.81 337 ARG A O 1
ATOM 2680 N N . GLU A 1 338 ? 10.616 -16.391 -15.620 1.00 92.50 338 GLU A N 1
ATOM 2681 C CA . GLU A 1 338 ? 10.255 -15.071 -15.090 1.00 92.50 338 GLU A CA 1
ATOM 2682 C C . GLU A 1 338 ? 8.895 -14.595 -15.607 1.00 92.50 338 GLU A C 1
ATOM 2684 O O . GLU A 1 338 ? 8.088 -14.082 -14.836 1.00 92.50 338 GLU A O 1
ATOM 2689 N N . CYS A 1 339 ? 8.593 -14.813 -16.888 1.00 92.81 339 CYS A N 1
ATOM 2690 C CA . CYS A 1 339 ? 7.295 -14.475 -17.469 1.00 92.81 339 CYS A CA 1
ATOM 2691 C C . CYS A 1 339 ? 6.149 -15.263 -16.812 1.00 92.81 339 CYS A C 1
ATOM 2693 O O . CYS A 1 339 ? 5.123 -14.686 -16.452 1.00 92.81 339 CYS A O 1
ATOM 2695 N N . GLU A 1 340 ? 6.332 -16.567 -16.591 1.00 94.12 340 GLU A N 1
ATOM 2696 C CA . GLU A 1 340 ? 5.369 -17.412 -15.874 1.00 94.12 340 GLU A CA 1
ATOM 2697 C C . GLU A 1 340 ? 5.164 -16.943 -14.427 1.00 94.12 340 GLU A C 1
ATOM 2699 O O . GLU A 1 340 ? 4.023 -16.829 -13.967 1.00 94.12 340 GLU A O 1
ATOM 2704 N N . HIS A 1 341 ? 6.250 -16.600 -13.728 1.00 94.94 341 HIS A N 1
ATOM 2705 C CA . HIS A 1 341 ? 6.183 -16.045 -12.379 1.00 94.94 341 HIS A CA 1
ATOM 2706 C C . HIS A 1 341 ? 5.426 -14.710 -12.347 1.00 94.94 341 HIS A C 1
ATOM 2708 O O . HIS A 1 341 ? 4.482 -14.557 -11.569 1.00 94.94 341 HIS A O 1
ATOM 2714 N N . ASN A 1 342 ? 5.771 -13.778 -13.237 1.00 93.25 342 ASN A N 1
ATOM 2715 C CA . ASN A 1 342 ? 5.118 -12.474 -13.340 1.00 93.25 342 ASN A CA 1
ATOM 2716 C C . ASN A 1 342 ? 3.624 -12.618 -13.649 1.00 93.25 342 ASN A C 1
ATOM 2718 O O . ASN A 1 342 ? 2.804 -11.974 -13.000 1.00 93.25 342 ASN A O 1
ATOM 2722 N N . ASN A 1 343 ? 3.246 -13.519 -14.559 1.00 93.88 343 ASN A N 1
ATOM 2723 C CA . ASN A 1 343 ? 1.841 -13.811 -14.848 1.00 93.88 343 ASN A CA 1
ATOM 2724 C C . ASN A 1 343 ? 1.099 -14.351 -13.617 1.00 93.88 343 ASN A C 1
ATOM 2726 O O . ASN A 1 343 ? -0.029 -13.936 -13.345 1.00 93.88 343 ASN A O 1
ATOM 2730 N N . SER A 1 344 ? 1.732 -15.229 -12.833 1.00 95.81 344 SER A N 1
ATOM 2731 C CA . SER A 1 344 ? 1.156 -15.723 -11.576 1.00 95.81 344 SER A CA 1
ATOM 2732 C C . SER A 1 344 ? 0.968 -14.605 -10.545 1.00 95.81 344 SER A C 1
ATOM 2734 O O . SER A 1 344 ? -0.039 -14.589 -9.833 1.00 95.81 344 SER A O 1
ATOM 2736 N N . VAL A 1 345 ? 1.922 -13.679 -10.443 1.00 94.94 345 VAL A N 1
ATOM 2737 C CA . VAL A 1 345 ? 1.853 -12.532 -9.527 1.00 94.94 345 VAL A CA 1
ATOM 2738 C C . VAL A 1 345 ? 0.747 -11.564 -9.956 1.00 94.94 345 VAL A C 1
ATOM 2740 O O . VAL A 1 345 ? -0.074 -11.168 -9.129 1.00 94.94 345 VAL A O 1
ATOM 2743 N N . VAL A 1 346 ? 0.650 -11.255 -11.251 1.00 91.25 346 VAL A N 1
ATOM 2744 C CA . VAL A 1 346 ? -0.421 -10.417 -11.816 1.00 91.25 346 VAL A CA 1
ATOM 2745 C C . VAL A 1 346 ? -1.800 -11.030 -11.563 1.00 91.25 346 VAL A C 1
ATOM 2747 O O . VAL A 1 346 ? -2.715 -10.324 -11.133 1.00 91.25 346 VAL A O 1
ATOM 2750 N N . ALA A 1 347 ? -1.958 -12.343 -11.759 1.00 93.00 347 ALA A N 1
ATOM 2751 C CA . ALA A 1 347 ? -3.211 -13.040 -11.462 1.00 93.00 347 ALA A CA 1
ATOM 2752 C C . ALA A 1 347 ? -3.599 -12.928 -9.976 1.00 93.00 347 ALA A C 1
ATOM 2754 O O . ALA A 1 347 ? -4.767 -12.700 -9.654 1.00 93.00 347 ALA A O 1
ATOM 2755 N N . LYS A 1 348 ? -2.621 -13.030 -9.065 1.00 94.44 348 LYS A N 1
ATOM 2756 C CA . LYS A 1 348 ? -2.847 -12.846 -7.625 1.00 94.44 348 LYS A CA 1
ATOM 2757 C C . LYS A 1 348 ? -3.303 -11.421 -7.304 1.00 94.44 348 LYS A C 1
ATOM 2759 O O . LYS A 1 348 ? -4.335 -11.259 -6.659 1.00 94.44 348 LYS A O 1
ATOM 2764 N N . TYR A 1 349 ? -2.602 -10.402 -7.803 1.00 91.19 349 TYR A N 1
ATOM 2765 C CA . TYR A 1 349 ? -2.985 -9.008 -7.559 1.00 91.19 349 TYR A CA 1
ATOM 2766 C C . TYR A 1 349 ? -4.343 -8.649 -8.163 1.00 91.19 349 TYR A C 1
ATOM 2768 O O . TYR A 1 349 ? -5.110 -7.918 -7.543 1.00 91.19 349 TYR A O 1
ATOM 2776 N N . THR A 1 350 ? -4.685 -9.208 -9.325 1.00 93.12 350 THR A N 1
ATOM 2777 C CA . THR A 1 350 ? -6.016 -9.028 -9.928 1.00 93.12 350 THR A CA 1
ATOM 2778 C C . THR A 1 350 ? -7.109 -9.526 -8.982 1.00 93.12 350 THR A C 1
ATOM 2780 O O . THR A 1 350 ? -8.070 -8.806 -8.712 1.00 93.12 350 THR A O 1
ATOM 2783 N N . LYS A 1 351 ? -6.919 -10.712 -8.392 1.00 94.69 351 LYS A N 1
ATOM 2784 C CA . LYS A 1 351 ? -7.850 -11.278 -7.409 1.00 94.69 351 LYS A CA 1
ATOM 2785 C C . LYS A 1 351 ? -7.942 -10.431 -6.136 1.00 94.69 351 LYS A C 1
ATOM 2787 O O . LYS A 1 351 ? -9.040 -10.205 -5.630 1.00 94.69 351 LYS A O 1
ATOM 2792 N N . ASP A 1 352 ? -6.815 -9.940 -5.626 1.00 90.19 352 ASP A N 1
ATOM 2793 C CA . ASP A 1 352 ? -6.794 -9.096 -4.425 1.00 90.19 352 ASP A CA 1
ATOM 2794 C C . ASP A 1 352 ? -7.530 -7.762 -4.663 1.00 90.19 352 ASP A C 1
ATOM 2796 O O . ASP A 1 352 ? -8.320 -7.330 -3.819 1.00 90.19 352 ASP A O 1
ATOM 2800 N N . ILE A 1 353 ? -7.362 -7.153 -5.843 1.00 90.50 353 ILE A N 1
ATOM 2801 C CA . ILE A 1 353 ? -8.090 -5.941 -6.254 1.00 90.50 353 ILE A CA 1
ATOM 2802 C C . ILE A 1 353 ? -9.601 -6.196 -6.319 1.00 90.50 353 ILE A C 1
ATOM 2804 O O . ILE A 1 353 ? -10.384 -5.363 -5.861 1.00 90.50 353 ILE A O 1
ATOM 2808 N N . GLU A 1 354 ? -10.040 -7.332 -6.862 1.00 93.12 354 GLU A N 1
ATOM 2809 C CA . GLU A 1 354 ? -11.466 -7.688 -6.908 1.00 93.12 354 GLU A CA 1
ATOM 2810 C C . GLU A 1 354 ? -12.074 -7.818 -5.505 1.00 93.12 354 GLU A C 1
ATOM 2812 O O . GLU A 1 354 ? -13.173 -7.313 -5.253 1.00 93.12 354 GLU A O 1
ATOM 2817 N N . VAL A 1 355 ? -11.341 -8.431 -4.569 1.00 92.75 355 VAL A N 1
ATOM 2818 C CA . VAL A 1 355 ? -11.756 -8.541 -3.162 1.00 92.75 355 VAL A CA 1
ATOM 2819 C C . VAL A 1 355 ? -11.838 -7.164 -2.504 1.00 92.75 355 VAL A C 1
ATOM 2821 O O . VAL A 1 355 ? -12.807 -6.887 -1.794 1.00 92.75 355 VAL A O 1
ATOM 2824 N N . LEU A 1 356 ? -10.863 -6.284 -2.743 1.00 87.44 356 LEU A N 1
ATOM 2825 C CA . LEU A 1 356 ? -10.881 -4.919 -2.211 1.00 87.44 356 LEU A CA 1
ATOM 2826 C C . LEU A 1 356 ? -12.067 -4.116 -2.753 1.00 87.44 356 LEU A C 1
ATOM 2828 O O . LEU A 1 356 ? -12.805 -3.532 -1.963 1.00 87.44 356 LEU A O 1
ATOM 2832 N N . LYS A 1 357 ? -12.337 -4.181 -4.061 1.00 89.00 357 LYS A N 1
ATOM 2833 C CA . LYS A 1 357 ? -13.522 -3.552 -4.671 1.00 89.00 357 LYS A CA 1
ATOM 2834 C C . LYS A 1 357 ? -14.834 -4.101 -4.108 1.00 89.00 357 LYS A C 1
ATOM 2836 O O . LYS A 1 357 ? -15.817 -3.372 -3.996 1.00 89.00 357 LYS A O 1
ATOM 2841 N N . ALA A 1 358 ? -14.898 -5.392 -3.778 1.00 89.69 358 ALA A N 1
ATOM 2842 C CA . ALA A 1 358 ? -16.069 -5.966 -3.119 1.00 89.69 358 ALA A CA 1
ATOM 2843 C C . ALA A 1 358 ? -16.245 -5.409 -1.695 1.00 89.69 358 ALA A C 1
ATOM 2845 O O . ALA A 1 358 ? -17.351 -5.012 -1.335 1.00 89.69 358 ALA A O 1
ATOM 2846 N N . LYS A 1 359 ? -15.159 -5.315 -0.915 1.00 89.12 359 LYS A N 1
ATOM 2847 C CA . LYS A 1 359 ? -15.176 -4.720 0.433 1.00 89.12 359 LYS A CA 1
ATOM 2848 C C . LYS A 1 359 ? -15.567 -3.244 0.411 1.00 89.12 359 LYS A C 1
ATOM 2850 O O . LYS A 1 359 ? -16.378 -2.830 1.230 1.00 89.12 359 LYS A O 1
ATOM 2855 N N . GLU A 1 360 ? -15.039 -2.471 -0.533 1.00 88.81 360 GLU A N 1
ATOM 2856 C CA . GLU A 1 360 ? -15.367 -1.052 -0.698 1.00 88.81 360 GLU A CA 1
ATOM 2857 C C . GLU A 1 360 ? -16.854 -0.849 -1.016 1.00 88.81 360 GLU A C 1
ATOM 2859 O O . GLU A 1 360 ? -17.515 -0.037 -0.371 1.00 88.81 360 GLU A O 1
ATOM 2864 N N . ARG A 1 361 ? -17.420 -1.650 -1.931 1.00 86.94 361 ARG A N 1
ATOM 2865 C CA . ARG A 1 361 ? -18.864 -1.622 -2.222 1.00 86.94 361 ARG A CA 1
ATOM 2866 C C . ARG A 1 361 ? -19.711 -1.920 -0.985 1.00 86.94 361 ARG A C 1
ATOM 2868 O O . ARG A 1 361 ? -20.697 -1.229 -0.740 1.00 86.94 361 ARG A O 1
ATOM 2875 N N . VAL A 1 362 ? -19.319 -2.916 -0.186 1.00 87.62 362 VAL A N 1
ATOM 2876 C CA . VAL A 1 362 ? -20.000 -3.223 1.084 1.00 87.62 362 VAL A CA 1
ATOM 2877 C C . VAL A 1 362 ? -19.884 -2.044 2.053 1.00 87.62 362 VAL A C 1
ATOM 2879 O O . VAL A 1 362 ? -20.886 -1.641 2.638 1.00 87.62 362 VAL A O 1
ATOM 2882 N N . GLN A 1 363 ? -18.708 -1.431 2.179 1.00 88.62 363 GLN A N 1
ATOM 2883 C CA . GLN A 1 363 ? -18.502 -0.279 3.057 1.00 88.62 363 GLN A CA 1
ATOM 2884 C C . GLN A 1 363 ? -19.390 0.913 2.670 1.00 88.62 363 GLN A C 1
ATOM 2886 O O . GLN A 1 363 ? -20.071 1.463 3.534 1.00 88.62 363 GLN A O 1
ATOM 2891 N N . GLN A 1 364 ? -19.450 1.258 1.381 1.00 85.44 364 GLN A N 1
ATOM 2892 C CA . GLN A 1 364 ? -20.323 2.321 0.866 1.00 85.44 364 GLN A CA 1
ATOM 2893 C C . GLN A 1 364 ? -21.804 2.015 1.133 1.00 85.44 364 GLN A C 1
ATOM 2895 O O . GLN A 1 364 ? -22.562 2.903 1.522 1.00 85.44 364 GLN A O 1
ATOM 2900 N N . SER A 1 365 ? -22.220 0.750 0.988 1.00 83.12 365 SER A N 1
ATOM 2901 C CA . SER A 1 365 ? -23.595 0.339 1.302 1.00 83.12 365 SER A CA 1
ATOM 2902 C C . SER A 1 365 ? -23.928 0.481 2.795 1.00 83.12 365 SER A C 1
ATOM 2904 O O . SER A 1 365 ? -24.997 0.980 3.142 1.00 83.12 365 SER A O 1
ATOM 2906 N N . ILE A 1 366 ? -22.992 0.135 3.688 1.00 85.31 366 ILE A N 1
ATOM 2907 C CA . ILE A 1 366 ? -23.152 0.294 5.141 1.00 85.31 366 ILE A CA 1
ATOM 2908 C C . ILE A 1 366 ? -23.223 1.776 5.516 1.00 85.31 366 ILE A C 1
ATOM 2910 O O . ILE A 1 366 ? -24.040 2.165 6.349 1.00 85.31 366 ILE A O 1
ATOM 2914 N N . GLU A 1 367 ? -22.380 2.613 4.917 1.00 88.62 367 GLU A N 1
ATOM 2915 C CA . GLU A 1 367 ? -22.380 4.055 5.155 1.00 88.62 367 GLU A CA 1
ATOM 2916 C C . GLU A 1 367 ? -23.690 4.705 4.698 1.00 88.62 367 GLU A C 1
ATOM 2918 O O . GLU A 1 367 ? -24.284 5.493 5.436 1.00 88.62 367 GLU A O 1
ATOM 2923 N N . TYR A 1 368 ? -24.202 4.303 3.533 1.00 87.44 368 TYR A N 1
ATOM 2924 C CA . TYR A 1 368 ? -25.514 4.728 3.059 1.00 87.44 368 TYR A CA 1
ATOM 2925 C C . TYR A 1 368 ? -26.625 4.362 4.057 1.00 87.44 368 TYR A C 1
ATOM 2927 O O . TYR A 1 368 ? -27.410 5.228 4.448 1.00 87.44 368 TYR A O 1
ATOM 2935 N N . VAL A 1 369 ? -26.645 3.116 4.545 1.00 85.69 369 VAL A N 1
ATOM 2936 C CA . VAL A 1 369 ? -27.602 2.663 5.569 1.00 85.69 369 VAL A CA 1
ATOM 2937 C C . VAL A 1 369 ? -27.471 3.469 6.866 1.00 85.69 369 VAL A C 1
ATOM 2939 O O . VAL A 1 369 ? -28.481 3.914 7.413 1.00 85.69 369 VAL A O 1
ATOM 2942 N N . ARG A 1 370 ? -26.245 3.719 7.345 1.00 87.69 370 ARG A N 1
ATOM 2943 C CA . ARG A 1 370 ? -25.998 4.550 8.538 1.00 87.69 370 ARG A CA 1
ATOM 2944 C C . ARG A 1 370 ? -26.560 5.956 8.370 1.00 87.69 370 ARG A C 1
ATOM 2946 O O . ARG A 1 370 ? -27.222 6.443 9.280 1.00 87.69 370 ARG A O 1
ATOM 2953 N N . ASN A 1 371 ? -26.350 6.581 7.214 1.00 89.06 371 ASN A N 1
ATOM 2954 C CA . ASN A 1 371 ? -26.856 7.923 6.927 1.00 89.06 371 ASN A CA 1
ATOM 2955 C C . ASN A 1 371 ? -28.386 7.967 6.891 1.00 89.06 371 ASN A C 1
ATOM 2957 O O . ASN A 1 371 ? -28.992 8.907 7.408 1.00 89.06 371 ASN A O 1
ATOM 2961 N N . VAL A 1 372 ? -29.017 6.939 6.322 1.00 86.56 372 VAL A N 1
ATOM 2962 C CA . VAL A 1 372 ? -30.476 6.800 6.306 1.00 86.56 372 VAL A CA 1
ATOM 2963 C C . VAL A 1 372 ? -31.032 6.662 7.732 1.00 86.56 372 VAL A C 1
ATOM 2965 O O . VAL A 1 372 ? -31.972 7.376 8.085 1.00 86.56 372 VAL A O 1
ATOM 2968 N N . ILE A 1 373 ? -30.426 5.814 8.572 1.00 86.06 373 ILE A N 1
ATOM 2969 C CA . ILE A 1 373 ? -30.830 5.630 9.979 1.00 86.06 373 ILE A CA 1
ATOM 2970 C C . ILE A 1 373 ? -30.599 6.909 10.789 1.00 86.06 373 ILE A C 1
ATOM 2972 O O . ILE A 1 373 ? -31.491 7.346 11.511 1.00 86.06 373 ILE A O 1
ATOM 2976 N N . LEU A 1 374 ? -29.436 7.547 10.645 1.00 88.44 374 LEU A N 1
ATOM 2977 C CA . LEU A 1 374 ? -29.114 8.792 11.342 1.00 88.44 374 LEU A CA 1
ATOM 2978 C C . LEU A 1 374 ? -30.128 9.888 11.000 1.00 88.44 374 LEU A C 1
ATOM 2980 O O . LEU A 1 374 ? -30.649 10.558 11.888 1.00 88.44 374 LEU A O 1
ATOM 2984 N N . ARG A 1 375 ? -30.467 10.033 9.715 1.00 87.69 375 ARG A N 1
ATOM 2985 C CA . ARG A 1 375 ? -31.450 11.019 9.260 1.00 87.69 375 ARG A CA 1
ATOM 2986 C C . ARG A 1 375 ? -32.855 10.723 9.783 1.00 87.69 375 ARG A C 1
ATOM 2988 O O . ARG A 1 375 ? -33.585 11.667 10.060 1.00 87.69 375 ARG A O 1
ATOM 2995 N N . PHE A 1 376 ? -33.213 9.449 9.948 1.00 90.00 376 PHE A N 1
ATOM 2996 C CA . PHE A 1 376 ? -34.463 9.039 10.587 1.00 90.00 376 PHE A CA 1
ATOM 2997 C C . PHE A 1 376 ? -34.486 9.381 12.087 1.00 90.00 376 PHE A C 1
ATOM 2999 O O . PHE A 1 376 ? -35.459 9.964 12.560 1.00 90.00 376 PHE A O 1
ATOM 3006 N N . LEU A 1 377 ? -33.409 9.075 12.821 1.00 86.88 377 LEU A N 1
ATOM 3007 C CA . LEU A 1 377 ? -33.294 9.340 14.263 1.00 86.88 377 LEU A CA 1
ATOM 3008 C C . LEU A 1 377 ? -33.258 10.839 14.589 1.00 86.88 377 LEU A C 1
ATOM 3010 O O . LEU A 1 377 ? -33.849 11.267 15.575 1.00 86.88 377 LEU A O 1
ATOM 3014 N N . CYS A 1 378 ? -32.594 11.640 13.754 1.00 89.19 378 CYS A N 1
ATOM 3015 C CA . CYS A 1 378 ? -32.479 13.087 13.937 1.00 89.19 378 CYS A CA 1
ATOM 3016 C C . CYS A 1 378 ? -33.648 13.883 13.325 1.00 89.19 378 CYS A C 1
ATOM 3018 O O . CYS A 1 378 ? -33.636 15.114 13.373 1.00 89.19 378 CYS A O 1
ATOM 3020 N N . CYS A 1 379 ? -34.643 13.226 12.718 1.00 90.25 379 CYS A N 1
ATOM 3021 C CA . CYS A 1 379 ? -35.784 13.920 12.130 1.00 90.25 379 CYS A CA 1
ATOM 3022 C C . CYS A 1 379 ? -36.732 14.421 13.227 1.00 90.25 379 CYS A C 1
ATOM 3024 O O . CYS A 1 379 ? -37.347 13.630 13.937 1.00 90.25 379 CYS A O 1
ATOM 3026 N N . THR A 1 380 ? -36.881 15.742 13.340 1.00 87.69 380 THR A N 1
ATOM 3027 C CA . THR A 1 380 ? -37.791 16.387 14.302 1.00 87.69 380 THR A CA 1
ATOM 3028 C C . THR A 1 380 ? -39.238 16.469 13.808 1.00 87.69 380 THR A C 1
ATOM 3030 O O . THR A 1 380 ? -40.140 16.720 14.602 1.00 87.69 380 THR A O 1
ATOM 3033 N N . ASN A 1 381 ? -39.476 16.258 12.508 1.00 91.25 381 ASN A N 1
ATOM 3034 C CA . ASN A 1 381 ? -40.812 16.239 11.917 1.00 91.25 381 ASN A CA 1
ATOM 3035 C C . ASN A 1 381 ? -41.323 14.796 11.810 1.00 91.25 381 ASN A C 1
ATOM 3037 O O . ASN A 1 381 ? -40.864 14.022 10.972 1.00 91.25 381 ASN A O 1
ATOM 3041 N N . GLU A 1 382 ? -42.311 14.467 12.637 1.00 87.38 382 GLU A N 1
ATOM 3042 C CA . GLU A 1 382 ? -42.922 13.140 12.738 1.00 87.38 382 GLU A CA 1
ATOM 3043 C C . GLU A 1 382 ? -43.528 12.644 11.414 1.00 87.38 382 GLU A C 1
ATOM 3045 O O . GLU A 1 382 ? -43.404 11.475 11.052 1.00 87.38 382 GLU A O 1
ATOM 3050 N N . GLU A 1 383 ? -44.137 13.546 10.647 1.00 87.44 383 GLU A N 1
ATOM 3051 C CA . GLU A 1 383 ? -44.796 13.231 9.380 1.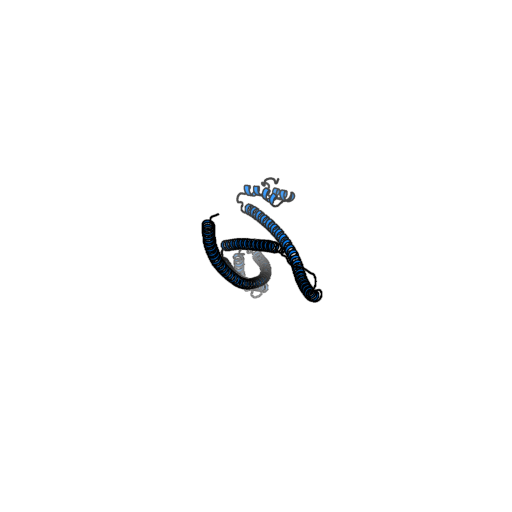00 87.44 383 GLU A CA 1
ATOM 3052 C C . GLU A 1 383 ? -43.763 12.882 8.297 1.00 87.44 383 GLU A C 1
ATOM 3054 O O . GLU A 1 383 ? -43.904 11.895 7.571 1.00 87.44 383 GLU A O 1
ATOM 3059 N N . LEU A 1 384 ? -42.658 13.634 8.259 1.00 86.69 384 LEU A N 1
ATOM 3060 C CA . LEU A 1 384 ? -41.519 13.361 7.381 1.00 86.69 384 LEU A CA 1
ATOM 3061 C C . LEU A 1 384 ? -40.795 12.068 7.795 1.00 86.69 384 LEU A C 1
ATOM 3063 O O . LEU A 1 384 ? -40.413 11.269 6.941 1.00 86.69 384 LEU A O 1
ATOM 3067 N N . ARG A 1 385 ? -40.652 11.832 9.104 1.00 89.88 385 ARG A N 1
ATOM 3068 C CA . ARG A 1 385 ? -40.048 10.620 9.671 1.00 89.88 385 ARG A CA 1
ATOM 3069 C C . ARG A 1 385 ? -40.816 9.365 9.250 1.00 89.88 385 ARG A C 1
ATOM 3071 O O . ARG A 1 385 ? -40.208 8.400 8.790 1.00 89.88 385 ARG A O 1
ATOM 3078 N N . LEU A 1 386 ? -42.146 9.398 9.318 1.00 89.38 386 LEU A N 1
ATOM 3079 C CA . LEU A 1 386 ? -43.010 8.304 8.863 1.00 89.38 386 LEU A CA 1
ATOM 3080 C C . LEU A 1 386 ? -42.943 8.088 7.342 1.00 89.38 386 LEU A C 1
ATOM 3082 O O . LEU A 1 386 ? -42.974 6.945 6.889 1.00 89.38 386 LEU A O 1
ATOM 3086 N N . GLN A 1 387 ? -42.782 9.149 6.545 1.00 88.00 387 GLN A N 1
ATOM 3087 C CA . GLN A 1 387 ? -42.586 9.038 5.090 1.00 88.00 387 GLN A CA 1
ATOM 3088 C C . GLN A 1 387 ? -41.247 8.403 4.690 1.00 88.00 387 GLN A C 1
ATOM 3090 O O . GLN A 1 387 ? -41.127 7.881 3.582 1.00 88.00 387 GLN A O 1
ATOM 3095 N N . MET A 1 388 ? -40.248 8.404 5.575 1.00 88.25 388 MET A N 1
ATOM 3096 C CA . MET A 1 388 ? -38.960 7.753 5.320 1.00 88.25 388 MET A CA 1
ATOM 3097 C C . MET A 1 388 ? -39.012 6.229 5.501 1.00 88.25 388 MET A C 1
ATOM 3099 O O . MET A 1 388 ? -38.198 5.526 4.903 1.00 88.25 388 MET A O 1
ATOM 3103 N N . LEU A 1 389 ? -39.969 5.695 6.271 1.00 89.31 389 LEU A N 1
ATOM 3104 C CA . LEU A 1 389 ? -40.061 4.260 6.572 1.00 89.31 389 LEU A CA 1
ATOM 3105 C C . LEU A 1 389 ? -40.189 3.367 5.322 1.00 89.31 389 LEU A C 1
ATOM 3107 O O . LEU A 1 389 ? -39.467 2.371 5.255 1.00 89.31 389 LEU A O 1
ATOM 3111 N N . PRO A 1 390 ? -41.004 3.692 4.296 1.00 88.06 390 PRO A N 1
ATOM 3112 C CA . PRO A 1 390 ? -41.043 2.916 3.053 1.00 88.06 390 PRO A CA 1
ATOM 3113 C C . PRO A 1 390 ? -39.710 2.872 2.298 1.00 88.06 390 PRO A C 1
ATOM 3115 O O . PRO A 1 390 ? -39.326 1.823 1.774 1.00 88.06 390 PRO A O 1
ATOM 3118 N N . ALA A 1 391 ? -38.973 3.986 2.281 1.00 85.31 391 ALA A N 1
ATOM 3119 C CA . ALA A 1 391 ? -37.649 4.045 1.669 1.00 85.31 391 ALA A CA 1
ATOM 3120 C C . ALA A 1 391 ? -36.636 3.201 2.460 1.00 85.31 391 ALA A C 1
ATOM 3122 O O . ALA A 1 391 ? -35.900 2.416 1.868 1.00 85.31 391 ALA A O 1
ATOM 3123 N N . ILE A 1 392 ? -36.661 3.284 3.795 1.00 87.69 392 ILE A N 1
ATOM 3124 C CA . ILE A 1 392 ? -35.832 2.463 4.694 1.00 87.69 392 ILE A CA 1
ATOM 3125 C C . ILE A 1 392 ? -36.115 0.974 4.485 1.00 87.69 392 ILE A C 1
ATOM 3127 O O . ILE A 1 392 ? -35.189 0.190 4.305 1.00 87.69 392 ILE A O 1
ATOM 3131 N N . SER A 1 393 ? -37.391 0.593 4.447 1.00 88.00 393 SER A N 1
ATOM 3132 C CA . SER A 1 393 ? -37.823 -0.786 4.213 1.00 88.00 393 SER A CA 1
ATOM 3133 C C . SER A 1 393 ? -37.366 -1.329 2.860 1.00 88.00 393 SER A C 1
ATOM 3135 O O . SER A 1 393 ? -37.143 -2.531 2.745 1.00 88.00 393 SER A O 1
ATOM 3137 N N . THR A 1 394 ? -37.240 -0.470 1.847 1.00 84.75 394 THR A N 1
ATOM 3138 C CA . THR A 1 394 ? -36.753 -0.861 0.519 1.00 84.75 394 THR A CA 1
ATOM 3139 C C . THR A 1 394 ? -35.237 -1.039 0.524 1.00 84.75 394 THR A C 1
ATOM 3141 O O . THR A 1 394 ? -34.738 -2.039 0.025 1.00 84.75 394 THR A O 1
ATOM 3144 N N . VAL A 1 395 ? -34.506 -0.100 1.1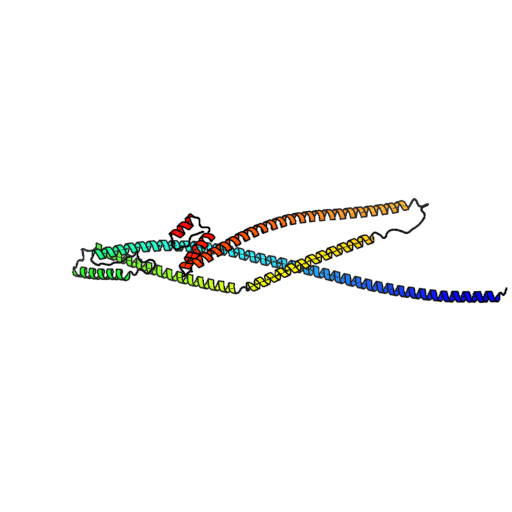30 1.00 83.88 395 VAL A N 1
ATOM 3145 C CA . VAL A 1 395 ? -33.035 -0.127 1.226 1.00 83.88 395 VAL A CA 1
ATOM 3146 C C . VAL A 1 395 ? -32.533 -1.291 2.080 1.00 83.88 395 VAL A C 1
ATOM 3148 O O . VAL A 1 395 ? -31.493 -1.866 1.780 1.00 83.88 395 VAL A O 1
ATOM 3151 N N . LEU A 1 396 ? -33.263 -1.632 3.142 1.00 85.75 396 LEU A N 1
ATOM 3152 C CA . LEU A 1 396 ? -32.939 -2.737 4.046 1.00 85.75 396 LEU A CA 1
ATOM 3153 C C . LEU A 1 396 ? -33.629 -4.052 3.668 1.00 85.75 396 LEU A C 1
ATOM 3155 O O . LEU A 1 396 ? -33.552 -5.007 4.434 1.00 85.75 396 LEU A O 1
ATOM 3159 N N . GLU A 1 397 ? -34.316 -4.088 2.523 1.00 87.56 397 GLU A N 1
ATOM 3160 C CA . GLU A 1 397 ? -34.967 -5.285 1.980 1.00 87.56 397 GLU A CA 1
ATOM 3161 C C . GLU A 1 397 ? -35.879 -6.010 2.987 1.00 87.56 397 GLU A C 1
ATOM 3163 O O . GLU A 1 397 ? -35.845 -7.232 3.124 1.00 87.56 397 GLU A O 1
ATOM 3168 N N . PHE A 1 398 ? -36.727 -5.261 3.699 1.00 91.19 398 PHE A N 1
ATOM 3169 C CA . PHE A 1 398 ? -37.635 -5.856 4.682 1.00 91.19 398 PHE A CA 1
ATOM 3170 C C . PHE A 1 398 ? -38.553 -6.891 4.029 1.00 91.19 398 PHE A C 1
ATOM 3172 O O . PHE A 1 398 ? -39.211 -6.636 3.010 1.00 91.19 398 PHE A O 1
ATOM 3179 N N . SER A 1 399 ? -38.669 -8.038 4.685 1.00 91.19 399 SER A N 1
ATOM 3180 C CA . SER A 1 399 ? -39.630 -9.076 4.343 1.00 91.19 399 SER A CA 1
ATOM 3181 C C . SER A 1 399 ? -41.070 -8.573 4.484 1.00 91.19 399 SER A C 1
ATOM 3183 O O . SER A 1 399 ? -41.371 -7.622 5.209 1.00 91.19 399 SER A O 1
ATOM 3185 N N . SER A 1 400 ? -42.017 -9.256 3.837 1.00 90.69 400 SER A N 1
ATOM 3186 C CA . SER A 1 400 ? -43.445 -8.918 3.937 1.00 90.69 400 SER A CA 1
ATOM 3187 C C . SER A 1 400 ? -43.962 -8.932 5.381 1.00 90.69 400 SER A C 1
ATOM 3189 O O . SER A 1 400 ? -44.866 -8.170 5.719 1.00 90.69 400 SER A O 1
ATOM 3191 N N . LYS A 1 401 ? -43.378 -9.780 6.240 1.00 92.25 401 LYS A N 1
ATOM 3192 C CA . LYS A 1 401 ? -43.703 -9.847 7.667 1.00 92.25 401 LYS A CA 1
ATOM 3193 C C . LYS A 1 401 ? -43.207 -8.602 8.407 1.00 92.25 401 LYS A C 1
ATOM 3195 O O . LYS A 1 401 ? -43.988 -7.981 9.116 1.00 92.25 401 LYS A O 1
ATOM 3200 N N . GLU A 1 402 ? -41.959 -8.200 8.181 1.00 91.06 402 GLU A N 1
ATOM 3201 C CA . GLU A 1 402 ? -41.374 -7.003 8.800 1.00 91.06 402 GLU A CA 1
ATOM 3202 C C . GLU A 1 402 ? -42.088 -5.727 8.347 1.00 91.06 402 GLU A C 1
ATOM 3204 O O . GLU A 1 402 ? -42.427 -4.889 9.178 1.00 91.06 402 GLU A O 1
ATOM 3209 N N . LYS A 1 403 ? -42.423 -5.610 7.053 1.00 91.12 403 LYS A N 1
ATOM 3210 C CA . LYS A 1 403 ? -43.258 -4.514 6.527 1.00 91.12 403 LYS A CA 1
ATOM 3211 C C . LYS A 1 403 ? -44.597 -4.409 7.274 1.00 91.12 403 LYS A C 1
ATOM 3213 O O . LYS A 1 403 ? -45.007 -3.318 7.665 1.00 91.12 403 LYS A O 1
ATOM 3218 N N . LEU A 1 404 ? -45.270 -5.540 7.511 1.00 89.62 404 LEU A N 1
ATOM 3219 C CA . LEU A 1 404 ? -46.528 -5.582 8.266 1.00 89.62 404 LEU A CA 1
ATOM 3220 C C . LEU A 1 404 ? -46.343 -5.199 9.736 1.00 89.62 404 LEU A C 1
ATOM 3222 O O . LEU A 1 404 ? -47.171 -4.466 10.273 1.00 89.62 404 LEU A O 1
ATOM 3226 N N . ASP A 1 405 ? -45.286 -5.679 10.384 1.00 91.06 405 ASP A N 1
ATOM 3227 C CA . ASP A 1 405 ? -45.012 -5.372 11.787 1.00 91.06 405 ASP A CA 1
ATOM 3228 C C . ASP A 1 405 ? -44.694 -3.875 11.973 1.00 91.06 405 ASP A C 1
ATOM 3230 O O . ASP A 1 405 ? -45.233 -3.244 12.886 1.00 91.06 405 ASP A O 1
ATOM 3234 N N . VAL A 1 406 ? -43.948 -3.261 11.045 1.00 88.25 406 VAL A N 1
ATOM 3235 C CA . VAL A 1 406 ? -43.699 -1.807 11.027 1.00 88.25 406 VAL A CA 1
ATOM 3236 C C . VAL A 1 406 ? -44.995 -1.020 10.817 1.00 88.25 406 VAL A C 1
ATOM 3238 O O . VAL A 1 406 ? -45.215 -0.027 11.509 1.00 88.25 406 VAL A O 1
ATOM 3241 N N . GLN A 1 407 ? -45.874 -1.473 9.915 1.00 88.44 407 GLN A N 1
ATOM 3242 C CA . GLN A 1 407 ? -47.175 -0.841 9.662 1.00 88.44 407 GLN A CA 1
ATOM 3243 C C . GLN A 1 407 ? -48.124 -0.953 10.870 1.00 88.44 407 GLN A C 1
ATOM 3245 O O . GLN A 1 407 ? -48.897 -0.035 11.132 1.00 88.44 407 GLN A O 1
ATOM 3250 N N . ARG A 1 408 ? -48.068 -2.060 11.625 1.00 89.19 408 ARG A N 1
ATOM 3251 C CA . ARG A 1 408 ? -48.839 -2.223 12.871 1.00 89.19 408 ARG A CA 1
ATOM 3252 C C . ARG A 1 408 ? -48.315 -1.325 13.985 1.00 89.19 408 ARG A C 1
ATOM 3254 O O . ARG A 1 408 ? -49.118 -0.740 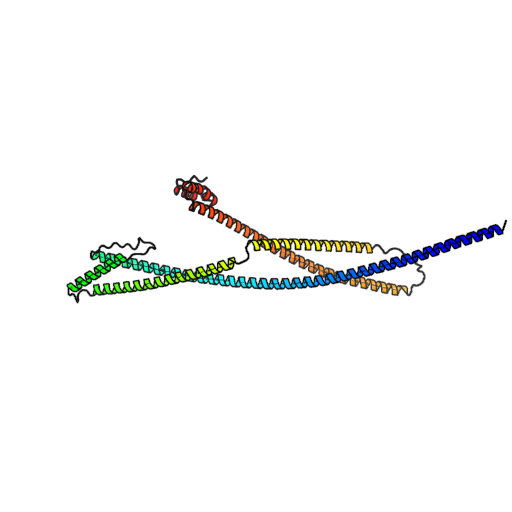14.703 1.00 89.19 408 ARG A O 1
ATOM 3261 N N . ALA A 1 409 ? -46.994 -1.225 14.125 1.00 87.00 409 ALA A N 1
ATOM 3262 C CA . ALA A 1 409 ? -46.360 -0.361 15.118 1.00 87.00 409 ALA A CA 1
ATOM 3263 C C . ALA A 1 409 ? -46.529 1.132 14.788 1.00 87.00 409 ALA A C 1
ATOM 3265 O O . ALA A 1 409 ? -46.568 1.958 15.693 1.00 87.00 409 ALA A O 1
ATOM 3266 N N . ASN A 1 410 ? -46.672 1.472 13.503 1.00 86.81 410 ASN A N 1
ATOM 3267 C CA . ASN A 1 410 ? -46.819 2.842 13.017 1.00 86.81 410 ASN A CA 1
ATOM 3268 C C . ASN A 1 410 ? -48.039 2.948 12.081 1.00 86.81 410 ASN A C 1
ATOM 3270 O O . ASN A 1 410 ? -47.873 2.957 10.859 1.00 86.81 410 ASN A O 1
ATOM 3274 N N . PRO A 1 411 ? -49.269 3.062 12.618 1.00 84.31 411 PRO A N 1
ATOM 3275 C CA . PRO A 1 411 ? -50.500 3.057 11.818 1.00 84.31 411 PRO A CA 1
ATOM 3276 C C . PRO A 1 411 ? -50.584 4.201 10.798 1.00 84.31 411 PRO A C 1
ATOM 3278 O O . PRO A 1 411 ? -51.221 4.064 9.756 1.00 84.31 411 PRO A O 1
ATOM 3281 N N . SER A 1 412 ? -49.917 5.319 11.097 1.00 84.88 412 SER A N 1
ATOM 3282 C CA . SER A 1 412 ? -49.838 6.520 10.257 1.00 84.88 412 SER A CA 1
ATOM 3283 C C . SER A 1 412 ? -48.743 6.445 9.182 1.00 84.88 412 SER A C 1
ATOM 3285 O O . SER A 1 412 ? -48.611 7.363 8.375 1.00 84.88 412 SER A O 1
ATOM 3287 N N . CYS A 1 413 ? -47.939 5.374 9.163 1.00 85.44 413 CYS A N 1
ATOM 3288 C CA . CYS A 1 413 ? -46.927 5.143 8.136 1.00 85.44 413 CYS A CA 1
ATOM 3289 C C . CYS A 1 413 ? -47.601 4.915 6.770 1.00 85.44 413 CYS A C 1
ATOM 3291 O O . CYS A 1 413 ? -48.570 4.150 6.694 1.00 85.44 413 CYS A O 1
ATOM 3293 N N . PRO A 1 414 ? -47.083 5.497 5.671 1.00 87.00 414 PRO A N 1
ATOM 3294 C CA . PRO A 1 414 ? -47.541 5.165 4.327 1.00 87.00 414 PRO A CA 1
ATOM 3295 C C . PRO A 1 414 ? -47.419 3.661 4.053 1.00 87.00 414 PRO A C 1
ATOM 3297 O O . PRO A 1 414 ? -46.580 2.971 4.634 1.00 87.00 414 PRO A O 1
ATOM 3300 N N . ARG A 1 415 ? -48.267 3.124 3.171 1.00 84.88 415 ARG A N 1
ATOM 3301 C CA . ARG A 1 415 ? -48.181 1.709 2.787 1.00 84.88 415 ARG A CA 1
ATOM 3302 C C . ARG A 1 415 ? -46.883 1.438 2.034 1.00 84.88 415 ARG A C 1
ATOM 3304 O O . ARG A 1 415 ? -46.534 2.176 1.115 1.00 84.88 415 ARG A O 1
ATOM 3311 N N . PHE A 1 416 ? -46.210 0.357 2.414 1.00 83.19 416 PHE A N 1
ATOM 3312 C CA . PHE A 1 416 ? -45.080 -0.181 1.665 1.00 83.19 416 PHE A CA 1
ATOM 3313 C C . PHE A 1 416 ? -45.572 -0.670 0.294 1.00 83.19 416 PHE A C 1
ATOM 3315 O O . PHE A 1 416 ? -46.566 -1.398 0.237 1.00 83.19 416 PHE A O 1
ATOM 3322 N N . GLN A 1 417 ? -44.910 -0.242 -0.787 1.00 68.31 417 GLN A N 1
ATOM 3323 C CA . GLN A 1 417 ? -45.133 -0.793 -2.129 1.00 68.31 417 GLN A CA 1
ATOM 3324 C C . GLN A 1 417 ? -44.516 -2.191 -2.269 1.00 68.31 417 GLN A C 1
ATOM 3326 O O . GLN A 1 417 ? -43.537 -2.518 -1.536 1.00 68.31 417 GLN A O 1
#

Sequence (417 aa):
MNLRAQLDEAVQQREEVQRELRRTIEELAALREQSGVDTMNLRAQLDEALQQREEARQSFRNIQIRLNEIERECEVAVKEKESGIRLVEEKLVLWKEKVVAAKARDDARIGSLEITVGSLRDNLSKLVNCLVNFLNVLGETVACDVHEHGDDDLDLSLLFSCVDNFQRRLEQTMKALDVSEATMPLIELLVSLNGKVSEGQKAFVEISAELQRCQHELQEANSRLSEAETKVGSLPSPELVAELEAKNSQLEEKCDLLRKEIKRQREAFQRDRALQGLSSTSATQEDGGVNLRSAAGVVFERDMLSLANQQSQRDNEIRRLRVQLQSLEKENAEMKRECEHNNSVVAKYTKDIEVLKAKERVQQSIEYVRNVILRFLCCTNEELRLQMLPAISTVLEFSSKEKLDVQRANPSCPRFQ

pLDDT: mean 82.08, std 14.49, range [33.56, 96.5]

InterPro domains:
  IPR000237 GRIP domain [PF01465] (364-403)
  IPR000237 GRIP domain [PS50913] (359-409)
  IPR000237 GRIP domain [SM00755] (362-409)
  IPR051952 Golgi-associated and autophagy-related protein [PTHR23157] (301-414)

Foldseek 3Di:
DDVVVVVVVVVVVVVVVVVVVVVVVVVVVVVVVVVVVVVVVVVVVVVVVVVVVVVVVVVVVVVVVVVVVVVVVVVVVVVVVVVVVVVVVV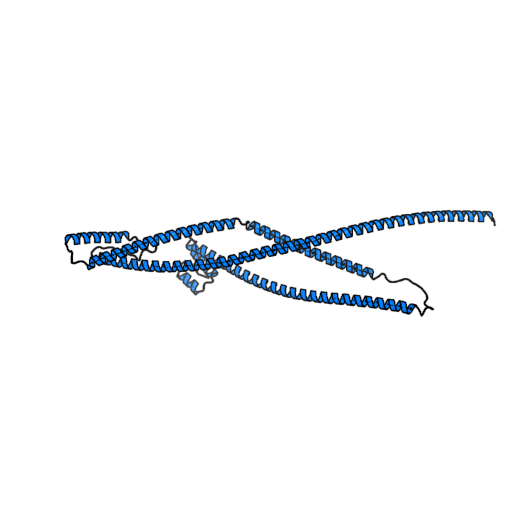VVVVVVVVVVVVVVVVVVVVVVVVVVVVVVLVVVQVLLVVLCVVCVVVVNHDDQDSPPDDPDDRPCVVSVVSVVVVVVVVVVVCVVVVCPDDCVPVVVVVVVVVVVVVVVVVVVVVVVVVVVVVVVVVVVVVVVVVVVVVVVVPPPDPVVVVVVVVVVVVVVVVVVVVVVVVVVVVVVVVVVVVVVVVVVPPPDDDDDDDDDDDDPPPVVVVVVVVVVVVVVVVVVVVVVVVVVVVVVVVVVVVVVVVVVVVVVVVVVVVVVVVVVVVVVVVVVLVVVLVVLVVCLVPDPDPLVSLASVLVNCVSVVPDPVRQVVVCVVPVSRDRRD

Radius of gyration: 55.75 Å; chains: 1; bounding box: 112×55×190 Å

Secondary structure (DSSP, 8-state):
--HHHHHHHHHHHHHHHHHHHHHHHHHHHHHHHHHHHHHHHHHHHHHHHHHHHHHHHHHHHHHHHHHHHHHHHHHHHHHHHHHHHHHHHHHHHHHHHHHHHHHHHHHHHHHHHHHHHHHHHHHHHHHHHHHHHHHHHTT------SSS-SSS----HHHHHHHHHHHHHHHHHHHHHT-SSS-HHHHHHHHHHHHHHHHHHHHHHHHHHHHHHHHHHHHHHHHHHHHHHHHHTTSPPHHHHHHHHHHHHHHHHHHHHHHHHHHHHHHHHHHHHHHHHHHTSS-----------S-TTTHHHHHHHHHHHHHHHHHHHHHHHHHHHHHHHHHHHHHHHHHHHHHHHHHHHHHHHHHHHHHHHHHHHHHHHHHHHHHHHT---HHHHHHHHHHHHHHTT--HHHHHHHHHH-TTSPPP-

Organism: Trypanosoma cruzi (NCBI:txid5693)